Protein AF-A0A5Q3L8M2-F1 (afdb_monomer_lite)

pLDDT: mean 82.32, std 15.38, range [32.69, 97.69]

Structure (mmCIF, N/CA/C/O backbone):
data_AF-A0A5Q3L8M2-F1
#
_entry.id   AF-A0A5Q3L8M2-F1
#
loop_
_atom_site.group_PDB
_atom_site.id
_atom_site.type_symbol
_atom_site.label_atom_id
_atom_site.label_alt_id
_atom_site.label_comp_id
_atom_site.label_asym_id
_atom_site.label_entity_id
_atom_site.label_seq_id
_atom_site.pdbx_PDB_ins_code
_atom_site.Cartn_x
_atom_site.Cartn_y
_atom_site.Cartn_z
_atom_site.occupancy
_atom_site.B_iso_or_equiv
_atom_site.auth_seq_id
_atom_site.auth_comp_id
_atom_site.auth_asym_id
_atom_site.auth_atom_id
_atom_site.pdbx_PDB_model_num
ATOM 1 N N . MET A 1 1 ? -27.916 -4.507 19.855 1.00 32.69 1 MET A N 1
ATOM 2 C CA . MET A 1 1 ? -28.771 -3.545 19.121 1.00 32.69 1 MET A CA 1
ATOM 3 C C . MET A 1 1 ? -28.707 -2.196 19.824 1.00 32.69 1 MET A C 1
ATOM 5 O O . MET A 1 1 ? -29.480 -1.960 20.741 1.00 32.69 1 MET A O 1
ATOM 9 N N . CYS A 1 2 ? -27.791 -1.321 19.416 1.00 40.44 2 CYS A N 1
ATOM 10 C CA . CYS A 1 2 ? -27.902 0.112 19.699 1.00 40.44 2 CYS A CA 1
ATOM 11 C C . CYS A 1 2 ? -27.473 0.944 18.472 1.00 40.44 2 CYS A C 1
ATOM 13 O O . CYS A 1 2 ? -26.527 1.714 18.573 1.00 40.44 2 CYS A O 1
ATOM 15 N N . PRO A 1 3 ? -28.142 0.822 17.305 1.00 45.25 3 PRO A N 1
ATOM 16 C CA . PRO A 1 3 ? -27.826 1.679 16.159 1.00 45.25 3 PRO A CA 1
ATOM 17 C C . PRO A 1 3 ? -28.487 3.070 16.253 1.00 45.25 3 PRO A C 1
ATOM 19 O O . PRO A 1 3 ? -28.321 3.892 15.366 1.00 45.25 3 PRO A O 1
ATOM 22 N N . PHE A 1 4 ? -29.293 3.347 17.288 1.00 47.88 4 PHE A N 1
ATOM 23 C CA . PHE A 1 4 ? -30.391 4.315 17.151 1.00 47.88 4 PHE A CA 1
ATOM 24 C C . PHE A 1 4 ? -30.358 5.558 18.047 1.00 47.88 4 PHE A C 1
ATOM 26 O O . PHE A 1 4 ? -31.215 6.421 17.875 1.00 47.88 4 PHE A O 1
ATOM 33 N N . ILE A 1 5 ? -29.410 5.698 18.981 1.00 52.97 5 ILE A N 1
ATOM 34 C CA . ILE A 1 5 ? -29.519 6.773 19.988 1.00 52.97 5 ILE A CA 1
ATOM 35 C C . ILE A 1 5 ? -29.271 8.166 19.380 1.00 52.97 5 ILE A C 1
ATOM 37 O O . ILE A 1 5 ? -29.926 9.129 19.762 1.00 52.97 5 ILE A O 1
ATOM 41 N N . LEU A 1 6 ? -28.410 8.284 18.367 1.00 54.88 6 LEU A N 1
ATOM 42 C CA . LEU A 1 6 ? -27.990 9.596 17.860 1.00 54.88 6 LEU A CA 1
ATOM 43 C C . LEU A 1 6 ? -28.860 10.157 16.715 1.00 54.88 6 LEU A C 1
ATOM 45 O O . LEU A 1 6 ? -28.805 11.351 16.442 1.00 54.88 6 LEU A O 1
ATOM 49 N N . ASN A 1 7 ? -29.714 9.355 16.073 1.00 53.91 7 ASN A N 1
ATOM 50 C CA . ASN A 1 7 ? -30.546 9.833 14.954 1.00 53.91 7 ASN A CA 1
ATOM 51 C C . ASN A 1 7 ? -31.924 10.387 15.374 1.00 53.91 7 ASN A C 1
ATOM 53 O O . ASN A 1 7 ? -32.666 10.862 14.516 1.00 53.91 7 ASN A O 1
ATOM 57 N N . HIS A 1 8 ? -32.282 10.340 16.663 1.00 56.78 8 HIS A N 1
ATOM 58 C CA . HIS A 1 8 ? -33.627 10.691 17.152 1.00 56.78 8 HIS A CA 1
ATOM 59 C C . HIS A 1 8 ? -33.709 11.927 18.057 1.00 56.78 8 HIS A C 1
ATOM 61 O O . HIS A 1 8 ? -34.791 12.240 18.548 1.00 56.78 8 HIS A O 1
ATOM 67 N N . LEU A 1 9 ? -32.612 12.653 18.275 1.00 58.94 9 LEU A N 1
ATOM 68 C CA . LEU A 1 9 ? -32.650 13.876 19.078 1.00 58.94 9 LEU A CA 1
ATOM 69 C C . LEU A 1 9 ? -33.027 15.069 18.193 1.00 58.94 9 LEU A C 1
ATOM 71 O O . LEU A 1 9 ? -32.247 15.507 17.351 1.00 58.94 9 LEU A O 1
ATOM 75 N N . GLU A 1 10 ? -34.246 15.579 18.385 1.00 65.88 10 GLU A N 1
ATOM 76 C CA . GLU A 1 10 ? -34.772 16.750 17.667 1.00 65.88 10 GLU A CA 1
ATOM 77 C C . GLU A 1 10 ? -34.096 18.066 18.107 1.00 65.88 10 GLU A C 1
ATOM 79 O O . GLU A 1 10 ? -34.094 19.035 17.346 1.00 65.88 10 GLU A O 1
ATOM 84 N N . ASP A 1 11 ? -33.488 18.102 19.303 1.00 79.88 11 ASP A N 1
ATOM 85 C CA . ASP A 1 11 ? -32.771 19.272 19.824 1.00 79.88 11 ASP A CA 1
ATOM 86 C C . ASP A 1 11 ? -31.249 19.169 19.574 1.00 79.88 11 ASP A C 1
ATOM 88 O O . ASP A 1 11 ? -30.569 18.327 20.177 1.00 79.88 11 ASP A O 1
ATOM 92 N N . PRO A 1 12 ? -30.669 20.051 18.734 1.00 77.69 12 PRO A N 1
ATOM 93 C CA . PRO A 1 12 ? -29.242 20.034 18.421 1.00 77.69 12 PRO A CA 1
ATOM 94 C C . PRO A 1 12 ? -28.339 20.307 19.637 1.00 77.69 12 PRO A C 1
ATOM 96 O O . PRO A 1 12 ? -27.168 19.924 19.615 1.00 77.69 12 PRO A O 1
ATOM 99 N N . THR A 1 13 ? -28.838 20.957 20.693 1.00 82.12 13 THR A N 1
ATOM 100 C CA . THR A 1 13 ? -28.042 21.284 21.891 1.00 82.12 13 THR A CA 1
ATOM 101 C C . THR A 1 13 ? -27.919 20.102 22.852 1.00 82.12 13 THR A C 1
ATOM 103 O O . THR A 1 13 ? -26.820 19.794 23.329 1.00 82.12 13 THR A O 1
ATOM 106 N N . GLN A 1 14 ? -29.021 19.382 23.070 1.00 81.44 14 GLN A N 1
ATOM 107 C CA . GLN A 1 14 ? -29.027 18.141 23.840 1.00 81.44 14 GLN A CA 1
ATOM 108 C C . GLN A 1 14 ? -28.179 17.080 23.135 1.00 81.44 14 GLN A C 1
ATOM 110 O O . GLN A 1 14 ? -27.316 16.463 23.759 1.00 81.44 14 GLN A O 1
ATOM 115 N N . PHE A 1 15 ? -28.333 16.970 21.812 1.00 79.31 15 PHE A N 1
ATOM 116 C CA . PHE A 1 15 ? -27.526 16.090 20.975 1.00 79.31 15 PHE A CA 1
ATOM 117 C C . PHE A 1 15 ? -26.017 16.316 21.157 1.00 79.31 15 PHE A C 1
ATOM 119 O O . PHE A 1 15 ? -25.262 15.369 21.368 1.00 79.31 15 PHE A O 1
ATOM 126 N N . GLN A 1 16 ? -25.561 17.572 21.120 1.00 80.81 16 GLN A N 1
ATOM 127 C CA . GLN A 1 16 ? -24.142 17.889 21.315 1.00 80.81 16 GLN A CA 1
ATOM 128 C C . GLN A 1 16 ? -23.641 17.508 22.709 1.00 80.81 16 GLN A C 1
ATOM 130 O O . GLN A 1 16 ? -22.507 17.052 22.843 1.00 80.81 16 GLN A O 1
ATOM 135 N N . THR A 1 17 ? -24.468 17.682 23.739 1.00 84.69 17 THR A N 1
ATOM 136 C CA . THR A 1 17 ? -24.107 17.331 25.120 1.00 84.69 17 THR A CA 1
ATOM 137 C C . THR A 1 17 ? -23.966 15.820 25.283 1.00 84.69 17 THR A C 1
ATOM 139 O O . THR A 1 17 ? -22.969 15.346 25.828 1.00 84.69 17 THR A O 1
ATOM 142 N N . GLU A 1 18 ? -24.916 15.061 24.743 1.00 85.12 18 GLU A N 1
ATOM 143 C CA . GLU A 1 18 ? -24.899 13.598 24.767 1.00 85.12 18 GLU A CA 1
ATOM 144 C C . GLU A 1 18 ? -23.732 13.022 23.957 1.00 85.12 18 GLU A C 1
ATOM 146 O O . GLU A 1 18 ? -23.017 12.148 24.446 1.00 85.12 18 GLU A O 1
ATOM 151 N N . LEU A 1 19 ? -23.459 13.572 22.769 1.00 84.81 19 LEU A N 1
ATOM 152 C CA . LEU A 1 19 ? -22.305 13.196 21.950 1.00 84.81 19 LEU A CA 1
ATOM 153 C C . LEU A 1 19 ? -20.985 13.456 22.691 1.00 84.81 19 LEU A C 1
ATOM 155 O O . LEU A 1 19 ? -20.122 12.580 22.738 1.00 84.81 19 LEU A O 1
ATOM 159 N N . LYS A 1 20 ? -20.824 14.643 23.296 1.00 86.69 20 LYS A N 1
ATOM 160 C CA . LYS A 1 20 ? -19.636 14.975 24.100 1.00 86.69 20 LYS A CA 1
ATOM 161 C C . LYS A 1 20 ? -19.481 14.010 25.275 1.00 86.69 20 LYS A C 1
ATOM 163 O O . LYS A 1 20 ? -18.371 13.528 25.501 1.00 86.69 20 LYS A O 1
ATOM 168 N N . SER A 1 21 ? -20.573 13.695 25.978 1.00 87.56 21 SER A N 1
ATOM 169 C CA . SER A 1 21 ? -20.570 12.719 27.073 1.00 87.56 21 SER A CA 1
ATOM 170 C C . SER A 1 21 ? -20.123 11.344 26.574 1.00 87.56 21 SER A C 1
ATOM 172 O O . SER A 1 21 ? -19.155 10.798 27.098 1.00 87.56 21 SER A O 1
ATOM 174 N N . PHE A 1 22 ? -20.712 10.836 25.487 1.00 88.50 22 PHE A N 1
ATOM 175 C CA . PHE A 1 22 ? -20.342 9.549 24.895 1.00 88.50 22 PHE A CA 1
ATOM 176 C C . PHE A 1 22 ? -18.854 9.473 24.522 1.00 88.50 22 PHE A C 1
ATOM 178 O O . PHE A 1 22 ? -18.168 8.511 24.872 1.00 88.50 22 PHE A O 1
ATOM 185 N N . VAL A 1 23 ? -18.337 10.503 23.846 1.00 89.31 23 VAL A N 1
ATOM 186 C CA . VAL A 1 23 ? -16.922 10.601 23.451 1.00 89.31 23 VAL A CA 1
ATOM 187 C C . VAL A 1 23 ? -16.019 10.560 24.681 1.00 89.31 23 VAL A C 1
ATOM 189 O O . VAL A 1 23 ? -15.090 9.754 24.738 1.00 89.31 23 VAL A O 1
ATOM 192 N N . CYS A 1 24 ? -16.322 11.380 25.688 1.00 88.56 24 CYS A N 1
ATOM 193 C CA . CYS A 1 24 ? -15.561 11.449 26.932 1.00 88.56 24 CYS A CA 1
ATOM 194 C C . CYS A 1 24 ? -15.595 10.120 27.704 1.00 88.56 24 CYS A C 1
ATOM 196 O O . CYS A 1 24 ? -14.549 9.664 28.169 1.00 88.56 24 CYS A O 1
ATOM 198 N N . GLN A 1 25 ? -16.761 9.463 27.801 1.00 88.69 25 GLN A N 1
ATOM 199 C CA . GLN A 1 25 ? -16.888 8.138 28.425 1.00 88.69 25 GLN A CA 1
ATOM 200 C C . GLN A 1 25 ? -16.046 7.114 27.675 1.00 88.69 25 GLN A C 1
ATOM 202 O O . GLN A 1 25 ? -15.278 6.377 28.291 1.00 88.69 25 GLN A O 1
ATOM 207 N N . SER A 1 26 ? -16.131 7.107 26.346 1.00 91.50 26 SER A N 1
ATOM 208 C CA . SER A 1 26 ? -15.394 6.160 25.521 1.00 91.50 26 SER A CA 1
ATOM 209 C C . SER A 1 26 ? -13.881 6.316 25.689 1.00 91.50 26 SER A C 1
ATOM 211 O O . SER A 1 26 ? -13.197 5.328 25.937 1.00 91.50 26 SER A O 1
ATOM 213 N N . PHE A 1 27 ? -13.353 7.543 25.658 1.00 90.50 27 PHE A N 1
ATOM 214 C CA . PHE A 1 27 ? -11.927 7.787 25.901 1.00 90.50 27 PHE A CA 1
ATOM 215 C C . PHE A 1 27 ? -11.490 7.457 27.328 1.00 90.50 27 PHE A C 1
ATOM 217 O O . PHE A 1 27 ? -10.370 6.993 27.527 1.00 90.50 27 PHE A O 1
ATOM 224 N N . SER A 1 28 ? -12.367 7.630 28.322 1.00 87.81 28 SER A N 1
ATOM 225 C CA . SER A 1 28 ? -12.059 7.264 29.710 1.00 87.81 28 SER A CA 1
ATOM 226 C C . SER A 1 28 ? -11.806 5.761 29.906 1.00 87.81 28 SER A C 1
ATOM 228 O O . SER A 1 28 ? -11.254 5.369 30.934 1.00 87.81 28 SER A O 1
ATOM 230 N N . PHE A 1 29 ? -12.189 4.930 28.926 1.00 89.88 29 PHE A N 1
ATOM 231 C CA . PHE A 1 29 ? -11.964 3.483 28.931 1.00 89.88 29 PHE A CA 1
ATOM 232 C C . PHE A 1 29 ? -10.655 3.070 28.237 1.00 89.88 29 PHE A C 1
ATOM 234 O O . PHE A 1 29 ? -10.318 1.887 28.274 1.00 89.88 29 PHE A O 1
ATOM 241 N N . SER A 1 30 ? -9.903 4.004 27.637 1.00 91.38 30 SER A N 1
ATOM 242 C CA . SER A 1 30 ? -8.544 3.736 27.145 1.00 91.38 30 SER A CA 1
ATOM 243 C C . SER A 1 30 ? -7.618 3.342 28.306 1.00 91.38 30 SER A C 1
ATOM 245 O O . SER A 1 30 ? -7.737 3.853 29.426 1.00 91.38 30 SER A O 1
ATOM 247 N N . ARG A 1 31 ? -6.726 2.381 28.058 1.00 90.00 31 ARG A N 1
ATOM 248 C CA . ARG A 1 31 ? -5.896 1.711 29.071 1.00 90.00 31 ARG A CA 1
ATOM 249 C C . ARG A 1 31 ? -4.399 1.948 28.909 1.00 90.00 31 ARG A C 1
ATOM 251 O O . ARG A 1 31 ? -3.669 1.778 29.881 1.00 90.00 31 ARG A O 1
ATOM 258 N N . ILE A 1 32 ? -3.932 2.334 27.722 1.00 86.12 32 ILE A N 1
ATOM 259 C CA . ILE A 1 32 ? -2.496 2.270 27.396 1.00 86.12 32 ILE A CA 1
ATOM 260 C C . ILE A 1 32 ? -1.740 3.547 27.732 1.00 86.12 32 ILE A C 1
ATOM 262 O O . ILE A 1 32 ? -0.671 3.491 28.340 1.00 86.12 32 ILE A O 1
ATOM 266 N N . ALA A 1 33 ? -2.276 4.695 27.335 1.00 83.31 33 ALA A N 1
ATOM 267 C CA . ALA A 1 33 ? -1.617 5.977 27.510 1.00 83.31 33 ALA A CA 1
ATOM 268 C C . ALA A 1 33 ? -2.535 6.947 28.256 1.00 83.31 33 ALA A C 1
ATOM 270 O O . ALA A 1 33 ? -3.760 6.872 28.117 1.00 83.31 33 ALA A O 1
ATOM 271 N N . PRO A 1 34 ? -1.971 7.885 29.041 1.00 83.19 34 PRO A N 1
ATOM 272 C CA . PRO A 1 34 ? -2.757 8.999 29.535 1.00 83.19 34 PRO A CA 1
ATOM 273 C C . PRO A 1 34 ? -3.344 9.752 28.344 1.00 83.19 34 PRO A C 1
ATOM 275 O O . PRO A 1 34 ? -2.697 9.930 27.311 1.00 83.19 34 PRO A O 1
ATOM 278 N N . PHE A 1 35 ? -4.581 10.201 28.503 1.00 82.62 35 PHE A N 1
ATOM 279 C CA . PHE A 1 35 ? -5.278 10.901 27.444 1.00 82.62 35 PHE A CA 1
ATOM 280 C C . PHE A 1 35 ? -4.595 12.249 27.168 1.00 82.62 35 PHE A C 1
ATOM 282 O O . PHE A 1 35 ? -4.551 13.124 28.032 1.00 82.62 35 PHE A O 1
ATOM 289 N N . GLN A 1 36 ? -4.019 12.384 25.973 1.00 90.88 36 GLN A N 1
ATOM 290 C CA . GLN A 1 36 ? -3.292 13.564 25.503 1.00 90.88 36 GLN A CA 1
ATOM 291 C C . GLN A 1 36 ? -3.968 14.142 24.258 1.00 90.88 36 GLN A C 1
ATOM 293 O O . GLN A 1 36 ? -4.611 13.415 23.498 1.00 90.88 36 GLN A O 1
ATOM 298 N N . GLU A 1 37 ? -3.763 15.436 24.009 1.00 93.81 37 GLU A N 1
ATOM 299 C CA . GLU A 1 37 ? -4.343 16.141 22.860 1.00 93.81 37 GLU A CA 1
ATOM 300 C C . GLU A 1 37 ? -3.955 15.503 21.515 1.00 93.81 37 GLU A C 1
ATOM 302 O O . GLU A 1 37 ? -4.805 15.312 20.644 1.00 93.81 37 GLU A O 1
ATOM 307 N N . SER A 1 38 ? -2.687 15.115 21.349 1.00 93.19 38 SER A N 1
ATOM 308 C CA . SER A 1 38 ? -2.193 14.472 20.124 1.00 93.19 38 SER A CA 1
ATOM 309 C C . SER A 1 38 ? -2.917 13.154 19.836 1.00 93.19 38 SER A C 1
ATOM 311 O O . SER A 1 38 ? -3.377 12.931 18.713 1.00 93.19 38 SER A O 1
ATOM 313 N N . LEU A 1 39 ? -3.071 12.313 20.863 1.00 93.06 39 LEU A N 1
ATOM 314 C CA . LEU A 1 39 ? -3.764 11.032 20.781 1.00 93.06 39 LEU A CA 1
ATOM 315 C C . LEU A 1 39 ? -5.258 11.215 20.507 1.00 93.06 39 LEU A C 1
ATOM 317 O O . LEU A 1 39 ? -5.823 10.489 19.690 1.00 93.06 39 LEU A O 1
ATOM 321 N N . TYR A 1 40 ? -5.898 12.195 21.149 1.00 94.25 40 TYR A N 1
ATOM 322 C CA . TYR A 1 40 ? -7.293 12.548 20.888 1.00 94.25 40 TYR A CA 1
ATOM 323 C C . TYR A 1 40 ? -7.512 12.908 19.420 1.00 94.25 40 TYR A C 1
ATOM 325 O O . TYR A 1 40 ? -8.366 12.319 18.753 1.00 94.25 40 TYR A O 1
ATOM 333 N N . GLN A 1 41 ? -6.689 13.817 18.895 1.00 95.25 41 GLN A N 1
ATOM 334 C CA . GLN A 1 41 ? -6.781 14.258 17.508 1.00 95.25 41 GLN A CA 1
ATOM 335 C C . GLN A 1 41 ? -6.523 13.104 16.533 1.00 95.25 41 GLN A C 1
ATOM 337 O O . GLN A 1 41 ? -7.273 12.940 15.573 1.00 95.25 41 GLN A O 1
ATOM 342 N N . GLN A 1 42 ? -5.518 12.262 16.788 1.00 95.44 42 GLN A N 1
ATOM 343 C CA . GLN A 1 42 ? -5.255 11.082 15.960 1.00 95.44 42 GLN A CA 1
ATOM 344 C C . GLN A 1 42 ? -6.420 10.086 15.992 1.00 95.44 42 GLN A C 1
ATOM 346 O O . GLN A 1 42 ? -6.883 9.649 14.942 1.00 95.44 42 GLN A O 1
ATOM 351 N N . THR A 1 43 ? -6.948 9.779 17.178 1.00 96.50 43 THR A N 1
ATOM 352 C CA . THR A 1 43 ? -8.077 8.852 17.345 1.00 96.50 43 THR A CA 1
ATOM 353 C C . THR A 1 43 ? -9.297 9.324 16.561 1.00 96.50 43 THR A C 1
ATOM 355 O O . THR A 1 43 ? -9.918 8.536 15.848 1.00 96.50 43 THR A O 1
ATOM 358 N N . LEU A 1 44 ? -9.620 10.619 16.632 1.00 96.69 44 LEU A N 1
ATOM 359 C CA . LEU A 1 44 ? -10.728 11.180 15.866 1.00 96.69 44 LEU A CA 1
ATOM 360 C C . LEU A 1 44 ? -10.470 11.194 14.358 1.00 96.69 44 LEU A C 1
ATOM 362 O O . LEU A 1 44 ? -11.429 11.071 13.598 1.00 96.69 44 LEU A O 1
ATOM 366 N N . ARG A 1 45 ? -9.223 11.365 13.899 1.00 96.81 45 ARG A N 1
ATOM 367 C CA . ARG A 1 45 ? -8.887 11.276 12.467 1.00 96.81 45 ARG A CA 1
ATOM 368 C C . ARG A 1 45 ? -9.038 9.851 11.944 1.00 96.81 45 ARG A C 1
ATOM 370 O O . ARG A 1 45 ? -9.674 9.671 10.911 1.00 96.81 45 ARG A O 1
ATOM 377 N N . VAL A 1 46 ? -8.555 8.854 12.684 1.00 97.31 46 VAL A N 1
ATOM 378 C CA . VAL A 1 46 ? -8.735 7.429 12.355 1.00 97.31 46 VAL A CA 1
ATOM 379 C C . VAL A 1 46 ? -10.219 7.064 12.319 1.00 97.31 46 VAL A C 1
ATOM 381 O O . VAL A 1 46 ? -10.695 6.524 11.322 1.00 97.31 46 VAL A O 1
ATOM 384 N N . ALA A 1 47 ? -10.974 7.425 13.362 1.00 97.31 47 ALA A N 1
ATOM 385 C CA . ALA A 1 47 ? -12.420 7.213 13.412 1.00 97.31 47 ALA A CA 1
ATOM 386 C C . ALA A 1 47 ? -13.144 7.898 12.241 1.00 97.31 47 ALA A C 1
ATOM 388 O O . ALA A 1 47 ? -14.088 7.344 11.680 1.00 97.31 47 ALA A O 1
ATOM 389 N N . TRP A 1 48 ? -12.699 9.098 11.852 1.00 96.75 48 TRP A N 1
ATOM 390 C CA . TRP A 1 48 ? -13.266 9.827 10.722 1.00 96.75 48 TRP A CA 1
ATOM 391 C C . TRP A 1 48 ? -12.981 9.140 9.387 1.00 96.75 48 TRP A C 1
ATOM 393 O O . TRP A 1 48 ? -13.904 9.024 8.585 1.00 96.75 48 TRP A O 1
ATOM 403 N N . GLU A 1 49 ? -11.760 8.649 9.152 1.00 96.00 49 GLU A N 1
ATOM 404 C CA . GLU A 1 49 ? -11.441 7.884 7.937 1.00 96.00 49 GLU A CA 1
ATOM 405 C C . GLU A 1 49 ? -12.313 6.614 7.865 1.00 96.00 49 GLU A C 1
ATOM 407 O O . GLU A 1 49 ? -12.959 6.397 6.839 1.00 96.00 49 GLU A O 1
ATOM 412 N N . MET A 1 50 ? -12.459 5.863 8.969 1.00 95.69 50 MET A N 1
ATOM 413 C CA . MET A 1 50 ? -13.362 4.697 9.042 1.00 95.69 50 MET A CA 1
ATOM 414 C C . MET A 1 50 ? -14.813 5.058 8.684 1.00 95.69 50 MET A C 1
ATOM 416 O O . MET A 1 50 ? -15.405 4.450 7.791 1.00 95.69 50 MET A O 1
ATOM 420 N N . ALA A 1 51 ? -15.373 6.078 9.342 1.00 95.69 51 ALA A N 1
ATOM 421 C CA . ALA A 1 51 ? -16.750 6.512 9.116 1.00 95.69 51 ALA A CA 1
ATOM 422 C C . ALA A 1 51 ? -16.962 7.073 7.699 1.00 95.69 51 ALA A C 1
ATOM 424 O O . ALA A 1 51 ? -18.024 6.893 7.105 1.00 95.69 51 ALA A O 1
ATOM 425 N N . SER A 1 52 ? -15.959 7.751 7.130 1.00 93.81 52 SER A N 1
ATOM 426 C CA . SER A 1 52 ? -16.033 8.329 5.782 1.00 93.81 52 SER A CA 1
ATOM 427 C C . SER A 1 52 ? -16.072 7.277 4.673 1.00 93.81 52 SER A C 1
ATOM 429 O O . SER A 1 52 ? -16.657 7.529 3.619 1.00 93.81 52 SER A O 1
ATOM 431 N N . GLU A 1 53 ? -15.510 6.093 4.922 1.00 91.12 53 GLU A N 1
ATOM 432 C CA . GLU A 1 53 ? -15.627 4.929 4.039 1.00 91.12 53 GLU A CA 1
ATOM 433 C C . GLU A 1 53 ? -16.926 4.134 4.270 1.00 91.12 53 GLU A C 1
ATOM 435 O O . GLU A 1 53 ? -17.188 3.159 3.567 1.00 91.12 53 GLU A O 1
ATOM 440 N N . GLY A 1 54 ? -17.772 4.575 5.208 1.00 92.75 54 GLY A N 1
ATOM 441 C CA . GLY A 1 54 ? -19.049 3.941 5.529 1.00 92.75 54 GLY A CA 1
ATOM 442 C C . GLY A 1 54 ? -18.926 2.736 6.459 1.00 92.75 54 GLY A C 1
ATOM 443 O O . GLY A 1 54 ? -19.850 1.926 6.509 1.00 92.75 54 GLY A O 1
ATOM 444 N N . TYR A 1 55 ? -17.808 2.592 7.176 1.00 94.00 55 TYR A N 1
ATOM 445 C CA . TYR A 1 55 ? -17.658 1.540 8.177 1.00 94.00 55 TYR A CA 1
ATOM 446 C C . TYR A 1 55 ? -18.156 1.988 9.548 1.00 94.00 55 TYR A C 1
ATOM 448 O O . TYR A 1 55 ? -18.054 3.155 9.932 1.00 94.00 55 TYR A O 1
ATOM 456 N N . GLU A 1 56 ? -18.648 1.015 10.309 1.00 95.56 56 GLU A N 1
ATOM 457 C CA . GLU A 1 56 ? -18.892 1.169 11.737 1.00 95.56 56 GLU A CA 1
ATOM 458 C C . GLU A 1 56 ? -17.564 1.402 12.478 1.00 95.56 56 GLU A C 1
ATOM 460 O O . GLU A 1 56 ? -16.515 0.877 12.100 1.00 95.56 56 GLU A O 1
ATOM 465 N N . VAL A 1 57 ? -17.603 2.190 13.549 1.00 96.12 57 VAL A N 1
ATOM 466 C CA . VAL A 1 57 ? -16.422 2.593 14.321 1.00 96.12 57 VAL A CA 1
ATOM 467 C C . VAL A 1 57 ? -16.479 1.946 15.701 1.00 96.12 57 VAL A C 1
ATOM 469 O O . VAL A 1 57 ? -17.501 2.014 16.386 1.00 96.12 57 VAL A O 1
ATOM 472 N N . LEU A 1 58 ? -15.384 1.322 16.136 1.00 96.31 58 LEU A N 1
ATOM 473 C CA . LEU A 1 58 ? -15.272 0.808 17.505 1.00 96.31 58 LEU A CA 1
ATOM 474 C C . LEU A 1 58 ? -15.341 1.949 18.538 1.00 96.31 58 LEU A C 1
ATOM 476 O O . LEU A 1 58 ? -15.111 3.112 18.197 1.00 96.31 58 LEU A O 1
ATOM 480 N N . PRO A 1 59 ? -15.616 1.647 19.820 1.00 95.81 59 PRO A N 1
ATOM 481 C CA . PRO A 1 59 ? -15.462 2.627 20.888 1.00 95.81 59 PRO A CA 1
ATOM 482 C C . PRO A 1 59 ? -14.118 3.369 20.788 1.00 95.81 59 PRO A C 1
ATOM 484 O O . PRO A 1 59 ? -13.064 2.743 20.666 1.00 95.81 59 PRO A O 1
ATOM 487 N N . LEU A 1 60 ? -14.152 4.702 20.859 1.00 96.00 60 LEU A N 1
ATOM 488 C CA . LEU A 1 60 ? -12.982 5.573 20.702 1.00 96.00 60 LEU A CA 1
ATOM 489 C C . LEU A 1 60 ? -11.857 5.244 21.691 1.00 96.00 60 LEU A C 1
ATOM 491 O O . LEU A 1 60 ? -10.695 5.403 21.338 1.00 96.00 60 LEU A O 1
ATOM 495 N N . GLY A 1 61 ? -12.170 4.728 22.885 1.00 95.06 61 GLY A N 1
ATOM 496 C CA . GLY A 1 61 ? -11.159 4.226 23.824 1.00 95.06 61 GLY A CA 1
ATOM 497 C C . GLY A 1 61 ? -10.309 3.083 23.259 1.00 95.06 61 GLY A C 1
ATOM 498 O O . GLY A 1 61 ? -9.095 3.083 23.434 1.00 95.06 61 GLY A O 1
ATOM 499 N N . ILE A 1 62 ? -10.922 2.159 22.510 1.00 96.81 62 ILE A N 1
ATOM 500 C CA . ILE A 1 62 ? -10.214 1.059 21.835 1.00 96.81 62 ILE A CA 1
ATOM 501 C C . ILE A 1 62 ? -9.358 1.605 20.692 1.00 96.81 62 ILE A C 1
ATOM 503 O O . ILE A 1 62 ? -8.216 1.185 20.509 1.00 96.81 62 ILE A O 1
ATOM 507 N N . ILE A 1 63 ? -9.885 2.580 19.944 1.00 97.38 63 ILE A N 1
ATOM 508 C CA . ILE A 1 63 ? -9.131 3.243 18.873 1.00 97.38 63 ILE A CA 1
ATOM 509 C C . ILE A 1 63 ? -7.910 3.971 19.442 1.00 97.38 63 ILE A C 1
ATOM 5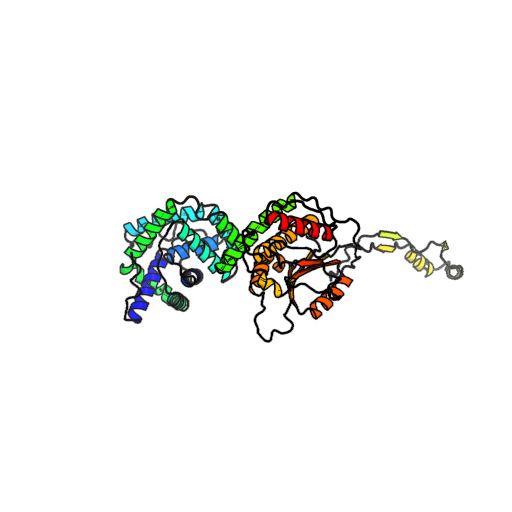11 O O . ILE A 1 63 ? -6.806 3.815 18.920 1.00 97.38 63 ILE A O 1
ATOM 515 N N . ALA A 1 64 ? -8.080 4.684 20.555 1.00 96.31 64 ALA A N 1
ATOM 516 C CA . ALA A 1 64 ? -7.002 5.367 21.259 1.00 96.31 64 ALA A CA 1
ATOM 517 C C . ALA A 1 64 ? -5.918 4.399 21.751 1.00 96.31 64 ALA A C 1
ATOM 519 O O . ALA A 1 64 ? -4.730 4.693 21.617 1.00 96.31 64 ALA A O 1
ATOM 520 N N . ASP A 1 65 ? -6.294 3.229 22.265 1.00 95.81 65 ASP A N 1
ATOM 521 C CA . ASP A 1 65 ? -5.326 2.222 22.706 1.00 95.81 65 ASP A CA 1
ATOM 522 C C . ASP A 1 65 ? -4.457 1.710 21.550 1.00 95.81 65 ASP A C 1
ATOM 524 O O . ASP A 1 65 ? -3.230 1.685 21.660 1.00 95.81 65 ASP A O 1
ATOM 528 N N . VAL A 1 66 ? -5.057 1.375 20.404 1.00 95.88 66 VAL A N 1
ATOM 529 C CA . VAL A 1 66 ? -4.301 0.923 19.222 1.00 95.88 66 VAL A CA 1
ATOM 530 C C . VAL A 1 66 ? -3.435 2.043 18.650 1.00 95.88 66 VAL A C 1
ATOM 532 O O . VAL A 1 66 ? -2.277 1.793 18.322 1.00 95.88 66 VAL A O 1
ATOM 535 N N . CYS A 1 67 ? -3.946 3.276 18.560 1.00 95.50 67 CYS A N 1
ATOM 536 C CA . CYS A 1 67 ? -3.156 4.433 18.122 1.00 95.50 67 CYS A CA 1
ATOM 537 C C . CYS A 1 67 ? -1.947 4.666 19.043 1.00 95.50 67 CYS A C 1
ATOM 539 O O . CYS A 1 67 ? -0.842 4.943 18.568 1.00 95.50 67 CYS A O 1
ATOM 541 N N . SER A 1 68 ? -2.139 4.497 20.354 1.00 93.62 68 SER A N 1
ATOM 542 C CA . SER A 1 68 ? -1.063 4.585 21.345 1.00 93.62 68 SER A CA 1
ATOM 543 C C . SER A 1 68 ? -0.025 3.483 21.140 1.00 93.62 68 SER A C 1
ATOM 545 O O . SER A 1 68 ? 1.166 3.778 21.094 1.00 93.62 68 SER A O 1
ATOM 547 N N . LEU A 1 69 ? -0.453 2.229 20.950 1.00 92.69 69 LEU A N 1
ATOM 548 C CA . LEU A 1 69 ? 0.453 1.106 20.670 1.00 92.69 69 LEU A CA 1
ATOM 549 C C . LEU A 1 69 ? 1.243 1.293 19.379 1.00 92.69 69 LEU A C 1
ATOM 551 O O . LEU A 1 69 ? 2.453 1.075 19.371 1.00 92.69 69 LEU A O 1
ATOM 555 N N . ALA A 1 70 ? 0.576 1.712 18.304 1.00 92.38 70 ALA A N 1
ATOM 556 C CA . ALA A 1 70 ? 1.223 1.968 17.025 1.00 92.38 70 ALA A CA 1
ATOM 557 C C . ALA A 1 70 ? 2.291 3.067 17.156 1.00 92.38 70 ALA A C 1
ATOM 559 O O . ALA A 1 70 ? 3.375 2.946 16.590 1.00 92.38 70 ALA A O 1
ATOM 560 N N . SER A 1 71 ? 2.014 4.101 17.957 1.00 89.56 71 SER A N 1
ATOM 561 C CA . SER A 1 71 ? 2.964 5.184 18.233 1.00 89.56 71 SER A CA 1
ATOM 562 C C . SER A 1 71 ? 4.145 4.724 19.092 1.00 89.56 71 SER A C 1
ATOM 564 O O . SER A 1 71 ? 5.282 5.077 18.795 1.00 89.56 71 SER A O 1
ATOM 566 N N . LEU A 1 72 ? 3.902 3.901 20.119 1.00 86.44 72 LEU A N 1
ATOM 567 C CA . LEU A 1 72 ? 4.940 3.352 21.006 1.00 86.44 72 LEU A CA 1
ATOM 568 C C . LEU A 1 72 ? 5.908 2.403 20.290 1.00 86.44 72 LEU A C 1
ATOM 570 O O . LEU A 1 72 ? 7.057 2.273 20.699 1.00 86.44 72 LEU A O 1
ATOM 574 N N . LEU A 1 73 ? 5.446 1.730 19.237 1.00 79.31 73 LEU A N 1
ATOM 575 C CA . LEU A 1 73 ? 6.254 0.803 18.442 1.00 79.31 73 LEU A CA 1
ATOM 576 C C . LEU A 1 73 ? 6.936 1.477 17.244 1.00 79.31 73 LEU A C 1
ATOM 578 O O . LEU A 1 73 ? 7.649 0.815 16.487 1.00 79.31 73 LEU A O 1
ATOM 582 N N . SER A 1 74 ? 6.759 2.791 17.088 1.00 76.75 74 SER A N 1
ATOM 583 C CA . SER A 1 74 ? 7.517 3.580 16.124 1.00 76.75 74 SER A CA 1
ATOM 584 C C . SER A 1 74 ? 8.985 3.699 16.573 1.00 76.75 74 SER A C 1
ATOM 586 O O . SER A 1 74 ? 9.240 3.967 17.743 1.00 76.75 74 SER A O 1
ATOM 588 N N . PRO A 1 75 ? 9.979 3.543 15.681 1.00 68.81 75 PRO A N 1
ATOM 589 C CA . PRO A 1 75 ? 11.403 3.603 16.015 1.00 68.81 75 PRO A CA 1
ATOM 590 C C . PRO A 1 75 ? 11.842 4.999 16.462 1.00 68.81 75 PRO A C 1
ATOM 592 O O . PRO A 1 75 ? 12.874 5.125 17.117 1.00 68.81 75 PRO A O 1
ATOM 595 N N . ASP A 1 76 ? 11.051 6.022 16.132 1.00 67.31 76 ASP A N 1
ATOM 596 C CA . ASP A 1 76 ? 11.254 7.400 16.578 1.00 67.31 76 ASP A CA 1
ATOM 597 C C . ASP A 1 76 ? 10.689 7.651 17.986 1.00 67.31 76 ASP A C 1
ATOM 599 O O . ASP A 1 76 ? 10.898 8.729 18.547 1.00 67.31 76 ASP A O 1
ATOM 603 N N . ALA A 1 77 ? 9.972 6.682 18.573 1.00 64.88 77 ALA A N 1
ATOM 604 C CA . ALA A 1 77 ? 9.508 6.790 19.945 1.00 64.88 77 ALA A CA 1
ATOM 605 C C . ALA A 1 77 ? 10.727 6.835 20.868 1.00 64.88 77 ALA A C 1
ATOM 607 O O . ALA A 1 77 ? 11.470 5.863 21.027 1.00 64.88 77 ALA A O 1
ATOM 608 N N . THR A 1 78 ? 10.950 7.992 21.486 1.00 60.47 78 THR A N 1
ATOM 609 C CA . THR A 1 78 ? 11.937 8.105 22.548 1.00 60.47 78 THR A CA 1
ATOM 610 C C . THR A 1 78 ? 11.488 7.192 23.688 1.00 60.47 78 THR A C 1
ATOM 612 O O . THR A 1 78 ? 10.417 7.372 24.268 1.00 60.47 78 THR A O 1
ATOM 615 N N . TYR A 1 79 ? 12.319 6.200 24.024 1.00 56.50 79 TYR A N 1
ATOM 616 C CA . TYR A 1 79 ? 12.109 5.241 25.123 1.00 56.50 79 TYR A CA 1
ATOM 617 C C . TYR A 1 79 ? 11.972 5.895 26.518 1.00 56.50 79 TYR A C 1
ATOM 619 O O . TYR A 1 79 ? 11.893 5.200 27.528 1.00 56.50 79 TYR A O 1
ATOM 627 N N . ASP A 1 80 ? 11.930 7.226 26.589 1.00 53.44 80 ASP A N 1
ATOM 628 C CA . ASP A 1 80 ? 11.793 8.016 27.810 1.00 53.44 80 ASP A CA 1
ATOM 629 C C . ASP A 1 80 ? 10.377 7.989 28.398 1.00 53.44 80 ASP A C 1
ATOM 631 O O . ASP A 1 80 ? 10.170 8.465 29.514 1.00 53.44 80 ASP A O 1
ATOM 635 N N . THR A 1 81 ? 9.394 7.418 27.693 1.00 55.22 81 THR A N 1
ATOM 636 C CA . THR A 1 81 ? 8.103 7.080 28.300 1.00 55.22 81 THR A CA 1
ATOM 637 C C . THR A 1 81 ? 8.167 5.655 28.845 1.00 55.22 81 THR A C 1
ATOM 639 O O . THR A 1 81 ? 8.012 4.699 28.083 1.00 55.22 81 THR A O 1
ATOM 642 N N . PRO A 1 82 ? 8.409 5.456 30.159 1.00 55.50 82 PRO A N 1
ATOM 643 C CA . PRO A 1 82 ? 8.268 4.134 30.741 1.00 55.50 82 PRO A CA 1
ATOM 644 C C . PRO A 1 82 ? 6.853 3.643 30.439 1.00 55.50 82 PRO A C 1
ATOM 646 O O . PRO A 1 82 ? 5.881 4.348 30.718 1.00 55.50 82 PRO A O 1
ATOM 649 N N . LEU A 1 83 ? 6.748 2.450 29.850 1.00 56.25 83 LEU A N 1
ATOM 650 C CA . LEU A 1 83 ? 5.494 1.725 29.657 1.00 56.25 83 LEU A CA 1
ATOM 651 C C . LEU A 1 83 ? 4.900 1.426 31.041 1.00 56.25 83 LEU A C 1
ATOM 653 O O . LEU A 1 83 ? 5.082 0.346 31.602 1.00 56.25 83 LEU A O 1
ATOM 657 N N . LEU A 1 84 ? 4.252 2.420 31.645 1.00 53.31 84 LEU A N 1
ATOM 658 C CA . LEU A 1 84 ? 3.633 2.343 32.962 1.00 53.31 84 LEU A CA 1
ATOM 659 C C . LEU A 1 84 ? 2.299 1.606 32.839 1.00 53.31 84 LEU A C 1
ATOM 661 O O . LEU A 1 84 ? 1.238 2.164 33.100 1.00 53.31 84 LEU A O 1
ATOM 665 N N . PHE A 1 85 ? 2.365 0.321 32.490 1.00 52.84 85 PHE A N 1
ATOM 666 C CA . PHE A 1 85 ? 1.215 -0.584 32.508 1.00 52.84 85 PHE A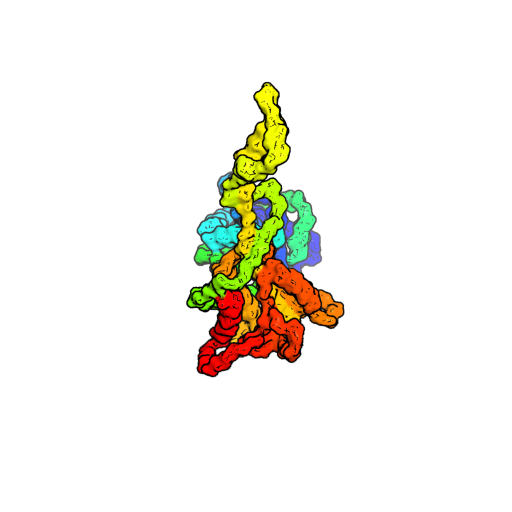 CA 1
ATOM 667 C C . PHE A 1 85 ? 0.604 -0.736 33.913 1.00 52.84 85 PHE A C 1
ATOM 669 O O . PHE A 1 85 ? -0.501 -1.247 34.045 1.00 52.84 85 PHE A O 1
ATOM 676 N N . SER A 1 86 ? 1.297 -0.317 34.981 1.00 45.34 86 SER A N 1
ATOM 677 C CA . SER A 1 86 ? 0.965 -0.759 36.339 1.00 45.34 86 SER A CA 1
ATOM 678 C C . SER A 1 86 ? 0.561 0.318 37.350 1.00 45.34 86 SER A C 1
ATOM 680 O O . SER A 1 86 ? 0.175 -0.059 38.453 1.00 45.34 86 SER A O 1
ATOM 682 N N . SER A 1 87 ? 0.637 1.624 37.064 1.00 47.38 87 SER A N 1
ATOM 683 C CA . SER A 1 87 ? 0.542 2.630 38.148 1.00 47.38 87 SER A CA 1
ATOM 684 C C . SER A 1 87 ? -0.558 3.684 38.038 1.00 47.38 87 SER A C 1
ATOM 686 O O . SER A 1 87 ? -0.915 4.258 39.064 1.00 47.38 87 SER A O 1
ATOM 688 N N . PHE A 1 88 ? -1.173 3.925 36.877 1.00 48.75 88 PHE A N 1
ATOM 689 C CA . PHE A 1 88 ? -2.163 5.013 36.783 1.00 48.75 88 PHE A CA 1
ATOM 690 C C . PHE A 1 88 ? -3.558 4.677 37.342 1.00 48.75 88 PHE A C 1
ATOM 692 O O . PHE A 1 88 ? -4.302 5.588 37.705 1.00 48.75 88 PHE A O 1
ATOM 699 N N . PHE A 1 89 ? -3.913 3.396 37.490 1.00 49.84 89 PHE A N 1
ATOM 700 C CA . PHE A 1 89 ? -5.264 2.991 37.915 1.00 49.84 89 PHE A CA 1
ATOM 701 C C . PHE A 1 89 ? -5.386 2.520 39.370 1.00 49.84 89 PHE A C 1
ATOM 703 O O . PHE A 1 89 ? -6.509 2.332 39.845 1.00 49.84 89 PHE A O 1
ATOM 710 N N . SER A 1 90 ? -4.272 2.382 40.096 1.00 46.25 90 SER A N 1
ATOM 711 C CA . SER A 1 90 ? -4.296 1.880 41.477 1.00 46.25 90 SER A CA 1
ATOM 712 C C . SER A 1 90 ? -4.883 2.873 42.491 1.00 46.25 90 SER A C 1
ATOM 714 O O . SER A 1 90 ? -5.310 2.433 43.552 1.00 46.25 90 SER A O 1
ATOM 716 N N . GLU A 1 91 ? -4.932 4.182 42.209 1.00 51.41 91 GLU A N 1
ATOM 717 C CA . GLU A 1 91 ? -5.323 5.165 43.242 1.00 51.41 91 GLU A CA 1
ATOM 718 C C . GLU A 1 91 ? -6.549 6.033 42.915 1.00 51.41 91 GLU A C 1
ATOM 720 O O . GLU A 1 91 ? -7.158 6.577 43.833 1.00 51.41 91 GLU A O 1
ATOM 725 N N . LYS A 1 92 ? -6.984 6.146 41.650 1.00 50.69 92 LYS A N 1
ATOM 726 C CA . LYS A 1 92 ? -8.109 7.035 41.266 1.00 50.69 92 LYS A CA 1
ATOM 727 C C . LYS A 1 92 ? -9.392 6.325 40.799 1.00 50.69 92 LYS A C 1
ATOM 729 O O . LYS A 1 92 ? -10.340 7.001 40.408 1.00 50.69 92 LYS A O 1
ATOM 734 N N . SER A 1 93 ? -9.456 4.991 40.836 1.00 52.38 93 SER A N 1
ATOM 735 C CA . SER A 1 93 ? -10.583 4.202 40.292 1.00 52.38 93 SER A CA 1
ATOM 736 C C . SER A 1 93 ? -11.691 3.852 41.297 1.00 52.38 93 SER A C 1
ATOM 738 O O . SER A 1 93 ? -12.631 3.145 40.938 1.00 52.38 93 SER A O 1
ATOM 740 N N . THR A 1 94 ? -11.645 4.377 42.527 1.00 53.56 94 THR A N 1
ATOM 741 C CA . THR A 1 94 ? -12.563 4.022 43.632 1.00 53.56 94 THR A CA 1
ATOM 742 C C . THR A 1 94 ? -14.052 4.314 43.383 1.00 53.56 94 THR A C 1
ATOM 744 O O . THR A 1 94 ? -14.877 3.944 44.211 1.00 53.56 94 THR A O 1
ATOM 747 N N . LYS A 1 95 ? -14.416 4.942 42.254 1.00 66.31 95 LYS A N 1
ATOM 748 C CA . LYS A 1 95 ? -15.803 5.255 41.867 1.00 66.31 95 LYS A CA 1
ATOM 749 C C . LYS A 1 95 ? -16.373 4.420 40.705 1.00 66.31 95 LYS A C 1
ATOM 751 O O . LYS A 1 95 ? -17.544 4.587 40.389 1.00 66.31 95 LYS A O 1
ATOM 756 N N . LEU A 1 96 ? -15.589 3.560 40.047 1.00 69.81 96 LEU A N 1
ATOM 757 C CA . LEU A 1 96 ? -16.095 2.741 38.931 1.00 69.81 96 LEU A CA 1
ATOM 758 C C . LEU A 1 96 ? -16.858 1.510 39.443 1.00 69.81 96 LEU A C 1
ATOM 760 O O . LEU A 1 96 ? -16.434 0.888 40.414 1.00 69.81 96 LEU A O 1
ATOM 764 N N . ASP A 1 97 ? -17.942 1.138 38.756 1.00 81.56 97 ASP A N 1
ATOM 765 C CA . ASP A 1 97 ? -18.670 -0.120 38.976 1.00 81.56 97 ASP A CA 1
ATOM 766 C C . ASP A 1 97 ? -17.706 -1.324 38.921 1.00 81.56 97 ASP A C 1
ATOM 768 O O . ASP A 1 97 ? -16.905 -1.453 37.990 1.00 81.56 97 ASP A O 1
ATOM 772 N N . ASN A 1 98 ? -17.797 -2.223 39.907 1.00 86.75 98 ASN A N 1
ATOM 773 C CA . ASN A 1 98 ? -16.980 -3.437 39.994 1.00 86.75 98 ASN A CA 1
ATOM 774 C C . ASN A 1 98 ? -17.088 -4.291 38.723 1.00 86.75 98 ASN A C 1
ATOM 776 O O . ASN A 1 98 ? -16.104 -4.897 38.294 1.00 86.75 98 ASN A O 1
ATOM 780 N N . GLU A 1 99 ? -18.270 -4.352 38.105 1.00 89.44 99 GLU A N 1
ATOM 781 C CA . GLU A 1 99 ? -18.443 -5.131 36.880 1.00 89.44 99 GLU A CA 1
ATOM 782 C C . GLU A 1 99 ? -17.742 -4.464 35.687 1.00 89.44 99 GLU A C 1
ATOM 784 O O . GLU A 1 99 ? -17.133 -5.151 34.868 1.00 89.44 99 GLU A O 1
ATOM 789 N N . LEU A 1 100 ? -17.764 -3.132 35.595 1.00 87.69 100 LEU A N 1
ATOM 790 C CA . LEU A 1 100 ? -17.018 -2.407 34.567 1.00 87.69 100 LEU A CA 1
ATOM 791 C C . LEU A 1 100 ? -15.502 -2.582 34.745 1.00 87.69 100 LEU A C 1
ATOM 793 O O . LEU A 1 100 ? -14.800 -2.836 33.767 1.00 87.69 100 LEU A O 1
ATOM 797 N N . GLN A 1 101 ? -14.999 -2.525 35.981 1.00 88.12 101 GLN A N 1
ATOM 798 C CA . GLN A 1 101 ? -13.588 -2.811 36.265 1.00 88.12 101 GLN A CA 1
ATOM 799 C C . GLN A 1 101 ? -13.187 -4.223 35.814 1.00 88.12 101 GLN A C 1
ATOM 801 O O . GLN A 1 101 ? -12.112 -4.404 35.242 1.00 88.12 101 GLN A O 1
ATOM 806 N N . LEU A 1 102 ? -14.056 -5.217 36.026 1.00 92.62 102 LEU A N 1
ATOM 807 C CA . LEU A 1 102 ? -13.824 -6.584 35.563 1.00 92.62 102 LEU A CA 1
ATOM 808 C C . LEU A 1 102 ? -13.748 -6.664 34.031 1.00 92.62 102 LEU A C 1
ATOM 810 O O . LEU A 1 102 ? -12.841 -7.310 33.509 1.00 92.62 102 LEU A O 1
ATOM 814 N N . VAL A 1 103 ? -14.657 -5.993 33.316 1.00 94.56 103 VAL A N 1
ATOM 815 C CA . VAL A 1 103 ? -14.654 -5.953 31.842 1.00 94.56 103 VAL A CA 1
ATOM 816 C C . VAL A 1 103 ? -13.389 -5.282 31.313 1.00 94.56 103 VAL A C 1
ATOM 818 O O . VAL A 1 103 ? -12.755 -5.815 30.408 1.00 94.56 103 VAL A O 1
ATOM 821 N N . LEU A 1 104 ? -12.975 -4.154 31.895 1.00 92.81 104 LEU A N 1
ATOM 822 C CA . LEU A 1 104 ? -11.753 -3.461 31.477 1.00 92.81 104 LEU A CA 1
ATOM 823 C C . LEU A 1 104 ? -10.499 -4.304 31.730 1.00 92.81 104 LEU A C 1
ATOM 825 O O . LEU A 1 104 ? -9.619 -4.351 30.877 1.00 92.81 104 LEU A O 1
ATOM 829 N N . ARG A 1 105 ? -10.442 -5.032 32.849 1.00 93.19 105 ARG A N 1
ATOM 830 C CA . ARG A 1 105 ? -9.350 -5.976 33.118 1.00 93.19 105 ARG A CA 1
ATOM 831 C C . ARG A 1 105 ? -9.320 -7.119 32.102 1.00 93.19 105 ARG A C 1
ATOM 833 O O . ARG A 1 105 ? -8.264 -7.465 31.593 1.00 93.19 105 ARG A O 1
ATOM 840 N N . GLN A 1 106 ? -10.477 -7.687 31.769 1.00 95.94 106 GLN A N 1
ATOM 841 C CA . GLN A 1 106 ? -10.567 -8.719 30.732 1.00 95.94 106 GLN A CA 1
ATOM 842 C C . GLN A 1 106 ? -10.166 -8.186 29.350 1.00 95.94 106 GLN A C 1
ATOM 844 O O . GLN A 1 106 ? -9.548 -8.907 28.571 1.00 95.94 106 GLN A O 1
ATOM 849 N N . TYR A 1 107 ? -10.491 -6.932 29.044 1.00 96.62 107 TYR A N 1
ATOM 850 C CA . TYR A 1 107 ? -10.034 -6.257 27.833 1.00 96.62 107 TYR A CA 1
ATOM 851 C C . TYR A 1 107 ? -8.508 -6.112 27.794 1.00 96.62 107 TYR A C 1
ATOM 853 O O . TYR A 1 107 ? -7.898 -6.437 26.774 1.00 96.62 107 TYR A O 1
ATOM 861 N N . GLU A 1 108 ? -7.877 -5.707 28.898 1.00 94.69 108 GLU A N 1
ATOM 862 C CA . GLU A 1 108 ? -6.413 -5.675 29.007 1.00 94.69 108 GLU A CA 1
ATOM 863 C C . GLU A 1 108 ? -5.804 -7.065 28.791 1.00 94.69 108 GLU A C 1
ATOM 865 O O . GLU A 1 108 ? -4.931 -7.234 27.938 1.00 94.69 108 GLU A O 1
ATOM 870 N N . ASP A 1 109 ? -6.308 -8.069 29.508 1.00 95.12 109 ASP A N 1
ATOM 871 C CA . ASP A 1 109 ? -5.761 -9.426 29.483 1.00 95.12 109 ASP A CA 1
ATOM 872 C C . ASP A 1 109 ? -5.910 -10.081 28.096 1.00 95.12 109 ASP A C 1
ATOM 874 O O . ASP A 1 109 ? -4.961 -10.669 27.574 1.00 95.12 109 ASP A O 1
ATOM 878 N N . TYR A 1 110 ? -7.095 -9.989 27.480 1.00 96.44 110 TYR A N 1
ATOM 879 C CA . TYR A 1 110 ? -7.413 -10.741 26.261 1.00 96.44 110 TYR A CA 1
ATOM 880 C C . TYR A 1 110 ? -7.234 -9.956 24.965 1.00 96.44 110 TYR A C 1
ATOM 882 O O . TYR A 1 110 ? -6.840 -10.548 23.961 1.00 96.44 110 TYR A O 1
ATOM 890 N N . VAL A 1 111 ? -7.534 -8.656 24.947 1.00 96.81 111 VAL A N 1
ATOM 891 C CA . VAL A 1 111 ? -7.472 -7.847 23.720 1.00 96.81 111 VAL A CA 1
ATOM 892 C C . VAL A 1 111 ? -6.119 -7.159 23.624 1.00 96.81 111 VAL A C 1
ATOM 894 O O . VAL A 1 111 ? -5.404 -7.368 22.645 1.00 96.81 111 VAL A O 1
ATOM 897 N N . MET A 1 112 ? -5.716 -6.402 24.650 1.00 95.06 112 MET A N 1
ATOM 898 C CA . MET A 1 112 ? -4.415 -5.715 24.638 1.00 95.06 112 MET A CA 1
ATOM 899 C C . MET A 1 112 ? -3.259 -6.713 24.703 1.00 95.06 112 MET A C 1
ATOM 901 O O . MET A 1 112 ? -2.305 -6.595 23.934 1.00 95.06 112 MET A O 1
ATOM 905 N N . GLY A 1 113 ? -3.383 -7.753 25.534 1.00 94.19 113 GLY A N 1
ATOM 906 C CA . GLY A 1 113 ? -2.433 -8.864 25.564 1.00 94.19 113 GLY A CA 1
ATOM 907 C C . GLY A 1 113 ? -2.247 -9.510 24.188 1.00 94.19 113 GLY A C 1
ATOM 908 O O . GLY A 1 113 ? -1.123 -9.812 23.791 1.00 94.19 113 GLY A O 1
ATOM 909 N N . LYS A 1 114 ? -3.323 -9.643 23.404 1.00 95.25 114 LYS A N 1
ATOM 910 C CA . LYS A 1 114 ? -3.244 -10.171 22.039 1.00 95.25 114 LYS A CA 1
ATOM 911 C C . LYS A 1 114 ? -2.602 -9.198 21.060 1.00 95.25 114 LYS A C 1
ATOM 913 O O . LYS A 1 114 ? -1.742 -9.624 20.300 1.00 95.25 114 LYS A O 1
ATOM 918 N N . LEU A 1 115 ? -2.963 -7.914 21.092 1.00 94.69 115 LEU A N 1
ATOM 919 C CA . LEU A 1 115 ? -2.310 -6.899 20.256 1.00 94.69 115 LEU A CA 1
ATOM 920 C C . LEU A 1 115 ? -0.794 -6.853 20.486 1.00 94.69 115 LEU A C 1
ATOM 922 O O . LEU A 1 115 ? -0.040 -6.605 19.552 1.00 94.69 115 LEU A O 1
ATOM 926 N N . TYR A 1 116 ? -0.350 -7.116 21.715 1.00 91.12 116 TYR A N 1
ATOM 927 C CA . TYR A 1 116 ? 1.067 -7.143 22.060 1.00 91.12 116 TYR A CA 1
ATOM 928 C C . TYR A 1 116 ? 1.778 -8.431 21.616 1.00 91.12 116 TYR A C 1
ATOM 930 O O . TYR A 1 116 ? 2.910 -8.381 21.142 1.00 91.12 116 TYR A O 1
ATOM 938 N N . LEU A 1 117 ? 1.136 -9.591 21.793 1.00 93.38 117 LEU A N 1
ATOM 939 C CA . LEU A 1 117 ? 1.760 -10.900 21.567 1.00 93.38 117 LEU A CA 1
ATOM 940 C C . LEU A 1 117 ? 1.619 -11.421 20.129 1.00 93.38 117 LEU A C 1
ATOM 942 O O . LEU A 1 117 ? 2.379 -12.300 19.720 1.00 93.38 117 LEU A O 1
ATOM 946 N N . ASP A 1 118 ? 0.642 -10.934 19.366 1.00 95.56 118 ASP A N 1
ATOM 947 C CA . ASP A 1 118 ? 0.385 -11.400 18.007 1.00 95.56 118 ASP A CA 1
ATOM 948 C C . ASP A 1 118 ? 1.428 -10.847 17.023 1.00 95.56 118 ASP A C 1
ATOM 950 O O . ASP A 1 118 ? 1.496 -9.648 16.746 1.00 95.56 118 ASP A O 1
ATOM 954 N N . ALA A 1 119 ? 2.214 -11.752 16.435 1.00 94.81 119 ALA A N 1
ATOM 955 C CA . ALA A 1 119 ? 3.253 -11.414 15.466 1.00 94.81 119 ALA A CA 1
ATOM 956 C C . ALA A 1 119 ? 2.713 -10.654 14.241 1.00 94.81 119 ALA A C 1
ATOM 958 O O . ALA A 1 119 ? 3.423 -9.823 13.673 1.00 94.81 119 ALA A O 1
ATOM 959 N N . SER A 1 120 ? 1.463 -10.910 13.835 1.00 96.00 120 SER A N 1
ATOM 960 C CA . SER A 1 120 ? 0.840 -10.188 12.723 1.00 96.00 120 SER A CA 1
ATOM 961 C C . SER A 1 120 ? 0.600 -8.716 13.066 1.00 96.00 120 SER A C 1
ATOM 963 O O . SER A 1 120 ? 0.760 -7.858 12.204 1.00 96.00 120 SER A O 1
ATOM 965 N N . VAL A 1 121 ? 0.295 -8.397 14.326 1.00 95.94 121 VAL A N 1
ATOM 966 C CA . VAL A 1 121 ? 0.110 -7.016 14.792 1.00 95.94 121 VAL A CA 1
ATOM 967 C C . VAL A 1 121 ? 1.446 -6.293 14.873 1.00 95.94 121 VAL A C 1
ATOM 969 O O . VAL A 1 121 ? 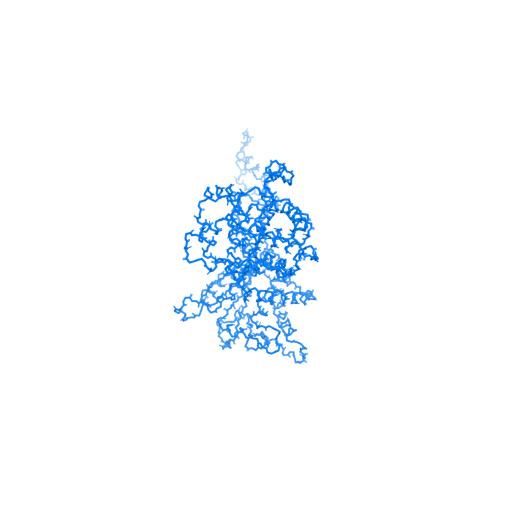1.562 -5.176 14.372 1.00 95.94 121 VAL A O 1
ATOM 972 N N . SER A 1 122 ? 2.477 -6.937 15.430 1.00 93.25 122 SER A N 1
ATOM 973 C CA . SER A 1 122 ? 3.825 -6.357 15.473 1.00 93.25 122 SER A CA 1
ATOM 974 C C . SER A 1 122 ? 4.344 -6.029 14.070 1.00 93.25 122 SER A C 1
ATOM 976 O O . SER A 1 122 ? 4.890 -4.950 13.847 1.00 93.25 122 SER A O 1
ATOM 978 N N . GLU A 1 123 ? 4.134 -6.931 13.109 1.00 93.94 123 GLU A N 1
ATOM 979 C CA . GLU A 1 123 ? 4.518 -6.705 11.716 1.00 93.94 123 GLU A CA 1
ATOM 980 C C . GLU A 1 123 ? 3.692 -5.586 11.070 1.00 93.94 123 GLU A C 1
ATOM 982 O O . GLU A 1 123 ? 4.257 -4.714 10.412 1.00 93.94 123 GLU A O 1
ATOM 987 N N . ALA A 1 124 ? 2.375 -5.548 11.297 1.00 95.94 124 ALA A N 1
ATOM 988 C CA . ALA A 1 124 ? 1.525 -4.464 10.810 1.00 95.94 124 ALA A CA 1
ATOM 989 C C . ALA A 1 124 ? 1.998 -3.097 11.325 1.00 95.94 124 ALA A C 1
ATOM 991 O O . ALA A 1 124 ? 2.167 -2.166 10.539 1.00 95.94 124 ALA A O 1
ATOM 992 N N . PHE A 1 125 ? 2.276 -2.980 12.624 1.00 94.19 125 PHE A N 1
ATOM 993 C CA . PHE A 1 125 ? 2.774 -1.743 13.225 1.00 94.19 125 PHE A CA 1
ATOM 994 C C . PHE A 1 125 ? 4.164 -1.364 12.717 1.00 94.19 125 PHE A C 1
ATOM 996 O O . PHE A 1 125 ? 4.416 -0.188 12.460 1.00 94.19 125 PHE A O 1
ATOM 1003 N N . ARG A 1 126 ? 5.038 -2.342 12.454 1.00 92.38 126 ARG A N 1
ATOM 1004 C CA . ARG A 1 126 ? 6.321 -2.091 11.786 1.00 92.38 126 ARG A CA 1
ATOM 1005 C C . ARG A 1 126 ? 6.127 -1.495 10.388 1.00 92.38 126 ARG A C 1
ATOM 1007 O O . ARG A 1 126 ? 6.880 -0.617 9.977 1.00 92.38 126 ARG A O 1
ATOM 1014 N N . LEU A 1 127 ? 5.117 -1.944 9.647 1.00 93.19 127 LEU A N 1
ATOM 1015 C CA . LEU A 1 127 ? 4.803 -1.389 8.328 1.00 93.19 127 LEU A CA 1
ATOM 1016 C C . LEU A 1 127 ? 4.211 0.026 8.420 1.00 93.19 127 LEU A C 1
ATOM 1018 O O . LEU A 1 127 ? 4.508 0.847 7.551 1.00 93.19 127 LEU A O 1
ATOM 1022 N N . LEU A 1 128 ? 3.449 0.341 9.477 1.00 93.69 128 LEU A N 1
ATOM 1023 C CA . LEU A 1 128 ? 2.876 1.678 9.705 1.00 93.69 128 LEU A CA 1
ATOM 1024 C C . LEU A 1 128 ? 3.933 2.787 9.803 1.00 93.69 128 LEU A C 1
ATOM 1026 O O . LEU A 1 128 ? 3.655 3.914 9.408 1.00 93.69 128 LEU A O 1
ATOM 1030 N N . ILE A 1 129 ? 5.158 2.473 10.237 1.00 90.56 129 ILE A N 1
ATOM 1031 C CA . ILE A 1 129 ? 6.281 3.428 10.332 1.00 90.56 129 ILE A CA 1
ATOM 1032 C C . ILE A 1 129 ? 6.552 4.122 8.989 1.00 90.56 129 ILE A C 1
ATOM 1034 O O . ILE A 1 129 ? 6.982 5.274 8.931 1.00 90.56 129 ILE A O 1
ATOM 1038 N N . HIS A 1 130 ? 6.308 3.424 7.881 1.00 88.19 130 HIS A N 1
ATOM 1039 C CA . HIS A 1 130 ? 6.552 3.957 6.546 1.00 88.19 130 HIS A CA 1
ATOM 1040 C C . HIS A 1 130 ? 5.437 4.881 6.044 1.00 88.19 130 HIS A C 1
ATOM 1042 O O . HIS A 1 130 ? 5.564 5.416 4.941 1.00 88.19 130 HIS A O 1
ATOM 1048 N N . TYR A 1 131 ? 4.365 5.071 6.807 1.00 90.25 131 TYR A N 1
ATOM 1049 C CA . TYR A 1 131 ? 3.258 5.956 6.470 1.00 90.25 131 TYR A CA 1
ATOM 1050 C C . TYR A 1 131 ? 3.394 7.286 7.204 1.00 90.25 131 TYR A C 1
ATOM 1052 O O . TYR A 1 131 ? 3.788 7.331 8.367 1.00 90.25 131 TYR A O 1
ATOM 1060 N N . ARG A 1 132 ? 3.076 8.388 6.521 1.00 88.56 132 ARG A N 1
ATOM 1061 C CA . ARG A 1 132 ? 3.215 9.742 7.072 1.00 88.56 132 ARG A CA 1
ATOM 1062 C C . ARG A 1 132 ? 1.878 10.458 7.107 1.00 88.56 132 ARG A C 1
ATOM 1064 O O . ARG A 1 132 ? 1.053 10.288 6.215 1.00 88.56 132 ARG A O 1
ATOM 1071 N N . ASP A 1 133 ? 1.697 11.284 8.130 1.00 89.38 133 ASP A N 1
ATOM 1072 C CA . ASP A 1 133 ? 0.541 12.165 8.271 1.00 89.38 133 ASP A CA 1
ATOM 1073 C C . ASP A 1 133 ? -0.788 11.398 8.118 1.00 89.38 133 ASP A C 1
ATOM 1075 O O . ASP A 1 133 ? -1.008 10.361 8.744 1.00 89.38 133 ASP A O 1
ATOM 1079 N N . ARG A 1 134 ? -1.664 11.887 7.238 1.00 91.44 134 ARG A N 1
ATOM 1080 C CA . ARG A 1 134 ? -2.986 11.324 6.956 1.00 91.44 134 ARG A CA 1
ATOM 1081 C C . ARG A 1 134 ? -2.947 9.886 6.427 1.00 91.44 134 ARG A C 1
ATOM 1083 O O . ARG A 1 134 ? -3.896 9.133 6.635 1.00 91.44 134 ARG A O 1
ATOM 1090 N N . ASP A 1 135 ? -1.871 9.493 5.752 1.00 91.62 135 ASP A N 1
ATOM 1091 C CA . ASP A 1 135 ? -1.724 8.132 5.237 1.00 91.62 135 ASP A CA 1
ATOM 1092 C C . ASP A 1 135 ? -1.569 7.118 6.381 1.00 91.62 135 ASP A C 1
ATOM 1094 O O . ASP A 1 135 ? -2.055 5.992 6.275 1.00 91.62 135 ASP A O 1
ATOM 1098 N N . SER A 1 136 ? -0.969 7.534 7.502 1.00 93.25 136 SER A N 1
ATOM 1099 C CA . SER A 1 136 ? -0.901 6.720 8.720 1.00 93.25 136 SER A CA 1
ATOM 1100 C C . SER A 1 136 ? -2.291 6.516 9.325 1.00 93.25 136 SER A C 1
ATOM 1102 O O . SER A 1 136 ? -2.682 5.384 9.605 1.00 93.25 136 SER A O 1
ATOM 1104 N N . ASP A 1 137 ? -3.090 7.586 9.419 1.00 94.88 137 ASP A N 1
ATOM 1105 C CA . ASP A 1 137 ? -4.459 7.509 9.946 1.00 94.88 137 ASP A CA 1
ATOM 1106 C C . ASP A 1 137 ? -5.330 6.546 9.112 1.00 94.88 137 ASP A C 1
ATOM 1108 O O . ASP A 1 137 ? -6.059 5.716 9.660 1.00 94.88 137 ASP A O 1
ATOM 1112 N N . ARG A 1 138 ? -5.198 6.587 7.779 1.00 94.75 138 ARG A N 1
ATOM 1113 C CA . ARG A 1 138 ? -5.877 5.659 6.856 1.00 94.75 138 ARG A CA 1
ATOM 1114 C C . ARG A 1 138 ? -5.402 4.221 6.992 1.00 94.75 138 ARG A C 1
ATOM 1116 O O . ARG A 1 138 ? -6.214 3.300 6.946 1.00 94.75 138 ARG A O 1
ATOM 1123 N N . ALA A 1 139 ? -4.100 4.012 7.158 1.00 95.38 139 ALA A N 1
ATOM 1124 C CA . ALA A 1 139 ? -3.545 2.679 7.344 1.00 95.38 139 ALA A CA 1
ATOM 1125 C C . ALA A 1 139 ? -4.003 2.053 8.678 1.00 95.38 139 ALA A C 1
ATOM 1127 O O . ALA A 1 139 ? -4.336 0.868 8.715 1.00 95.38 139 ALA A O 1
ATOM 1128 N N . ILE A 1 140 ? -4.114 2.844 9.751 1.00 96.44 140 ILE A N 1
ATOM 1129 C CA . ILE A 1 140 ? -4.687 2.394 11.030 1.00 96.44 140 ILE A CA 1
ATOM 1130 C C . ILE A 1 140 ? -6.189 2.105 10.880 1.00 96.44 140 ILE A C 1
ATOM 1132 O O . ILE A 1 140 ? -6.658 1.062 11.335 1.00 96.44 140 ILE A O 1
ATOM 1136 N N . ALA A 1 141 ? -6.942 2.974 10.200 1.00 96.69 141 ALA A N 1
ATOM 1137 C CA . ALA A 1 141 ? -8.359 2.740 9.906 1.00 96.69 141 ALA A CA 1
ATOM 1138 C C . ALA A 1 141 ? -8.573 1.431 9.121 1.00 96.69 141 ALA A C 1
ATOM 1140 O O . ALA A 1 141 ? -9.468 0.648 9.442 1.00 96.69 141 ALA A O 1
ATOM 1141 N N . PHE A 1 142 ? -7.701 1.144 8.149 1.00 95.75 142 PHE A N 1
ATOM 1142 C CA . PHE A 1 142 ? -7.689 -0.126 7.424 1.00 95.75 142 PHE A CA 1
ATOM 1143 C C . PHE A 1 142 ? -7.457 -1.326 8.353 1.00 95.75 142 PHE A C 1
ATOM 1145 O O . PHE A 1 142 ? -8.160 -2.329 8.234 1.00 95.75 142 PHE A O 1
ATOM 1152 N N . LEU A 1 143 ? -6.518 -1.240 9.302 1.00 96.75 143 LEU A N 1
ATOM 1153 C CA . LEU A 1 143 ? -6.294 -2.312 10.278 1.00 96.75 143 LEU A CA 1
ATOM 1154 C C . LEU A 1 143 ? -7.532 -2.576 11.135 1.00 96.75 143 LEU A C 1
ATOM 1156 O O . LEU A 1 143 ? -7.908 -3.733 11.323 1.00 96.75 143 LEU A O 1
ATOM 1160 N N . PHE A 1 144 ? -8.208 -1.525 11.598 1.00 97.44 144 PHE A N 1
ATOM 1161 C CA . PHE A 1 144 ? -9.473 -1.677 12.314 1.00 97.44 144 PHE A CA 1
ATOM 1162 C C . PHE A 1 144 ? -10.537 -2.361 11.470 1.00 97.44 144 PHE A C 1
ATOM 1164 O O . PHE A 1 144 ? -11.190 -3.285 11.950 1.00 97.44 144 PHE A O 1
ATOM 1171 N N . GLN A 1 145 ? -10.663 -1.972 10.204 1.00 95.69 145 GLN A N 1
ATOM 1172 C CA . GLN A 1 145 ? -11.584 -2.616 9.277 1.00 95.69 145 GLN A CA 1
ATOM 1173 C C . GLN A 1 145 ? -11.290 -4.120 9.144 1.00 95.69 145 GLN A C 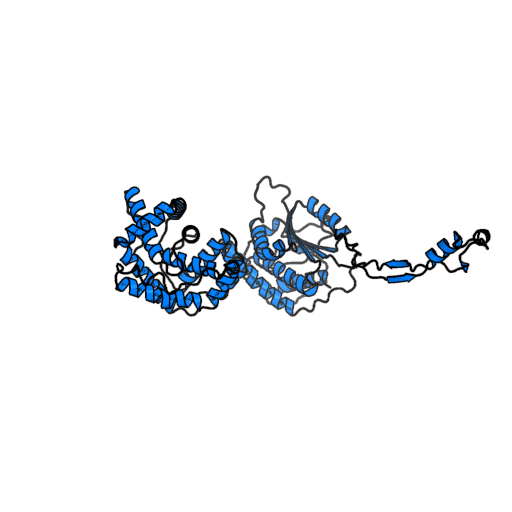1
ATOM 1175 O O . GLN A 1 145 ? -12.214 -4.932 9.223 1.00 95.69 145 GLN A O 1
ATOM 1180 N N . GLN A 1 146 ? -10.022 -4.511 8.968 1.00 96.00 146 GLN A N 1
ATOM 1181 C CA . GLN A 1 146 ? -9.655 -5.927 8.840 1.00 96.00 146 GLN A CA 1
ATOM 1182 C C . GLN A 1 146 ? -9.897 -6.702 10.136 1.00 96.00 146 GLN A C 1
ATOM 1184 O O . GLN A 1 146 ? -10.428 -7.814 10.095 1.00 96.00 146 GLN A O 1
ATOM 1189 N N . TRP A 1 147 ? -9.574 -6.106 11.287 1.00 96.88 147 TRP A N 1
ATOM 1190 C CA . TRP A 1 147 ? -9.865 -6.703 12.587 1.00 96.88 147 TRP A CA 1
ATOM 1191 C C . TRP A 1 147 ? -11.373 -6.910 12.765 1.00 96.88 147 TRP A C 1
ATOM 1193 O O . TRP A 1 147 ? -11.807 -8.037 13.019 1.00 96.88 147 TRP A O 1
ATOM 1203 N N . MET A 1 148 ? -12.181 -5.869 12.553 1.00 96.81 148 MET A N 1
ATOM 1204 C CA . MET A 1 148 ? -13.635 -5.945 12.689 1.00 96.81 148 MET A CA 1
ATOM 1205 C C . MET A 1 148 ? -14.246 -6.971 11.737 1.00 96.81 148 MET A C 1
ATOM 1207 O O . MET A 1 148 ? -15.035 -7.809 12.171 1.00 96.81 148 MET A O 1
ATOM 1211 N N . SER A 1 149 ? -13.835 -6.976 10.467 1.00 95.31 149 SER A N 1
ATOM 1212 C CA . SER A 1 149 ? -14.353 -7.916 9.469 1.00 95.31 149 SER A CA 1
ATOM 1213 C C . SER A 1 149 ? -14.052 -9.374 9.821 1.00 95.31 149 SER A C 1
ATOM 1215 O O . SER A 1 149 ? -14.892 -10.239 9.583 1.00 95.31 149 SER A O 1
ATOM 1217 N N . ARG A 1 150 ? -12.870 -9.670 10.370 1.00 95.44 150 ARG A N 1
ATOM 1218 C CA . ARG A 1 150 ? -12.456 -11.046 10.699 1.00 95.44 150 ARG A CA 1
ATOM 1219 C C . ARG A 1 150 ? -13.052 -11.552 11.994 1.00 95.44 150 ARG A C 1
ATOM 1221 O O . ARG A 1 150 ? -13.465 -12.704 12.074 1.00 95.44 150 ARG A O 1
ATOM 1228 N N . ALA A 1 151 ? -13.095 -10.683 12.995 1.00 96.00 151 ALA A N 1
ATOM 1229 C CA . ALA A 1 151 ? -13.749 -10.961 14.261 1.00 96.00 151 ALA A CA 1
ATOM 1230 C C . ALA A 1 151 ? -15.285 -10.945 14.130 1.00 96.00 151 ALA A C 1
ATOM 1232 O O . ALA A 1 151 ? -15.976 -11.353 15.060 1.00 96.00 151 ALA A O 1
ATOM 1233 N N . ASN A 1 152 ? -15.819 -10.475 12.992 1.00 95.62 152 ASN A N 1
ATOM 1234 C CA . ASN A 1 152 ? -17.238 -10.196 12.783 1.00 95.62 152 ASN A CA 1
ATOM 1235 C C . ASN A 1 152 ? -17.789 -9.265 13.879 1.00 95.62 152 ASN A C 1
ATOM 1237 O O . ASN A 1 152 ? -18.829 -9.543 14.477 1.00 95.62 152 ASN A O 1
ATOM 1241 N N . LEU A 1 153 ? -17.037 -8.214 14.218 1.00 95.50 153 LEU A N 1
ATOM 1242 C CA . LEU A 1 153 ? -17.395 -7.234 15.245 1.00 95.50 153 LEU A CA 1
ATOM 1243 C C . LEU A 1 153 ? -18.396 -6.226 14.696 1.00 95.50 153 LEU A C 1
ATOM 1245 O O . LEU A 1 153 ? -18.173 -5.675 13.620 1.00 95.50 153 LEU A O 1
ATOM 1249 N N . GLY A 1 154 ? -19.445 -5.953 15.473 1.00 93.25 154 GLY A N 1
ATOM 1250 C CA . GLY A 1 154 ? -20.225 -4.737 15.286 1.00 93.25 154 GLY A CA 1
ATOM 1251 C C . GLY A 1 154 ? -19.482 -3.519 15.836 1.00 93.25 154 GLY A C 1
ATOM 1252 O O . GLY A 1 154 ? -18.622 -3.626 16.716 1.00 93.25 154 GLY A O 1
ATOM 1253 N N . GLY A 1 155 ? -19.826 -2.349 15.326 1.00 92.31 155 GLY A N 1
ATOM 1254 C CA . GLY A 1 155 ? -19.387 -1.059 15.825 1.00 92.31 155 GLY A CA 1
ATOM 1255 C C . GLY A 1 155 ? -20.540 -0.066 15.911 1.00 92.31 155 GLY A C 1
ATOM 1256 O O . GLY A 1 155 ? -21.719 -0.413 15.919 1.00 92.31 155 GLY A O 1
ATOM 1257 N N . ILE A 1 156 ? -20.168 1.201 16.015 1.00 92.25 156 ILE A N 1
ATOM 1258 C CA . ILE A 1 156 ? -21.080 2.328 16.156 1.00 92.25 156 ILE A CA 1
ATOM 1259 C C . ILE A 1 156 ? -21.091 3.081 14.832 1.00 92.25 156 ILE A C 1
ATOM 1261 O O . ILE A 1 156 ? -20.036 3.432 14.303 1.00 92.25 156 ILE A O 1
ATOM 1265 N N . GLU A 1 157 ? -22.273 3.354 14.291 1.00 91.81 157 GLU A N 1
ATOM 1266 C CA . GLU A 1 157 ? -22.408 4.218 13.122 1.00 91.81 157 GLU A CA 1
ATOM 1267 C C . GLU A 1 157 ? -22.171 5.674 13.535 1.00 91.81 157 GLU A C 1
ATOM 1269 O O . GLU A 1 157 ? -22.933 6.259 14.307 1.00 91.81 157 GLU A O 1
ATOM 1274 N N . TRP A 1 158 ? -21.097 6.271 13.022 1.00 90.50 158 TRP A N 1
ATOM 1275 C CA . TRP A 1 158 ? -20.790 7.679 13.250 1.00 90.50 158 TRP A CA 1
ATOM 1276 C C . TRP A 1 158 ? -21.095 8.506 12.016 1.00 90.50 158 TRP A C 1
ATOM 1278 O O . TRP A 1 158 ? -20.670 8.174 10.912 1.00 90.50 158 TRP A O 1
ATOM 1288 N N . ASN A 1 159 ? -21.738 9.657 12.212 1.00 90.12 159 ASN A N 1
ATOM 1289 C CA . ASN A 1 159 ? -21.778 10.679 11.176 1.00 90.12 159 ASN A CA 1
ATOM 1290 C C . ASN A 1 159 ? -20.386 11.339 11.061 1.00 90.12 159 ASN A C 1
ATOM 1292 O O . ASN A 1 159 ? -19.931 11.962 12.031 1.00 90.12 159 ASN A O 1
ATOM 1296 N N . PRO A 1 160 ? -19.717 11.291 9.891 1.00 93.56 160 PRO A N 1
ATOM 1297 C CA . PRO A 1 160 ? -18.400 11.903 9.708 1.00 93.56 160 PRO A CA 1
ATOM 1298 C C . PRO A 1 160 ? -18.375 13.409 10.014 1.00 93.56 160 PRO A C 1
ATOM 1300 O O . PRO A 1 160 ? -17.342 13.942 10.424 1.00 93.56 160 PRO A O 1
ATOM 1303 N N . ALA A 1 161 ? -19.502 14.111 9.846 1.00 92.00 161 ALA A N 1
ATOM 1304 C CA . ALA A 1 161 ? -19.607 15.533 10.165 1.00 92.00 161 ALA A CA 1
ATOM 1305 C C . ALA A 1 161 ? -19.424 15.806 11.666 1.00 92.00 161 ALA A C 1
ATOM 1307 O O . ALA A 1 161 ? -18.789 16.795 12.032 1.00 92.00 161 ALA A O 1
ATOM 1308 N N . TRP A 1 162 ? -19.916 14.916 12.533 1.00 91.38 162 TRP A N 1
ATOM 1309 C CA . TRP A 1 162 ? -19.770 15.061 13.983 1.00 91.38 162 TRP A CA 1
ATOM 1310 C C . TRP A 1 162 ? -18.339 14.810 14.436 1.00 91.38 162 TRP A C 1
ATOM 1312 O O . TRP A 1 162 ? -17.820 15.580 15.235 1.00 91.38 162 TRP A O 1
ATOM 1322 N N . LEU A 1 163 ? -17.662 13.803 13.878 1.00 92.94 163 LEU A N 1
ATOM 1323 C CA . LEU A 1 163 ? -16.241 13.570 14.159 1.00 92.94 163 LEU A CA 1
ATOM 1324 C C . LEU A 1 163 ? -15.390 14.781 13.756 1.00 92.94 163 LEU A C 1
ATOM 1326 O O . LEU A 1 163 ? -14.516 15.201 14.510 1.00 92.94 163 LEU A O 1
ATOM 1330 N N . LYS A 1 164 ? -15.706 15.417 12.621 1.00 93.25 164 LYS A N 1
ATOM 1331 C CA . LYS A 1 164 ? -15.049 16.660 12.195 1.00 93.25 164 LYS A CA 1
ATOM 1332 C C . LYS A 1 164 ? -15.348 17.838 13.131 1.00 93.25 164 LYS A C 1
ATOM 1334 O O . LYS A 1 164 ? -14.461 18.642 13.402 1.00 93.25 164 LYS A O 1
ATOM 1339 N N . GLN A 1 165 ? -16.574 17.938 13.645 1.00 92.50 165 GLN A N 1
ATOM 1340 C CA . GLN A 1 165 ? -16.929 18.946 14.646 1.00 92.50 165 GLN A CA 1
ATOM 1341 C C . GLN A 1 165 ? -16.166 18.716 15.961 1.00 92.50 165 GLN A C 1
ATOM 1343 O O . GLN A 1 165 ? -15.628 19.667 16.521 1.00 92.50 165 GLN A O 1
ATOM 1348 N N . LEU A 1 166 ? -16.048 17.469 16.420 1.00 91.19 166 LEU A N 1
ATOM 1349 C CA . LEU A 1 166 ? -15.287 17.108 17.620 1.00 91.19 166 LEU A CA 1
ATOM 1350 C C . LEU A 1 166 ? -13.792 17.425 17.483 1.00 91.19 166 LEU A C 1
ATOM 1352 O O . LEU A 1 166 ? -13.192 17.918 18.435 1.00 91.19 166 LEU A O 1
ATOM 1356 N N . GLN A 1 167 ? -13.205 17.216 16.300 1.00 93.00 167 GLN A N 1
ATOM 1357 C CA . GLN A 1 167 ? -11.814 17.601 16.017 1.00 93.00 167 GLN A CA 1
ATOM 1358 C C . GLN A 1 167 ? -11.587 19.113 16.161 1.00 93.00 167 GLN A C 1
ATOM 1360 O O . GLN A 1 167 ? -10.493 19.532 16.531 1.00 93.00 167 GLN A O 1
ATOM 1365 N N . SER A 1 168 ? -12.612 19.928 15.880 1.00 92.38 168 SER A N 1
ATOM 1366 C CA . SER A 1 168 ? -12.538 21.391 15.994 1.00 92.38 168 SER A CA 1
ATOM 1367 C C . SER A 1 168 ? -12.736 21.928 17.415 1.00 92.38 168 SER A C 1
ATOM 1369 O O . SER A 1 168 ? -12.536 23.122 17.634 1.00 92.38 168 SER A O 1
ATOM 1371 N N . LEU A 1 169 ? -13.133 21.081 18.372 1.00 91.00 169 LEU A N 1
ATOM 1372 C CA . LEU A 1 169 ? -13.290 21.501 19.762 1.00 91.00 169 LEU A CA 1
ATOM 1373 C C . LEU A 1 169 ? -11.918 21.707 20.424 1.00 91.00 169 LEU A C 1
ATOM 1375 O O . LEU A 1 169 ? -11.031 20.869 20.239 1.00 91.00 169 LEU A O 1
ATOM 1379 N N . PRO A 1 170 ? -11.745 22.771 21.230 1.00 90.94 170 PRO A N 1
ATOM 1380 C CA . PRO A 1 170 ? -10.542 22.955 22.030 1.00 90.94 170 PRO A CA 1
ATOM 1381 C C . PRO A 1 170 ? -10.329 21.778 22.981 1.00 90.94 170 PRO A C 1
ATOM 1383 O O . PRO A 1 170 ? -11.270 21.319 23.635 1.00 90.94 170 PRO A O 1
ATOM 1386 N N . TRP A 1 171 ? -9.081 21.324 23.095 1.00 89.25 171 TRP A N 1
ATOM 1387 C CA . TRP A 1 171 ? -8.705 20.231 23.989 1.00 89.25 171 TRP A CA 1
ATOM 1388 C C . TRP A 1 171 ? -9.158 20.460 25.435 1.00 89.25 171 TRP A C 1
ATOM 1390 O O . TRP A 1 171 ? -9.710 19.549 26.050 1.00 89.25 171 TRP A O 1
ATOM 1400 N N . ASP A 1 172 ? -8.997 21.680 25.951 1.00 90.31 172 ASP A N 1
ATOM 1401 C CA . ASP A 1 172 ? -9.337 22.024 27.334 1.00 90.31 172 ASP A CA 1
ATOM 1402 C C . ASP A 1 172 ? -10.818 21.767 27.653 1.00 90.31 172 ASP A C 1
ATOM 1404 O O . ASP A 1 172 ? -11.147 21.269 28.730 1.00 90.31 172 ASP A O 1
ATOM 1408 N N . GLU A 1 173 ? -11.724 22.031 26.703 1.00 87.81 173 GLU A N 1
ATOM 1409 C CA . GLU A 1 173 ? -13.156 21.761 26.880 1.00 87.81 173 GLU A CA 1
ATOM 1410 C C . GLU A 1 173 ? -13.440 20.260 26.993 1.00 87.81 173 GLU A C 1
ATOM 1412 O O . GLU A 1 173 ? -14.248 19.831 27.823 1.00 87.81 173 GLU A O 1
ATOM 1417 N N . VAL A 1 174 ? -12.777 19.455 26.161 1.00 86.62 174 VAL A N 1
ATOM 1418 C CA . VAL A 1 174 ? -12.932 17.996 26.146 1.00 86.62 174 VAL A CA 1
ATOM 1419 C C . VAL A 1 174 ? -12.342 17.400 27.419 1.00 86.62 174 VAL A C 1
ATOM 1421 O O . VAL A 1 174 ? -13.003 16.615 28.097 1.00 86.62 174 VAL A O 1
ATOM 1424 N N . HIS A 1 175 ? -11.134 17.826 27.789 1.00 85.94 175 HIS A N 1
ATOM 1425 C CA . HIS A 1 175 ? -10.448 17.372 28.991 1.00 85.94 175 HIS A CA 1
ATOM 1426 C C . HIS A 1 175 ? -11.256 17.690 30.255 1.00 85.94 175 HIS A C 1
ATOM 1428 O O . HIS A 1 175 ? -11.471 16.802 31.081 1.00 85.94 175 HIS A O 1
ATOM 1434 N N . HIS A 1 176 ? -11.777 18.916 30.388 1.00 85.38 176 HIS A N 1
ATOM 1435 C CA . HIS A 1 176 ? -12.665 19.260 31.498 1.00 85.38 176 HIS A CA 1
ATOM 1436 C C . HIS A 1 176 ? -13.928 18.399 31.500 1.00 85.38 176 HIS A C 1
ATOM 1438 O O . HIS A 1 176 ? -14.304 17.887 32.550 1.00 85.38 176 HIS A O 1
ATOM 1444 N N . SER A 1 177 ? -14.552 18.165 30.343 1.00 81.38 177 SER A N 1
ATOM 1445 C CA . SER A 1 177 ? -15.770 17.348 30.250 1.00 81.38 177 SER A CA 1
ATOM 1446 C C . SER A 1 177 ? -15.559 15.906 30.737 1.00 81.38 177 SER A C 1
ATOM 1448 O O . SER A 1 177 ? -16.450 15.329 31.360 1.00 81.38 177 SER A O 1
ATOM 1450 N N . MET A 1 178 ? -14.371 15.326 30.545 1.00 77.56 178 MET A N 1
ATOM 1451 C CA . MET A 1 178 ? -14.061 13.969 31.017 1.00 77.56 178 MET A CA 1
ATOM 1452 C C . MET A 1 178 ? -14.051 13.812 32.538 1.00 77.56 178 MET A C 1
ATOM 1454 O O . MET A 1 178 ? -14.272 12.705 33.033 1.00 77.56 178 MET A O 1
ATOM 1458 N N . GLU A 1 179 ? -13.790 14.880 33.292 1.00 76.25 179 GLU A N 1
ATOM 1459 C CA . GLU A 1 179 ? -13.816 14.824 34.758 1.00 76.25 179 GLU A CA 1
ATOM 1460 C C . GLU A 1 179 ? -15.244 14.653 35.286 1.00 76.25 179 GLU A C 1
ATOM 1462 O O . GLU A 1 179 ? -15.465 13.872 36.211 1.00 76.25 179 GLU A O 1
ATOM 1467 N N . TRP A 1 180 ? -16.210 15.316 34.647 1.00 68.19 180 TRP A N 1
ATOM 1468 C CA . TRP A 1 180 ? -17.633 15.283 35.005 1.00 68.19 180 TRP A CA 1
ATOM 1469 C C . TRP A 1 180 ? -18.304 13.979 34.588 1.00 68.19 180 TRP A C 1
ATOM 1471 O O . TRP A 1 180 ? -19.112 13.400 35.308 1.00 68.19 180 TRP A O 1
ATOM 1481 N N . VAL A 1 181 ? -17.926 13.489 33.414 1.00 67.12 181 VAL A N 1
ATOM 1482 C CA . VAL A 1 181 ? -18.547 12.342 32.758 1.00 67.12 181 VAL A CA 1
ATOM 1483 C C . VAL A 1 181 ? -18.323 11.018 33.509 1.00 67.12 181 VAL A C 1
ATOM 1485 O O . VAL A 1 181 ? -19.094 10.076 33.339 1.00 67.12 181 VAL A O 1
ATOM 1488 N N . LYS A 1 182 ? -17.340 10.952 34.416 1.00 66.56 182 LYS A N 1
ATOM 1489 C CA . LYS A 1 182 ? -17.136 9.799 35.314 1.00 66.56 182 LYS A CA 1
ATOM 1490 C C . LYS A 1 182 ? -18.303 9.549 36.273 1.00 66.56 182 LYS A C 1
ATOM 1492 O O . LYS A 1 182 ? -18.368 8.469 36.856 1.00 66.56 182 LYS A O 1
ATOM 1497 N N . GLU A 1 183 ? -19.188 10.525 36.460 1.00 68.19 183 GLU A N 1
ATOM 1498 C CA . GLU A 1 183 ? -20.316 10.433 37.392 1.00 68.19 183 GLU A CA 1
ATOM 1499 C C . GLU A 1 183 ? -21.646 10.081 36.700 1.00 68.19 183 GLU A C 1
ATOM 1501 O O . GLU A 1 183 ? -22.587 9.679 37.380 1.00 68.19 183 GLU A O 1
ATOM 1506 N N . ASP A 1 184 ? -21.713 10.156 35.365 1.00 69.00 184 ASP A N 1
ATOM 1507 C CA . ASP A 1 184 ? -22.911 9.848 34.577 1.00 69.00 184 ASP A CA 1
ATOM 1508 C C . ASP A 1 184 ? -22.851 8.418 33.998 1.00 69.00 184 ASP A C 1
ATOM 1510 O O . ASP A 1 184 ? -21.856 8.009 33.391 1.00 69.00 184 ASP A O 1
ATOM 1514 N N . SER A 1 185 ? -23.914 7.633 34.191 1.00 68.69 185 SER A N 1
ATOM 1515 C CA . SER A 1 185 ? -23.998 6.220 33.795 1.00 68.69 185 SER A CA 1
ATOM 1516 C C . SER A 1 185 ? -24.700 5.976 32.457 1.00 68.69 185 SER A C 1
ATOM 1518 O O . SER A 1 185 ? -24.729 4.834 31.996 1.00 68.69 185 SER A O 1
ATOM 1520 N N . THR A 1 186 ? -25.232 7.016 31.808 1.00 78.38 186 THR A N 1
ATOM 1521 C CA . THR A 1 186 ? -26.132 6.896 30.642 1.00 78.38 186 THR A CA 1
ATOM 1522 C C . THR A 1 186 ? -25.621 5.992 29.513 1.00 78.38 186 THR A C 1
ATOM 1524 O O . THR A 1 186 ? -26.371 5.138 29.042 1.00 78.38 186 THR A O 1
ATOM 1527 N N . PHE A 1 187 ? -24.353 6.106 29.100 1.00 84.38 187 PHE A N 1
ATOM 1528 C CA . PHE A 1 187 ? -23.793 5.288 28.009 1.00 84.38 187 PHE A CA 1
ATOM 1529 C C . PHE A 1 187 ? -22.893 4.136 28.473 1.00 84.38 187 PHE A C 1
ATOM 1531 O O . PHE A 1 187 ? -22.429 3.343 27.643 1.00 84.38 187 PHE A O 1
ATOM 1538 N N . GLN A 1 188 ? -22.675 3.992 29.783 1.00 86.75 188 GLN A N 1
ATOM 1539 C CA . GLN A 1 188 ? -21.750 3.001 30.333 1.00 86.75 188 GLN A CA 1
ATOM 1540 C C . GLN A 1 188 ? -22.184 1.569 30.013 1.00 86.75 188 GLN A C 1
ATOM 1542 O O . GLN A 1 188 ? -21.342 0.746 29.661 1.00 86.75 188 GLN A O 1
ATOM 1547 N N . GLU A 1 189 ? -23.484 1.263 30.074 1.00 89.19 189 GLU A N 1
ATOM 1548 C CA . GLU A 1 189 ? -24.002 -0.075 29.752 1.00 89.19 189 GLU A CA 1
ATOM 1549 C C . GLU A 1 189 ? -23.778 -0.445 28.280 1.00 89.19 189 GLU A C 1
ATOM 1551 O O . GLU A 1 189 ? -23.350 -1.561 27.976 1.00 89.19 189 GLU A O 1
ATOM 1556 N N . SER A 1 190 ? -23.996 0.509 27.368 1.00 89.38 190 SER A N 1
ATOM 1557 C CA . SER A 1 190 ? -23.747 0.314 25.938 1.00 89.38 190 SER A CA 1
ATOM 1558 C C . SER A 1 190 ? -22.259 0.084 25.675 1.00 89.38 190 SER A C 1
ATOM 1560 O O . SER A 1 190 ? -21.893 -0.910 25.047 1.00 89.38 190 SER A O 1
ATOM 1562 N N . LEU A 1 191 ? -21.377 0.934 26.212 1.00 90.56 191 LEU A N 1
ATOM 1563 C CA . LEU A 1 191 ? -19.925 0.766 26.073 1.00 90.56 191 LEU A CA 1
ATOM 1564 C C . LEU A 1 191 ? -19.455 -0.572 26.654 1.00 90.56 191 LEU A C 1
ATOM 1566 O O . LEU A 1 191 ? -18.724 -1.307 25.996 1.00 90.56 191 LEU A O 1
ATOM 1570 N N . LYS A 1 192 ? -19.934 -0.939 27.843 1.00 92.69 192 LYS A N 1
ATOM 1571 C CA . LYS A 1 192 ? -19.643 -2.224 28.492 1.00 92.69 192 LYS A CA 1
ATOM 1572 C C . LYS A 1 192 ? -20.056 -3.409 27.620 1.00 92.69 192 LYS A C 1
ATOM 1574 O O . LYS A 1 192 ? -19.293 -4.366 27.514 1.00 92.69 192 LYS A O 1
ATOM 1579 N N . SER A 1 193 ? -21.217 -3.339 26.965 1.00 93.88 193 SER A N 1
ATOM 1580 C CA . SER A 1 193 ? -21.652 -4.361 26.007 1.00 93.88 193 SER A CA 1
ATOM 1581 C C . SER A 1 193 ? -20.703 -4.469 24.809 1.00 93.88 193 SER A C 1
ATOM 1583 O O . SER A 1 193 ? -20.331 -5.582 24.447 1.00 93.88 193 SER A O 1
ATOM 1585 N N . HIS A 1 194 ? -20.273 -3.346 24.224 1.00 94.25 194 HIS A N 1
ATOM 1586 C CA . HIS A 1 194 ? -19.336 -3.357 23.092 1.00 94.25 194 HIS A CA 1
ATOM 1587 C C . HIS A 1 194 ? -17.962 -3.908 23.496 1.00 94.25 194 HIS A C 1
ATOM 1589 O O . HIS A 1 194 ? -17.390 -4.718 22.774 1.00 94.25 194 HIS A O 1
ATOM 1595 N N . TYR A 1 195 ? -17.439 -3.537 24.669 1.00 96.12 195 TYR A N 1
ATOM 1596 C CA . TYR A 1 195 ? -16.174 -4.087 25.166 1.00 96.12 195 TYR A CA 1
ATOM 1597 C C . TYR A 1 195 ? -16.266 -5.598 25.410 1.00 96.12 195 TYR A C 1
ATOM 1599 O O . TYR A 1 195 ? -15.357 -6.321 25.012 1.00 96.12 195 TYR A O 1
ATOM 1607 N N . LYS A 1 196 ? -17.365 -6.095 26.001 1.00 96.94 196 LYS A N 1
ATOM 1608 C CA . LYS A 1 196 ? -17.600 -7.544 26.156 1.00 96.94 196 LYS A CA 1
ATOM 1609 C C . LYS A 1 196 ? -17.603 -8.264 24.806 1.00 96.94 196 LYS A C 1
ATOM 1611 O O . LYS A 1 196 ? -16.920 -9.273 24.664 1.00 96.94 196 LYS A O 1
ATOM 1616 N N . GLU A 1 197 ? -18.287 -7.710 23.807 1.00 96.44 197 GLU A N 1
ATOM 1617 C CA . GLU A 1 197 ? -18.303 -8.262 22.449 1.00 96.44 197 GLU A CA 1
ATOM 1618 C C . GLU A 1 197 ? -16.897 -8.307 21.825 1.00 96.44 197 GLU A C 1
ATOM 1620 O O . GLU A 1 197 ? -16.500 -9.334 21.267 1.00 96.44 197 GLU A O 1
ATOM 1625 N N . VAL A 1 198 ? -16.119 -7.225 21.957 1.00 97.00 198 VAL A N 1
ATOM 1626 C CA . VAL A 1 198 ? -14.731 -7.168 21.470 1.00 97.00 198 VAL A CA 1
ATOM 1627 C C . VAL A 1 198 ? -13.862 -8.213 22.162 1.00 97.00 198 VAL A C 1
ATOM 1629 O O . VAL A 1 198 ? -13.101 -8.899 21.480 1.00 97.00 198 VAL A O 1
ATOM 1632 N N . ILE A 1 199 ? -13.988 -8.373 23.482 1.00 97.44 199 ILE A N 1
ATOM 1633 C CA . ILE A 1 199 ? -13.249 -9.378 24.259 1.00 97.44 199 ILE A CA 1
ATOM 1634 C C . ILE A 1 199 ? -13.562 -10.786 23.755 1.00 97.44 199 ILE A C 1
ATOM 1636 O O . ILE A 1 199 ? -12.638 -11.531 23.428 1.00 97.44 199 ILE A O 1
ATOM 1640 N N . GLU A 1 200 ? -14.845 -11.144 23.678 1.00 97.06 200 GLU A N 1
ATOM 1641 C CA . GLU A 1 200 ? -15.293 -12.484 23.287 1.00 97.06 200 GLU A CA 1
ATOM 1642 C C . GLU A 1 200 ? -14.809 -12.841 21.879 1.00 97.06 200 GLU A C 1
ATOM 1644 O O . GLU A 1 200 ? -14.112 -13.838 21.691 1.00 97.06 200 GLU A O 1
ATOM 1649 N N . LYS A 1 201 ? -15.087 -11.982 20.894 1.00 97.06 201 LYS A N 1
ATOM 1650 C CA . LYS A 1 201 ? -14.753 -12.256 19.489 1.00 97.06 201 LYS A CA 1
ATOM 1651 C C . LYS A 1 201 ? -13.257 -12.167 19.199 1.00 97.06 201 LYS A C 1
ATOM 1653 O O . LYS A 1 201 ? -12.749 -12.904 18.358 1.00 97.06 201 LYS A O 1
ATOM 1658 N N . THR A 1 202 ? -12.524 -11.294 19.891 1.00 96.62 202 THR A N 1
ATOM 1659 C CA . THR A 1 202 ? -11.075 -11.161 19.675 1.00 96.62 202 THR A CA 1
ATOM 1660 C C . THR A 1 202 ? -10.299 -12.304 20.308 1.00 96.62 202 THR A C 1
ATOM 1662 O O . THR A 1 202 ? -9.317 -12.768 19.721 1.00 96.62 202 THR A O 1
ATOM 1665 N N . ARG A 1 203 ? -10.737 -12.796 21.471 1.00 94.94 203 ARG A N 1
ATOM 1666 C CA . ARG A 1 203 ? -10.098 -13.918 22.168 1.00 94.94 203 ARG A CA 1
ATOM 1667 C C . ARG A 1 203 ? -10.013 -15.163 21.285 1.00 94.94 203 ARG A C 1
ATOM 1669 O O . ARG A 1 203 ? -8.949 -15.777 21.233 1.00 94.94 203 ARG A O 1
ATOM 1676 N N . ASP A 1 204 ? -11.082 -15.471 20.560 1.00 92.31 204 ASP A N 1
ATOM 1677 C CA . ASP A 1 204 ? -11.208 -16.707 19.777 1.00 92.31 204 ASP A CA 1
ATOM 1678 C C . ASP A 1 204 ? -10.486 -16.673 18.419 1.00 92.31 204 ASP A C 1
ATOM 1680 O O . ASP A 1 204 ? -10.341 -17.704 17.760 1.00 92.31 204 ASP A O 1
ATOM 1684 N N . LEU A 1 205 ? -9.991 -15.509 17.989 1.00 94.44 205 LEU A N 1
ATOM 1685 C CA . LEU A 1 205 ? -9.223 -15.409 16.748 1.00 94.44 205 LEU A CA 1
ATOM 1686 C C . LEU A 1 205 ? -7.873 -16.147 16.847 1.00 94.44 205 LEU A C 1
ATOM 1688 O O . LEU A 1 205 ? -7.264 -16.221 17.909 1.00 94.44 205 LEU A O 1
ATOM 1692 N N . GLY A 1 206 ? -7.353 -16.660 15.734 1.00 94.44 206 GLY A N 1
ATOM 1693 C CA . GLY A 1 206 ? -5.973 -17.157 15.674 1.00 94.44 206 GLY A CA 1
ATOM 1694 C C . GLY A 1 206 ? -4.991 -15.988 15.617 1.00 94.44 206 GLY A C 1
ATOM 1695 O O . GLY A 1 206 ? -4.415 -15.598 16.629 1.00 94.44 206 GLY A O 1
ATOM 1696 N N . SER A 1 207 ? -4.868 -15.400 14.426 1.00 95.19 207 SER A N 1
ATOM 1697 C CA . SER A 1 207 ? -4.177 -14.132 14.199 1.00 95.19 207 SER A CA 1
ATOM 1698 C C . SER A 1 207 ? -5.177 -13.020 13.892 1.00 95.19 207 SER A C 1
ATOM 1700 O O . SER A 1 207 ? -6.205 -13.254 13.246 1.00 95.19 207 SER A O 1
ATOM 1702 N N . LEU A 1 208 ? -4.876 -11.807 14.344 1.00 95.62 208 LEU A N 1
ATOM 1703 C CA . LEU A 1 208 ? -5.672 -10.616 14.058 1.00 95.62 208 LEU A CA 1
ATOM 1704 C C . LEU A 1 208 ? -5.595 -10.244 12.579 1.00 95.62 208 LEU A C 1
ATOM 1706 O O . LEU A 1 208 ? -6.628 -10.066 11.930 1.00 95.62 208 LEU A O 1
ATOM 1710 N N . PHE A 1 209 ? -4.383 -10.224 12.025 1.00 96.62 209 PHE A N 1
ATOM 1711 C CA . PHE A 1 209 ? -4.146 -9.919 10.618 1.00 96.62 209 PHE A CA 1
ATOM 1712 C C . PHE A 1 209 ? -3.623 -11.138 9.869 1.00 96.62 209 PHE A C 1
ATOM 1714 O O . PHE A 1 209 ? -3.072 -12.090 10.429 1.00 96.62 209 PHE A O 1
ATOM 1721 N N . GLY A 1 210 ? -3.881 -11.156 8.573 1.00 92.56 210 GLY A N 1
ATOM 1722 C CA . GLY A 1 210 ? -3.484 -12.222 7.670 1.00 92.56 210 GLY A CA 1
ATOM 1723 C C . GLY A 1 210 ? -2.420 -11.713 6.730 1.00 92.56 210 GLY A C 1
ATOM 1724 O O . GLY A 1 210 ? -2.142 -10.519 6.648 1.00 92.56 210 GLY A O 1
ATOM 1725 N N . LYS A 1 211 ? -1.830 -12.644 5.986 1.00 89.25 211 LYS A N 1
ATOM 1726 C CA . LYS A 1 211 ? -0.750 -12.318 5.054 1.00 89.25 211 LYS A CA 1
ATOM 1727 C C . LYS A 1 211 ? -1.192 -11.310 3.992 1.00 89.25 211 LYS A C 1
ATOM 1729 O O . LYS A 1 211 ? -0.384 -10.487 3.595 1.00 89.25 211 LYS A O 1
ATOM 1734 N N . GLU A 1 212 ? -2.458 -11.355 3.579 1.00 85.44 212 GLU A N 1
ATOM 1735 C CA . GLU A 1 212 ? -3.033 -10.414 2.611 1.00 85.44 212 GLU A CA 1
ATOM 1736 C C . GLU A 1 212 ? -3.077 -8.980 3.158 1.00 85.44 212 GLU A C 1
ATOM 1738 O O . GLU A 1 212 ? -2.610 -8.064 2.490 1.00 85.44 212 GLU A O 1
ATOM 1743 N N . ASP A 1 213 ? -3.520 -8.784 4.403 1.00 92.38 213 ASP A N 1
ATOM 1744 C CA . ASP A 1 213 ? -3.600 -7.443 5.004 1.00 92.38 213 ASP A CA 1
ATOM 1745 C C . ASP A 1 213 ? -2.203 -6.835 5.187 1.00 92.38 213 ASP A C 1
ATOM 1747 O O . ASP A 1 213 ? -1.971 -5.664 4.885 1.00 92.38 213 ASP A O 1
ATOM 1751 N N . LEU A 1 214 ? -1.250 -7.655 5.644 1.00 93.25 214 LEU A N 1
ATOM 1752 C CA . LEU A 1 214 ? 0.149 -7.253 5.795 1.00 93.25 214 LEU A CA 1
ATOM 1753 C C . LEU A 1 214 ? 0.781 -6.926 4.447 1.00 93.25 214 LEU A C 1
ATOM 1755 O O . LEU A 1 214 ? 1.514 -5.950 4.321 1.00 93.25 214 LEU A O 1
ATOM 1759 N N . PHE A 1 215 ? 0.464 -7.712 3.424 1.00 86.62 215 PHE A N 1
ATOM 1760 C CA . PHE A 1 215 ? 0.913 -7.457 2.068 1.00 86.62 215 PHE A CA 1
ATOM 1761 C C . PHE A 1 215 ? 0.381 -6.123 1.537 1.00 86.62 215 PHE A C 1
ATOM 1763 O O . PHE A 1 215 ? 1.127 -5.371 0.910 1.00 86.62 215 PHE A O 1
ATOM 1770 N N . GLU A 1 216 ? -0.874 -5.784 1.822 1.00 89.12 216 GLU A N 1
ATOM 1771 C CA . GLU A 1 216 ? -1.456 -4.503 1.418 1.00 89.12 216 GLU A CA 1
ATOM 1772 C C . GLU A 1 216 ? -0.848 -3.314 2.146 1.00 89.12 216 GLU A C 1
ATOM 1774 O O . GLU A 1 216 ? -0.602 -2.272 1.529 1.00 89.12 216 GLU A O 1
ATOM 1779 N N . LEU A 1 217 ? -0.563 -3.475 3.439 1.00 92.44 217 LEU A N 1
ATOM 1780 C CA . LEU A 1 217 ? 0.170 -2.475 4.202 1.00 92.44 217 LEU A CA 1
ATOM 1781 C C . LEU A 1 217 ? 1.610 -2.328 3.712 1.00 92.44 217 LEU A C 1
ATOM 1783 O O . LEU A 1 217 ? 2.125 -1.216 3.640 1.00 92.44 217 LEU A O 1
ATOM 1787 N N . GLN A 1 218 ? 2.267 -3.414 3.329 1.00 89.50 218 GLN A N 1
ATOM 1788 C CA . GLN A 1 218 ? 3.633 -3.358 2.821 1.00 89.50 218 GLN A CA 1
ATOM 1789 C C . GLN A 1 218 ? 3.716 -2.587 1.499 1.00 89.50 218 GLN A C 1
ATOM 1791 O O . GLN A 1 218 ? 4.684 -1.869 1.259 1.00 89.50 218 GLN A O 1
ATOM 1796 N N . HIS A 1 219 ? 2.692 -2.711 0.654 1.00 83.94 219 HIS A N 1
ATOM 1797 C CA . HIS A 1 219 ? 2.652 -2.100 -0.676 1.00 83.94 219 HIS A CA 1
ATOM 1798 C C . HIS A 1 219 ? 1.827 -0.805 -0.737 1.00 83.94 219 HIS A C 1
ATOM 1800 O O . HIS A 1 219 ? 1.559 -0.313 -1.833 1.00 83.94 219 HIS A O 1
ATOM 1806 N N . ARG A 1 220 ? 1.397 -0.253 0.409 1.00 88.12 220 ARG A N 1
ATOM 1807 C CA . ARG A 1 220 ? 0.582 0.978 0.499 1.00 88.12 220 ARG A CA 1
ATOM 1808 C C . ARG A 1 220 ? -0.746 0.931 -0.263 1.00 88.12 220 ARG A C 1
ATOM 1810 O O . ARG A 1 220 ? -1.395 1.955 -0.467 1.00 88.12 220 ARG A O 1
ATOM 1817 N N . THR A 1 221 ? -1.217 -0.264 -0.617 1.00 85.31 221 THR A N 1
ATOM 1818 C CA . THR A 1 221 ? -2.489 -0.454 -1.327 1.00 85.31 221 THR A CA 1
ATOM 1819 C C . THR A 1 221 ? -3.687 -0.294 -0.394 1.00 85.31 221 THR A C 1
ATOM 1821 O O . THR A 1 221 ? -4.791 -0.028 -0.862 1.00 85.31 221 THR A O 1
ATOM 1824 N N . ALA A 1 222 ? -3.470 -0.426 0.919 1.00 84.62 222 ALA A N 1
ATOM 1825 C CA . ALA A 1 222 ? -4.481 -0.223 1.953 1.00 84.62 222 ALA A CA 1
ATOM 1826 C C . ALA A 1 222 ? -5.133 1.174 1.887 1.00 84.62 222 ALA A C 1
ATOM 1828 O O . ALA A 1 222 ? -6.320 1.311 2.152 1.00 84.62 222 ALA A O 1
ATOM 1829 N N . ILE A 1 223 ? -4.390 2.199 1.461 1.00 85.75 223 ILE A N 1
ATOM 1830 C CA . ILE A 1 223 ? -4.862 3.597 1.386 1.00 85.75 223 ILE A CA 1
ATOM 1831 C C . ILE A 1 223 ? -5.692 3.861 0.130 1.00 85.75 223 ILE A C 1
ATOM 1833 O O . ILE A 1 223 ? -6.483 4.802 0.067 1.00 85.75 223 ILE A O 1
ATOM 1837 N N . ALA A 1 224 ? -5.489 3.054 -0.906 1.00 85.25 224 ALA A N 1
ATOM 1838 C CA . ALA A 1 224 ? -6.174 3.239 -2.166 1.00 85.25 224 ALA A CA 1
ATOM 1839 C C . ALA A 1 224 ? -7.670 2.922 -2.020 1.00 85.25 224 ALA A C 1
ATOM 1841 O O . ALA A 1 224 ? -8.061 2.010 -1.284 1.00 85.25 224 ALA A O 1
ATOM 1842 N N . GLY A 1 225 ? -8.504 3.643 -2.776 1.00 83.62 225 GLY A N 1
ATOM 1843 C CA . GLY A 1 225 ? -9.936 3.354 -2.841 1.00 83.62 225 GLY A CA 1
ATOM 1844 C C . GLY A 1 225 ? -10.193 1.919 -3.313 1.00 83.62 225 GLY A C 1
ATOM 1845 O O . GLY A 1 225 ? -9.366 1.331 -4.009 1.00 83.62 225 GLY A O 1
ATOM 1846 N N . PHE A 1 226 ? -11.350 1.351 -2.965 1.00 81.69 226 PHE A N 1
ATOM 1847 C CA . PHE A 1 226 ? -11.647 -0.078 -3.153 1.00 81.69 226 PHE A CA 1
ATOM 1848 C C . PHE A 1 226 ? -11.316 -0.634 -4.553 1.00 81.69 226 PHE A C 1
ATOM 1850 O O . PHE A 1 226 ? -10.685 -1.685 -4.674 1.00 81.69 226 PHE A O 1
ATOM 1857 N N . SER A 1 227 ? -11.693 0.077 -5.622 1.00 85.12 227 SER A N 1
ATOM 1858 C CA . SER A 1 227 ? -11.415 -0.346 -7.004 1.00 85.12 227 SER A CA 1
ATOM 1859 C C . SER A 1 227 ? -9.918 -0.373 -7.322 1.00 85.12 227 SER A C 1
ATOM 1861 O O . SER A 1 227 ? -9.428 -1.321 -7.937 1.00 85.12 227 SER A O 1
ATOM 1863 N N . GLN A 1 228 ? -9.182 0.640 -6.867 1.00 88.50 228 GLN A N 1
ATOM 1864 C CA . GLN A 1 228 ? -7.738 0.750 -7.036 1.00 88.50 228 GLN A CA 1
ATOM 1865 C C . GLN A 1 228 ? -7.008 -0.299 -6.190 1.00 88.50 228 GLN A C 1
ATOM 1867 O O . GLN A 1 228 ? -6.095 -0.950 -6.690 1.00 88.50 228 GLN A O 1
ATOM 1872 N N . ARG A 1 229 ? -7.462 -0.547 -4.956 1.00 87.31 229 ARG A N 1
ATOM 1873 C CA . ARG A 1 229 ? -6.962 -1.616 -4.081 1.00 87.31 229 ARG A CA 1
ATOM 1874 C C . ARG A 1 229 ? -7.106 -2.987 -4.744 1.00 87.31 229 ARG A C 1
ATOM 1876 O O . ARG A 1 229 ? -6.133 -3.734 -4.810 1.00 87.31 229 ARG A O 1
ATOM 1883 N N . LEU A 1 230 ? -8.281 -3.298 -5.300 1.00 89.31 230 LEU A N 1
ATOM 1884 C CA . LEU A 1 230 ? -8.508 -4.548 -6.031 1.00 89.31 230 LEU A CA 1
ATOM 1885 C C . LEU A 1 230 ? -7.580 -4.670 -7.249 1.00 89.31 230 LEU A C 1
ATOM 1887 O O . LEU A 1 230 ? -6.982 -5.727 -7.455 1.00 89.31 230 LEU A O 1
ATOM 1891 N N . ALA A 1 231 ? -7.433 -3.594 -8.027 1.00 91.69 231 ALA A N 1
ATOM 1892 C CA . ALA A 1 231 ? -6.532 -3.572 -9.175 1.00 91.69 231 ALA A CA 1
ATOM 1893 C C . ALA A 1 231 ? -5.078 -3.823 -8.750 1.00 91.69 231 ALA A C 1
ATOM 1895 O O . ALA A 1 231 ? -4.426 -4.689 -9.324 1.00 91.69 231 ALA A O 1
ATOM 1896 N N . LEU A 1 232 ? -4.587 -3.149 -7.706 1.00 90.88 232 LEU A N 1
ATOM 1897 C CA . LEU A 1 232 ? -3.232 -3.351 -7.186 1.00 90.88 232 LEU A CA 1
ATOM 1898 C C . LEU A 1 232 ? -3.019 -4.781 -6.694 1.00 90.88 232 LEU A C 1
ATOM 1900 O O . LEU A 1 232 ? -2.023 -5.389 -7.071 1.00 90.88 232 LEU A O 1
ATOM 1904 N N . ARG A 1 233 ? -3.956 -5.362 -5.931 1.00 88.56 233 ARG A N 1
ATOM 1905 C CA . ARG A 1 233 ? -3.859 -6.771 -5.500 1.00 88.56 233 ARG A CA 1
ATOM 1906 C C . ARG A 1 233 ? -3.694 -7.706 -6.696 1.00 88.56 233 ARG A C 1
ATOM 1908 O O . ARG A 1 233 ? -2.815 -8.564 -6.688 1.00 88.56 233 ARG A O 1
ATOM 1915 N N . GLN A 1 234 ? -4.498 -7.510 -7.741 1.00 93.00 234 GLN A N 1
ATOM 1916 C CA . GLN A 1 234 ? -4.384 -8.296 -8.968 1.00 93.00 234 GLN A CA 1
ATOM 1917 C C . GLN A 1 234 ? -3.032 -8.067 -9.655 1.00 93.00 234 GLN A C 1
ATOM 1919 O O . GLN A 1 234 ? -2.374 -9.038 -10.018 1.00 93.00 234 GLN A O 1
ATOM 1924 N N . ILE A 1 235 ? -2.579 -6.814 -9.782 1.00 94.69 235 ILE A N 1
ATOM 1925 C CA . ILE A 1 235 ? -1.280 -6.483 -10.386 1.00 94.69 235 ILE A CA 1
ATOM 1926 C C . ILE A 1 235 ? -0.139 -7.173 -9.636 1.00 94.69 235 ILE A C 1
ATOM 1928 O O . ILE A 1 235 ? 0.721 -7.791 -10.260 1.00 94.69 235 ILE A O 1
ATOM 1932 N N . LEU A 1 236 ? -0.126 -7.089 -8.307 1.00 91.25 236 LEU A N 1
ATOM 1933 C CA . LEU A 1 236 ? 0.931 -7.667 -7.489 1.00 91.25 236 LEU A CA 1
ATOM 1934 C C . LEU A 1 236 ? 0.916 -9.205 -7.551 1.00 91.25 236 LEU A C 1
ATOM 1936 O O . LEU A 1 236 ? 1.979 -9.809 -7.684 1.00 91.25 236 LEU A O 1
ATOM 1940 N N . HIS A 1 237 ? -0.269 -9.825 -7.531 1.00 91.50 237 HIS A N 1
ATOM 1941 C CA . HIS A 1 237 ? -0.432 -11.273 -7.680 1.00 91.50 237 HIS A CA 1
ATOM 1942 C C . HIS A 1 237 ? 0.098 -11.780 -9.030 1.00 91.50 237 HIS A C 1
ATOM 1944 O O . HIS A 1 237 ? 0.941 -12.675 -9.064 1.00 91.50 237 HIS A O 1
ATOM 1950 N N . TYR A 1 238 ? -0.333 -11.183 -10.149 1.00 94.81 238 TYR A N 1
ATOM 1951 C CA . TYR A 1 238 ? 0.154 -11.592 -11.473 1.00 94.81 238 TYR A CA 1
ATOM 1952 C C . TYR A 1 238 ? 1.618 -11.223 -11.696 1.00 94.81 238 TYR A C 1
ATOM 1954 O O . TYR A 1 238 ? 2.332 -11.964 -12.360 1.00 94.81 238 TYR A O 1
ATOM 1962 N N . SER A 1 239 ? 2.095 -10.125 -11.105 1.00 94.38 239 SER A N 1
ATOM 1963 C CA . SER A 1 239 ? 3.512 -9.761 -11.137 1.00 94.38 239 SER A CA 1
ATOM 1964 C C . SER A 1 239 ? 4.364 -10.847 -10.489 1.00 94.38 239 SER A C 1
ATOM 1966 O O . SER A 1 239 ? 5.415 -11.161 -11.033 1.00 94.38 239 SER A O 1
ATOM 1968 N N . GLN A 1 240 ? 3.916 -11.443 -9.380 1.00 91.25 240 GLN A N 1
ATOM 1969 C CA . GLN A 1 240 ? 4.623 -12.557 -8.755 1.00 91.25 240 GLN A CA 1
ATOM 1970 C C . GLN A 1 240 ? 4.637 -13.797 -9.656 1.00 91.25 240 GLN A C 1
ATOM 1972 O O . GLN A 1 240 ? 5.705 -14.363 -9.862 1.00 91.25 240 GLN A O 1
ATOM 1977 N N . ILE A 1 241 ? 3.493 -14.166 -10.247 1.00 92.44 241 ILE A N 1
ATOM 1978 C CA . ILE A 1 241 ? 3.410 -15.294 -11.193 1.00 92.44 241 ILE A CA 1
ATOM 1979 C C . ILE A 1 241 ? 4.378 -15.090 -12.370 1.00 92.44 241 ILE A C 1
ATOM 1981 O O . ILE A 1 241 ? 5.120 -16.001 -12.732 1.00 92.44 241 ILE A O 1
ATOM 1985 N N . PHE A 1 242 ? 4.417 -13.885 -12.948 1.00 93.31 242 PHE A N 1
ATOM 1986 C CA . PHE A 1 242 ? 5.348 -13.563 -14.030 1.00 93.31 242 PHE A CA 1
ATOM 1987 C C . PHE A 1 242 ? 6.807 -13.612 -13.572 1.00 93.31 242 PHE A C 1
ATOM 1989 O O . PHE A 1 242 ? 7.646 -14.165 -14.275 1.00 93.31 242 PHE A O 1
ATOM 1996 N N . THR A 1 243 ? 7.128 -13.075 -12.393 1.00 90.81 243 THR A N 1
ATOM 1997 C CA . THR A 1 243 ? 8.490 -13.146 -11.849 1.00 90.81 243 THR A CA 1
ATOM 1998 C C . THR A 1 243 ? 8.924 -14.590 -11.605 1.00 90.81 243 THR A C 1
ATOM 2000 O O . THR A 1 243 ? 10.046 -14.933 -11.953 1.00 90.81 243 THR A O 1
ATOM 2003 N N . GLU A 1 244 ? 8.059 -15.446 -11.060 1.00 90.62 244 GLU A N 1
ATOM 2004 C CA . GLU A 1 244 ? 8.348 -16.872 -10.866 1.00 90.62 244 GLU A CA 1
ATOM 2005 C C . GLU A 1 244 ? 8.647 -17.566 -12.198 1.00 90.62 244 GLU A C 1
ATOM 2007 O O . GLU A 1 244 ? 9.665 -18.244 -12.305 1.00 90.62 244 GLU A O 1
ATOM 2012 N N . HIS A 1 245 ? 7.844 -17.303 -13.231 1.00 89.31 245 HIS A N 1
ATOM 2013 C CA . HIS A 1 245 ? 8.099 -17.805 -14.580 1.00 89.31 245 HIS A CA 1
ATOM 2014 C C . HIS A 1 245 ? 9.445 -17.310 -15.145 1.00 89.31 245 HIS A C 1
ATOM 2016 O O . HIS A 1 245 ? 10.227 -18.090 -15.680 1.00 89.31 245 HIS A O 1
ATOM 2022 N N . PHE A 1 246 ? 9.773 -16.027 -14.971 1.00 85.25 246 PHE A N 1
ATOM 2023 C CA . PHE A 1 246 ? 11.041 -15.465 -15.445 1.00 85.25 246 PHE A CA 1
ATOM 2024 C C . PHE A 1 246 ? 12.263 -15.870 -14.606 1.00 85.25 246 PHE A C 1
ATOM 2026 O O . PHE A 1 246 ? 13.392 -15.741 -15.074 1.00 85.25 246 PHE A O 1
ATOM 2033 N N . ASN A 1 247 ? 12.090 -16.364 -13.378 1.00 82.44 247 ASN A N 1
ATOM 2034 C CA . ASN A 1 247 ? 13.204 -16.872 -12.569 1.00 82.44 247 ASN A CA 1
ATOM 2035 C C . ASN A 1 247 ? 13.844 -18.119 -13.187 1.00 82.44 247 ASN A C 1
ATOM 2037 O O . ASN A 1 247 ? 15.026 -18.368 -12.960 1.00 82.44 247 ASN A O 1
ATOM 2041 N N . GLU A 1 248 ? 13.078 -18.880 -13.965 1.00 81.56 248 GLU A N 1
ATOM 2042 C CA . GLU A 1 248 ? 13.569 -20.057 -14.682 1.00 81.56 248 GLU A CA 1
ATOM 2043 C C . GLU A 1 248 ? 14.397 -19.677 -15.921 1.00 81.56 248 GLU A C 1
ATOM 2045 O O . GLU A 1 248 ? 15.163 -20.492 -16.439 1.00 81.56 248 GLU A O 1
ATOM 2050 N N . LEU A 1 249 ? 14.305 -18.421 -16.372 1.00 73.94 249 LEU A N 1
ATOM 2051 C CA . LEU A 1 249 ? 15.047 -17.919 -17.519 1.00 73.94 249 LEU A CA 1
ATOM 2052 C C . LEU A 1 249 ? 16.459 -17.486 -17.118 1.00 73.94 249 LEU A C 1
ATOM 2054 O O . LEU A 1 249 ? 16.658 -16.593 -16.296 1.00 73.94 249 LEU A O 1
ATOM 2058 N N . SER A 1 250 ? 17.462 -18.074 -17.770 1.00 71.12 250 SER A N 1
ATOM 2059 C CA . SER A 1 250 ? 18.838 -17.579 -17.713 1.00 71.12 250 SER A CA 1
ATOM 2060 C C . SER A 1 250 ? 19.043 -16.541 -18.813 1.00 71.12 250 SER A C 1
ATOM 2062 O O . SER A 1 250 ? 19.405 -16.890 -19.935 1.00 71.12 250 SER A O 1
ATOM 2064 N N . LEU A 1 251 ? 18.807 -15.268 -18.494 1.00 75.19 251 LEU A N 1
ATOM 2065 C CA . LEU A 1 251 ? 19.143 -14.156 -19.383 1.00 75.19 251 LEU A CA 1
ATOM 2066 C C . LEU A 1 251 ? 20.605 -13.776 -19.153 1.00 75.19 251 LEU A C 1
ATOM 2068 O O . LEU A 1 251 ? 20.994 -13.426 -18.041 1.00 75.19 251 LEU A O 1
ATOM 2072 N N . LYS A 1 252 ? 21.447 -13.873 -20.184 1.00 71.75 252 LYS A N 1
ATOM 2073 C CA . LYS A 1 252 ? 22.862 -13.492 -20.064 1.00 71.75 252 LYS A CA 1
ATOM 2074 C C . LYS A 1 252 ? 23.060 -12.081 -20.606 1.00 71.75 252 LYS A C 1
ATOM 2076 O O . LYS A 1 252 ? 22.877 -11.883 -21.806 1.00 71.75 252 LYS A O 1
ATOM 2081 N N . PRO A 1 253 ? 23.494 -11.110 -19.783 1.00 68.19 253 PRO A N 1
ATOM 2082 C CA . PRO A 1 253 ? 23.712 -9.757 -20.270 1.00 68.19 253 PRO A CA 1
ATOM 2083 C C . PRO A 1 253 ? 24.771 -9.751 -21.378 1.00 68.19 253 PRO A C 1
ATOM 2085 O O . PRO A 1 253 ? 25.867 -10.294 -21.206 1.00 68.19 253 PRO A O 1
ATOM 2088 N N . ARG A 1 254 ? 24.463 -9.110 -22.514 1.00 65.50 254 ARG A N 1
ATOM 2089 C CA . ARG A 1 254 ? 25.393 -8.960 -23.649 1.00 65.50 254 ARG A CA 1
ATOM 2090 C C . ARG A 1 254 ? 26.738 -8.373 -23.188 1.00 65.50 254 ARG A C 1
ATOM 2092 O O . ARG A 1 254 ? 26.774 -7.207 -22.785 1.00 65.50 254 ARG A O 1
ATOM 2099 N N . PRO A 1 255 ? 27.877 -9.077 -23.349 1.00 53.84 255 PRO A N 1
ATOM 2100 C CA . PRO A 1 255 ? 29.183 -8.580 -22.903 1.00 53.84 255 PRO A CA 1
ATOM 2101 C C . PRO A 1 255 ? 29.784 -7.461 -23.786 1.00 53.84 255 PRO A C 1
ATOM 2103 O O . PRO A 1 255 ? 30.972 -7.170 -23.666 1.00 53.84 255 PRO A O 1
ATOM 2106 N N . ARG A 1 256 ? 29.028 -6.842 -24.714 1.00 50.47 256 ARG A N 1
ATOM 2107 C CA . ARG A 1 256 ? 29.598 -5.971 -25.772 1.00 50.47 256 ARG A CA 1
ATOM 2108 C C . ARG A 1 256 ? 28.840 -4.685 -26.137 1.00 50.47 256 ARG A C 1
ATOM 2110 O O . ARG A 1 256 ? 29.277 -3.988 -27.050 1.00 50.47 256 ARG A O 1
ATOM 2117 N N . ALA A 1 257 ? 27.760 -4.310 -25.454 1.00 48.59 257 ALA A N 1
ATOM 2118 C CA . ALA A 1 257 ? 27.069 -3.055 -25.769 1.00 48.59 257 ALA A CA 1
ATOM 2119 C C . ALA A 1 257 ? 27.787 -1.850 -25.126 1.00 48.59 257 ALA A C 1
ATOM 2121 O O . ALA A 1 257 ? 27.607 -1.583 -23.944 1.00 48.59 257 ALA A O 1
ATOM 2122 N N . ALA A 1 258 ? 28.634 -1.186 -25.922 1.00 47.09 258 ALA A N 1
ATOM 2123 C CA . ALA A 1 258 ? 29.216 0.149 -25.737 1.00 47.09 258 ALA A CA 1
ATOM 2124 C C . ALA A 1 258 ? 29.402 0.614 -24.277 1.00 47.09 258 ALA A C 1
ATOM 2126 O O . ALA A 1 258 ? 28.532 1.242 -23.676 1.00 47.09 258 ALA A O 1
ATOM 2127 N N . PHE A 1 259 ? 30.593 0.381 -23.729 1.00 50.09 259 PHE A N 1
ATOM 2128 C CA . PHE A 1 259 ? 31.050 1.092 -22.543 1.00 50.09 259 PHE A CA 1
ATOM 2129 C C . PHE A 1 259 ? 31.159 2.590 -22.865 1.00 50.09 259 PHE A C 1
ATOM 2131 O O . PHE A 1 259 ? 32.104 3.028 -23.520 1.00 50.09 259 PHE A O 1
ATOM 2138 N N . ILE A 1 260 ? 30.177 3.384 -22.438 1.00 51.66 260 ILE A N 1
ATOM 2139 C CA . ILE A 1 260 ? 30.250 4.841 -22.554 1.00 51.66 260 ILE A CA 1
ATOM 2140 C C . ILE A 1 260 ? 31.205 5.327 -21.463 1.00 51.66 260 ILE A C 1
ATOM 2142 O O . ILE A 1 260 ? 30.952 5.164 -20.270 1.00 51.66 260 ILE A O 1
ATOM 2146 N N . SER A 1 261 ? 32.340 5.886 -21.879 1.00 47.81 261 SER A N 1
ATOM 2147 C CA . SER A 1 261 ? 33.293 6.515 -20.967 1.00 47.81 261 SER A CA 1
ATOM 2148 C C . SER A 1 261 ? 32.656 7.767 -20.367 1.00 47.81 261 SER A C 1
ATOM 2150 O O . SER A 1 261 ? 32.446 8.761 -21.064 1.00 47.81 261 SER A O 1
ATOM 2152 N N . THR A 1 262 ? 32.308 7.724 -19.081 1.00 49.62 262 THR A N 1
ATOM 2153 C CA . THR A 1 262 ? 31.811 8.901 -18.361 1.00 49.62 262 THR A CA 1
ATOM 2154 C C . THR A 1 262 ? 32.935 9.513 -17.540 1.00 49.62 262 THR A C 1
ATOM 2156 O O . THR A 1 262 ? 33.450 8.877 -16.622 1.00 49.62 262 THR A O 1
ATOM 2159 N N . LYS A 1 263 ? 33.283 10.775 -17.816 1.00 47.66 263 LYS A N 1
ATOM 2160 C CA . LYS A 1 263 ? 34.060 11.587 -16.872 1.00 47.66 263 LYS A CA 1
ATOM 2161 C C . LYS A 1 263 ? 33.158 11.919 -15.680 1.00 47.66 263 LYS A C 1
ATOM 2163 O O . LYS A 1 263 ? 32.025 12.357 -15.872 1.00 47.66 263 LYS A O 1
ATOM 2168 N N . PHE A 1 264 ? 33.631 11.680 -14.459 1.00 46.59 264 PHE A N 1
ATOM 2169 C CA . PHE A 1 264 ? 32.895 12.006 -13.237 1.00 46.59 264 PHE A CA 1
ATOM 2170 C C . PHE A 1 264 ? 32.546 13.506 -13.213 1.00 46.59 264 PHE A C 1
ATOM 2172 O O . PHE A 1 264 ? 33.427 14.357 -13.135 1.00 46.59 264 PHE A O 1
ATOM 2179 N N . HIS A 1 265 ? 31.255 13.835 -13.247 1.00 46.22 265 HIS A N 1
ATOM 2180 C CA . HIS A 1 265 ? 30.736 15.110 -12.752 1.00 46.22 265 HIS A CA 1
ATOM 2181 C C . HIS A 1 265 ? 30.227 14.885 -11.324 1.00 46.22 265 HIS A C 1
ATOM 2183 O O . HIS A 1 265 ? 29.028 14.931 -11.074 1.00 46.22 265 HIS A O 1
ATOM 2189 N N . GLN A 1 266 ? 31.123 14.577 -10.385 1.00 43.97 266 GLN A N 1
ATOM 2190 C CA . GLN A 1 266 ? 30.835 14.874 -8.984 1.00 43.97 266 GLN A CA 1
ATOM 2191 C C . GLN A 1 266 ? 31.670 16.075 -8.578 1.00 43.97 266 GLN A C 1
ATOM 2193 O O . GLN A 1 266 ? 32.888 16.098 -8.741 1.00 43.97 266 GLN A O 1
ATOM 2198 N N . SER A 1 267 ? 30.974 17.077 -8.060 1.00 42.16 267 SER A N 1
ATOM 2199 C CA . SER A 1 267 ? 31.505 18.224 -7.340 1.00 42.16 267 SER A CA 1
ATOM 2200 C C . SER A 1 267 ? 32.003 17.798 -5.954 1.00 42.16 267 SER A C 1
ATOM 2202 O O . SER A 1 267 ? 31.556 18.333 -4.946 1.00 42.16 267 SER A O 1
ATOM 2204 N N . GLU A 1 268 ? 32.886 16.804 -5.889 1.00 41.03 268 GLU A N 1
ATOM 2205 C CA . GLU A 1 268 ? 33.647 16.520 -4.679 1.00 41.03 268 GLU A CA 1
ATOM 2206 C C . GLU A 1 268 ? 35.091 16.937 -4.928 1.00 41.03 268 GLU A C 1
ATOM 2208 O O . GLU A 1 268 ? 35.772 16.439 -5.822 1.00 41.03 268 GLU A O 1
ATOM 2213 N N . SER A 1 269 ? 35.543 17.904 -4.136 1.00 47.12 269 SER A N 1
ATOM 2214 C CA . SER A 1 269 ? 36.847 18.565 -4.215 1.00 47.12 269 SER A CA 1
ATOM 2215 C C . SER A 1 269 ? 38.048 17.651 -3.919 1.00 47.12 269 SER A C 1
ATOM 2217 O O . SER A 1 269 ? 39.143 18.157 -3.673 1.00 47.12 269 SER A O 1
ATOM 2219 N N . TYR A 1 270 ? 37.876 16.323 -3.942 1.00 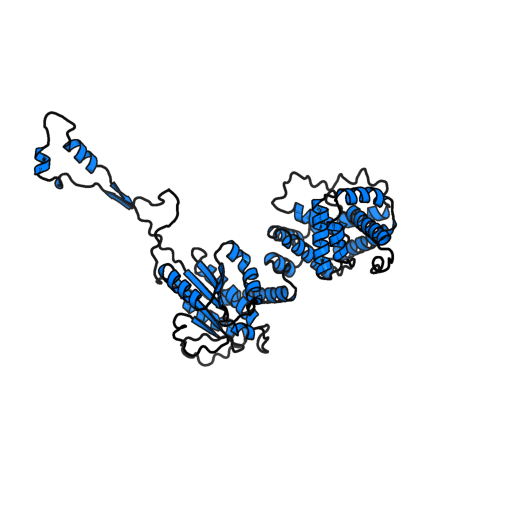48.47 270 TYR A N 1
ATOM 2220 C CA . TYR A 1 270 ? 38.932 15.350 -3.684 1.00 48.47 270 TYR A CA 1
ATOM 2221 C C . TYR A 1 270 ? 39.121 14.371 -4.850 1.00 48.47 270 TYR A C 1
ATOM 2223 O O . TYR A 1 270 ? 38.221 13.604 -5.188 1.00 48.47 270 TYR A O 1
ATOM 2231 N N . PRO A 1 271 ? 40.309 14.354 -5.474 1.00 51.00 271 PRO A N 1
ATOM 2232 C CA . PRO A 1 271 ? 40.556 13.493 -6.621 1.00 51.00 271 PRO A CA 1
ATOM 2233 C C . PRO A 1 271 ? 40.756 12.009 -6.216 1.00 51.00 271 PRO A C 1
ATOM 2235 O O . PRO A 1 271 ? 41.834 11.644 -5.750 1.00 51.00 271 PRO A O 1
ATOM 2238 N N . THR A 1 272 ? 39.781 11.124 -6.455 1.00 53.56 272 THR A N 1
ATOM 2239 C CA . THR A 1 272 ? 39.764 9.690 -6.041 1.00 53.56 272 THR A CA 1
ATOM 2240 C C . THR A 1 272 ? 40.558 8.705 -6.931 1.00 53.56 272 THR A C 1
ATOM 2242 O O . THR A 1 272 ? 40.274 7.511 -6.967 1.00 53.56 272 THR A O 1
ATOM 2245 N N . GLY A 1 273 ? 41.575 9.178 -7.656 1.00 58.41 273 GLY A N 1
ATOM 2246 C CA . GLY A 1 273 ? 42.398 8.354 -8.565 1.00 58.41 273 GLY A CA 1
ATOM 2247 C C . GLY A 1 273 ? 43.787 8.047 -8.008 1.00 58.41 273 GLY A C 1
ATOM 2248 O O . GLY A 1 273 ? 44.386 8.921 -7.383 1.00 58.41 273 GLY A O 1
ATOM 2249 N N . GLY A 1 274 ? 44.286 6.831 -8.252 1.00 64.19 274 GLY A N 1
ATOM 2250 C CA . GLY A 1 274 ? 45.650 6.417 -7.913 1.00 64.19 274 GLY A CA 1
ATOM 2251 C C . GLY A 1 274 ? 46.711 6.970 -8.875 1.00 64.19 274 GLY A C 1
ATOM 2252 O O . GLY A 1 274 ? 46.414 7.671 -9.847 1.00 64.19 274 GLY A O 1
ATOM 2253 N N . TYR A 1 275 ? 47.974 6.650 -8.597 1.00 62.88 275 TYR A N 1
ATOM 2254 C CA . TYR A 1 275 ? 49.097 6.956 -9.484 1.00 62.88 275 TYR A CA 1
ATOM 2255 C C . TYR A 1 275 ? 49.236 5.838 -10.528 1.00 62.88 275 TYR A C 1
ATOM 2257 O O . TYR A 1 275 ? 49.460 4.691 -10.150 1.00 62.88 275 TYR A O 1
ATOM 2265 N N . ALA A 1 276 ? 49.106 6.160 -11.820 1.00 67.00 276 ALA A N 1
ATOM 2266 C CA . ALA A 1 276 ? 49.256 5.186 -12.908 1.00 67.00 276 ALA A CA 1
ATOM 2267 C C . ALA A 1 276 ? 50.733 4.875 -13.186 1.00 67.00 276 ALA A C 1
ATOM 2269 O O . ALA A 1 276 ? 51.103 3.732 -13.446 1.00 67.00 276 ALA A O 1
ATOM 2270 N N . SER A 1 277 ? 51.601 5.886 -13.106 1.00 70.69 277 SER A N 1
ATOM 2271 C CA . SER A 1 277 ? 53.051 5.699 -13.169 1.00 70.69 277 SER A CA 1
ATOM 2272 C C . SER A 1 277 ? 53.801 6.865 -12.531 1.00 70.69 277 SER A C 1
ATOM 2274 O O . SER A 1 277 ? 53.292 7.983 -12.463 1.00 70.69 277 SER A O 1
ATOM 2276 N N . LEU A 1 278 ? 55.028 6.610 -12.076 1.00 75.06 278 LEU A N 1
ATOM 2277 C CA . LEU A 1 278 ? 55.995 7.637 -11.687 1.00 75.06 278 LEU A CA 1
ATOM 2278 C C . LEU A 1 278 ? 57.054 7.726 -12.787 1.00 75.06 278 LEU A C 1
ATOM 2280 O O . LEU A 1 278 ? 57.612 6.709 -13.193 1.00 75.06 278 LEU A O 1
ATOM 2284 N N . SER A 1 279 ? 57.323 8.930 -13.276 1.00 75.31 279 SER A N 1
ATOM 2285 C CA . SER A 1 279 ? 58.326 9.180 -14.312 1.00 75.31 279 SER A CA 1
ATOM 2286 C C . SER A 1 279 ? 59.104 10.450 -13.999 1.00 75.31 279 SER A C 1
ATOM 2288 O O . SER A 1 279 ? 58.529 11.442 -13.553 1.00 75.31 279 SER A O 1
ATOM 2290 N N . THR A 1 280 ? 60.406 10.445 -14.250 1.00 74.19 280 THR A N 1
ATOM 2291 C CA . THR A 1 280 ? 61.204 11.672 -14.289 1.00 74.19 280 THR A CA 1
ATOM 2292 C C . THR A 1 280 ? 61.053 12.318 -15.665 1.00 74.19 280 THR A C 1
ATOM 2294 O O . THR A 1 280 ? 60.908 11.633 -16.682 1.00 74.19 280 THR A O 1
ATOM 2297 N N . ARG A 1 281 ? 61.045 13.651 -15.725 1.00 64.94 281 ARG A N 1
ATOM 2298 C CA . ARG A 1 281 ? 61.010 14.372 -17.004 1.00 64.94 281 ARG A CA 1
ATOM 2299 C C . ARG A 1 281 ? 62.435 14.752 -17.391 1.00 64.94 281 ARG A C 1
ATOM 2301 O O . ARG A 1 281 ? 62.886 15.842 -17.073 1.00 64.94 281 ARG A O 1
ATOM 2308 N N . GLY A 1 282 ? 63.095 13.853 -18.117 1.00 62.50 282 GLY A N 1
ATOM 2309 C CA . GLY A 1 282 ? 64.384 14.110 -18.762 1.00 62.50 282 GLY A CA 1
ATOM 2310 C C . GLY A 1 282 ? 65.559 13.378 -18.113 1.00 62.50 282 GLY A C 1
ATOM 2311 O O . GLY A 1 282 ? 65.756 13.426 -16.905 1.00 62.50 282 GLY A O 1
ATOM 2312 N N . SER A 1 283 ? 66.344 12.702 -18.953 1.00 61.03 283 SER A N 1
ATOM 2313 C CA . SER A 1 283 ? 67.717 12.266 -18.657 1.00 61.03 283 SER A CA 1
ATOM 2314 C C . SER A 1 283 ? 68.661 13.465 -18.860 1.00 61.03 283 SER A C 1
ATOM 2316 O O . SER A 1 283 ? 68.317 14.381 -19.613 1.00 61.03 283 SER A O 1
ATOM 2318 N N . ILE A 1 284 ? 69.852 13.479 -18.245 1.00 62.16 284 ILE A N 1
ATOM 2319 C CA . ILE A 1 284 ? 70.898 14.501 -18.494 1.00 62.16 284 ILE A CA 1
ATOM 2320 C C . ILE A 1 284 ? 71.184 14.665 -19.997 1.00 62.16 284 ILE A C 1
ATOM 2322 O O . ILE A 1 284 ? 71.525 15.747 -20.462 1.00 62.16 284 ILE A O 1
ATOM 2326 N N . GLU A 1 285 ? 70.969 13.602 -20.771 1.00 63.12 285 GLU A N 1
ATOM 2327 C CA . GLU A 1 285 ? 71.148 13.558 -22.223 1.00 63.12 285 GLU A CA 1
ATOM 2328 C C . GLU A 1 285 ? 70.113 14.396 -22.995 1.00 63.12 285 GLU A C 1
ATOM 2330 O O . GLU A 1 285 ? 70.296 14.659 -24.179 1.00 63.12 285 GLU A O 1
ATOM 2335 N N . SER A 1 286 ? 69.024 14.821 -22.343 1.00 61.19 286 SER A N 1
ATOM 2336 C CA . SER A 1 286 ? 67.987 15.680 -22.933 1.00 61.19 286 SER A CA 1
ATOM 2337 C C . SER A 1 286 ? 68.291 17.180 -22.839 1.00 61.19 286 SER A C 1
ATOM 2339 O O . SER A 1 286 ? 67.526 17.995 -23.357 1.00 61.19 286 SER A O 1
ATOM 2341 N N . LEU A 1 287 ? 69.403 17.554 -22.198 1.00 63.41 287 LEU A N 1
ATOM 2342 C CA . LEU A 1 287 ? 69.854 18.938 -22.108 1.00 63.41 287 LEU A CA 1
ATOM 2343 C C . LEU A 1 287 ? 70.463 19.397 -23.437 1.00 63.41 287 LEU A C 1
ATOM 2345 O O . LEU A 1 287 ? 71.283 18.712 -24.049 1.00 63.41 287 LEU A O 1
ATOM 2349 N N . LEU A 1 288 ? 70.087 20.596 -23.879 1.00 65.69 288 LEU A N 1
ATOM 2350 C CA . LEU A 1 288 ? 70.672 21.204 -25.073 1.00 65.69 288 LEU A CA 1
ATOM 2351 C C . LEU A 1 288 ? 72.122 21.622 -24.788 1.00 65.69 288 LEU A C 1
ATOM 2353 O O . LEU A 1 288 ? 72.427 22.162 -23.727 1.00 65.69 288 LEU A O 1
ATOM 2357 N N . TYR A 1 289 ? 73.015 21.462 -25.768 1.00 64.69 289 TYR A N 1
ATOM 2358 C CA . TYR A 1 289 ? 74.441 21.803 -25.625 1.00 64.69 289 TYR A CA 1
ATOM 2359 C C . TYR A 1 289 ? 74.675 23.280 -25.247 1.00 64.69 289 TYR A C 1
ATOM 2361 O O . TYR A 1 289 ? 75.638 23.618 -24.565 1.00 64.69 289 TYR A O 1
ATOM 2369 N N . SER A 1 290 ? 73.758 24.167 -25.645 1.00 67.31 290 SER A N 1
ATOM 2370 C CA . SER A 1 290 ? 73.769 25.586 -25.282 1.00 67.31 290 SER A CA 1
ATOM 2371 C C . SER A 1 290 ? 73.433 25.854 -23.812 1.00 67.31 290 SER A C 1
ATOM 2373 O O . SER A 1 290 ? 73.779 26.914 -23.307 1.00 67.31 290 SER A O 1
ATOM 2375 N N . GLN A 1 291 ? 72.771 24.926 -23.118 1.00 64.56 291 GLN A N 1
ATOM 2376 C CA . GLN A 1 291 ? 72.417 25.059 -21.700 1.00 64.56 291 GLN A CA 1
ATOM 2377 C C . GLN A 1 291 ? 73.581 24.660 -20.785 1.00 64.56 291 GLN A C 1
ATOM 2379 O O . GLN A 1 291 ? 73.767 25.275 -19.742 1.00 64.56 291 GLN A O 1
ATOM 2384 N N . LEU A 1 292 ? 74.418 23.708 -21.216 1.00 67.81 292 LEU A N 1
ATOM 2385 C CA . LEU A 1 292 ? 75.651 23.326 -20.511 1.00 67.81 292 LEU A CA 1
ATOM 2386 C C . LEU A 1 292 ? 76.680 24.466 -20.451 1.00 67.81 292 LEU A C 1
ATOM 2388 O O . LEU A 1 292 ? 77.533 24.486 -19.569 1.00 67.81 292 LEU A O 1
ATOM 2392 N N . ALA A 1 293 ? 76.595 25.428 -21.373 1.00 68.50 293 ALA A N 1
ATOM 2393 C CA . ALA A 1 293 ? 77.484 26.587 -21.407 1.00 68.50 293 ALA A CA 1
ATOM 2394 C C . ALA A 1 293 ? 77.274 27.558 -20.229 1.00 68.50 293 ALA A C 1
ATOM 2396 O O . ALA A 1 293 ? 78.158 28.365 -19.960 1.00 68.50 293 ALA A O 1
ATOM 2397 N N . TYR A 1 294 ? 76.134 27.473 -19.534 1.00 65.00 294 TYR A N 1
ATOM 2398 C CA . TYR A 1 294 ? 75.792 28.319 -18.386 1.00 65.00 294 TYR A CA 1
ATOM 2399 C C . TYR A 1 294 ? 76.092 27.660 -17.030 1.00 65.00 294 TYR A C 1
ATOM 2401 O O . TYR A 1 294 ? 75.669 28.184 -16.007 1.00 65.00 294 TYR A O 1
ATOM 2409 N N . MET A 1 295 ? 76.794 26.520 -17.008 1.00 71.75 295 MET A N 1
ATOM 2410 C CA . MET A 1 295 ? 77.243 25.901 -15.758 1.00 71.75 295 MET A CA 1
ATOM 2411 C C . MET A 1 295 ? 78.405 26.702 -15.167 1.00 71.75 295 MET A C 1
ATOM 2413 O O . MET A 1 295 ? 79.505 26.733 -15.735 1.00 71.75 295 MET A O 1
ATOM 2417 N N . GLU A 1 296 ? 78.183 27.331 -14.019 1.00 73.56 296 GLU A N 1
ATOM 2418 C CA . GLU A 1 296 ? 79.203 28.130 -13.343 1.00 73.56 296 GLU A CA 1
ATOM 2419 C C . GLU A 1 296 ? 80.021 27.241 -12.391 1.00 73.56 296 GLU A C 1
ATOM 2421 O O . GLU A 1 296 ? 79.500 26.389 -11.672 1.00 73.56 296 GLU A O 1
ATOM 2426 N N . LYS A 1 297 ? 81.355 27.364 -12.426 1.00 68.12 297 LYS A N 1
ATOM 2427 C CA . LYS A 1 297 ? 82.247 26.444 -11.691 1.00 68.12 297 LYS A CA 1
ATOM 2428 C C . LYS A 1 297 ? 82.407 26.781 -10.209 1.00 68.12 297 LYS A C 1
ATOM 2430 O O . LYS A 1 297 ? 82.787 25.895 -9.448 1.00 68.12 297 LYS A O 1
ATOM 2435 N N . GLU A 1 298 ? 82.174 28.032 -9.820 1.00 72.06 298 GLU A N 1
ATOM 2436 C CA . GLU A 1 298 ? 82.612 28.555 -8.518 1.00 72.06 298 GLU A CA 1
ATOM 2437 C C . GLU A 1 298 ? 81.456 28.957 -7.585 1.00 72.06 298 GLU A C 1
ATOM 2439 O O . GLU A 1 298 ? 81.623 28.860 -6.371 1.00 72.06 298 GLU A O 1
ATOM 2444 N N . GLU A 1 299 ? 80.268 29.296 -8.103 1.00 70.31 299 GLU A N 1
ATOM 2445 C CA . GLU A 1 299 ? 79.076 29.601 -7.295 1.00 70.31 299 GLU A CA 1
ATOM 2446 C C . GLU A 1 299 ? 78.002 28.520 -7.474 1.00 70.31 299 GLU A C 1
ATOM 2448 O O . GLU A 1 299 ? 77.420 28.367 -8.543 1.00 70.31 299 GLU A O 1
ATOM 2453 N N . ARG A 1 300 ? 77.743 27.751 -6.407 1.00 72.75 300 ARG A N 1
ATOM 2454 C CA . ARG A 1 300 ? 76.651 26.767 -6.341 1.00 72.75 300 ARG A CA 1
ATOM 2455 C C . ARG A 1 300 ? 75.708 27.072 -5.173 1.00 72.75 300 ARG A C 1
ATOM 2457 O O . ARG A 1 300 ? 76.195 27.454 -4.106 1.00 72.75 300 ARG A O 1
ATOM 2464 N N . PRO A 1 301 ? 74.391 26.826 -5.309 1.00 69.81 301 PRO A N 1
ATOM 2465 C CA . PRO A 1 301 ? 73.728 26.223 -6.470 1.00 69.81 301 PRO A CA 1
ATOM 2466 C C . PRO A 1 301 ? 73.512 27.228 -7.607 1.00 69.81 301 PRO A C 1
ATOM 2468 O O . PRO A 1 301 ? 73.060 28.347 -7.362 1.00 69.81 301 PRO A O 1
ATOM 2471 N N . ASP A 1 302 ? 73.792 26.815 -8.841 1.00 74.69 302 ASP A N 1
ATOM 2472 C CA . ASP A 1 302 ? 73.505 27.623 -10.028 1.00 74.69 302 ASP A CA 1
ATOM 2473 C C . ASP A 1 302 ? 72.094 27.329 -10.588 1.00 74.69 302 ASP A C 1
ATOM 2475 O O . ASP A 1 302 ? 71.354 26.446 -10.135 1.00 74.69 302 ASP A O 1
ATOM 2479 N N . LEU A 1 303 ? 71.672 28.111 -11.586 1.00 69.12 303 LEU A N 1
ATOM 2480 C CA . LEU A 1 303 ? 70.384 27.911 -12.267 1.00 69.12 303 LEU A CA 1
ATOM 2481 C C . LEU A 1 303 ? 70.277 26.521 -12.913 1.00 69.12 303 LEU A C 1
ATOM 2483 O O . LEU A 1 303 ? 69.165 26.008 -13.083 1.00 69.12 303 LEU A O 1
ATOM 2487 N N . PHE A 1 304 ? 71.413 25.913 -13.257 1.00 73.12 304 PHE A N 1
ATOM 2488 C CA . PHE A 1 304 ? 71.480 24.575 -13.817 1.00 73.12 304 PHE A CA 1
ATOM 2489 C C . PHE A 1 304 ? 71.205 23.511 -12.749 1.00 73.12 304 PHE A C 1
ATOM 2491 O O . PHE A 1 304 ? 70.354 22.653 -12.976 1.00 73.12 304 PHE A O 1
ATOM 2498 N N . ASP A 1 305 ? 71.821 23.611 -11.571 1.00 73.56 305 ASP A N 1
ATOM 2499 C CA . ASP A 1 305 ? 71.597 22.737 -10.419 1.00 73.56 305 ASP A CA 1
ATOM 2500 C C . ASP A 1 305 ? 70.110 22.741 -10.026 1.00 73.56 305 ASP A C 1
ATOM 2502 O O . ASP A 1 305 ? 69.508 21.687 -9.815 1.00 73.56 305 ASP A O 1
ATOM 2506 N N . VAL A 1 306 ? 69.469 23.917 -10.015 1.00 73.44 306 VAL A N 1
ATOM 2507 C CA . VAL A 1 306 ? 68.031 24.052 -9.717 1.00 73.44 306 VAL A CA 1
ATOM 2508 C C . VAL A 1 306 ? 67.154 23.428 -10.810 1.00 73.44 306 VAL A C 1
ATOM 2510 O O . VAL A 1 306 ? 66.158 22.767 -10.502 1.00 73.44 306 VAL A O 1
ATOM 2513 N N . TYR A 1 307 ? 67.495 23.614 -12.089 1.00 71.19 307 TYR A N 1
ATOM 2514 C CA . TYR A 1 307 ? 66.737 23.041 -13.207 1.00 71.19 307 TYR A CA 1
ATOM 2515 C C . TYR A 1 307 ? 66.890 21.516 -13.292 1.00 71.19 307 TYR A C 1
ATOM 2517 O O . TYR A 1 307 ? 65.911 20.807 -13.530 1.00 71.19 307 TYR A O 1
ATOM 2525 N N . TYR A 1 308 ? 68.097 21.010 -13.046 1.00 72.56 308 TYR A N 1
ATOM 2526 C CA . TYR A 1 308 ? 68.403 19.587 -13.010 1.00 72.56 308 TYR A CA 1
ATOM 2527 C C . TYR A 1 308 ? 67.679 18.894 -11.851 1.00 72.56 308 TYR A C 1
ATOM 2529 O O . TYR A 1 308 ? 66.916 17.956 -12.085 1.00 72.56 308 TYR A O 1
ATOM 2537 N N . LEU A 1 309 ? 67.795 19.427 -10.627 1.00 72.75 309 LEU A N 1
ATOM 2538 C CA . LEU A 1 309 ? 67.081 18.902 -9.457 1.00 72.75 309 LEU A CA 1
ATOM 2539 C C . LEU A 1 309 ? 65.560 18.920 -9.655 1.00 72.75 309 LEU A C 1
ATOM 2541 O O . LEU A 1 309 ? 64.875 17.981 -9.258 1.00 72.75 309 LEU A O 1
ATOM 2545 N N . ARG A 1 310 ? 65.015 19.948 -10.320 1.00 70.56 310 ARG A N 1
ATOM 2546 C CA . ARG A 1 310 ? 63.586 20.021 -10.671 1.00 70.56 310 ARG A CA 1
ATOM 2547 C C . ARG A 1 310 ? 63.146 18.920 -11.646 1.00 70.56 310 ARG A C 1
ATOM 2549 O O . ARG A 1 310 ? 61.982 18.515 -11.614 1.00 70.56 310 ARG A O 1
ATOM 2556 N N . ASN A 1 311 ? 64.028 18.468 -12.528 1.00 67.38 311 ASN A N 1
ATOM 2557 C CA . ASN A 1 311 ? 63.722 17.448 -13.534 1.00 67.38 311 ASN A CA 1
ATOM 2558 C C . ASN A 1 311 ? 63.971 16.015 -13.030 1.00 67.38 311 ASN A C 1
ATOM 2560 O O . ASN A 1 311 ? 63.323 15.086 -13.517 1.00 67.38 311 ASN A O 1
ATOM 2564 N N . GLU A 1 312 ? 64.808 15.849 -11.999 1.00 67.88 312 GLU A N 1
ATOM 2565 C CA . GLU A 1 312 ? 64.899 14.619 -11.196 1.00 67.88 312 GLU A CA 1
ATOM 2566 C C . GLU A 1 312 ? 63.687 14.406 -10.271 1.00 67.88 312 GLU A C 1
ATOM 2568 O O . GLU A 1 312 ? 63.470 13.289 -9.794 1.00 67.88 312 GLU A O 1
ATOM 2573 N N . LEU A 1 313 ? 62.861 15.437 -10.033 1.00 67.75 313 LEU A N 1
ATOM 2574 C CA . LEU A 1 313 ? 61.605 15.263 -9.301 1.00 67.75 313 LEU A CA 1
ATOM 2575 C C . LEU A 1 313 ? 60.711 14.245 -10.021 1.00 67.75 313 LEU A C 1
ATOM 2577 O O . LEU A 1 313 ? 60.485 14.314 -11.231 1.00 67.75 313 LEU A O 1
ATOM 2581 N N . LEU A 1 314 ? 60.169 13.302 -9.250 1.00 66.25 314 LEU A N 1
ATOM 2582 C CA . LEU A 1 314 ? 59.227 12.314 -9.757 1.00 66.25 314 LEU A CA 1
ATOM 2583 C C . LEU A 1 314 ? 57.900 12.997 -10.099 1.00 66.25 314 LEU A C 1
ATOM 2585 O O . LEU A 1 314 ? 57.193 13.498 -9.224 1.00 66.25 314 LEU A O 1
ATOM 2589 N N . TYR A 1 315 ? 57.541 12.979 -11.379 1.00 71.44 315 TYR A N 1
ATOM 2590 C CA . TYR A 1 315 ? 56.220 13.367 -11.850 1.00 71.44 315 TYR A CA 1
ATOM 2591 C C . TYR A 1 315 ? 55.343 12.121 -11.888 1.00 71.44 315 TYR A C 1
ATOM 2593 O O . TYR A 1 315 ? 55.699 11.121 -12.515 1.00 71.44 315 TYR A O 1
ATOM 2601 N N . TYR A 1 316 ? 54.181 12.172 -11.247 1.00 70.56 316 TYR A N 1
ATOM 2602 C CA . TYR A 1 316 ? 53.200 11.108 -11.395 1.00 70.56 316 TYR A CA 1
ATOM 2603 C C . TYR A 1 316 ? 52.311 11.374 -12.612 1.00 70.56 316 TYR A C 1
ATOM 2605 O O . TYR A 1 316 ? 51.822 12.489 -12.811 1.00 70.56 316 TYR A O 1
ATOM 2613 N N . SER A 1 317 ? 52.087 10.345 -13.425 1.00 64.81 317 SER A N 1
ATOM 2614 C CA . SER A 1 317 ? 50.929 10.300 -14.306 1.00 64.81 317 SER A CA 1
ATOM 2615 C C . SER A 1 317 ? 49.756 9.761 -13.494 1.00 64.81 317 SER A C 1
ATOM 2617 O O . SER A 1 317 ? 49.881 8.831 -12.689 1.00 64.81 317 SER A O 1
ATOM 2619 N N . ARG A 1 318 ? 48.620 10.431 -13.620 1.00 63.72 318 ARG A N 1
ATOM 2620 C CA . ARG A 1 318 ? 47.423 10.092 -12.870 1.00 63.72 318 ARG A CA 1
ATOM 2621 C C . ARG A 1 318 ? 46.643 9.059 -13.662 1.00 63.72 318 ARG A C 1
ATOM 2623 O O . ARG A 1 318 ? 46.480 9.240 -14.866 1.00 63.72 318 ARG A O 1
ATOM 2630 N N . ASP A 1 319 ? 46.148 8.028 -12.988 1.00 59.75 319 ASP A N 1
ATOM 2631 C CA . ASP A 1 319 ? 45.156 7.166 -13.613 1.00 59.75 319 ASP A CA 1
ATOM 2632 C C . ASP A 1 319 ? 43.888 8.010 -13.778 1.00 59.75 319 ASP A C 1
ATOM 2634 O O . ASP A 1 319 ? 43.268 8.440 -12.794 1.00 59.75 319 ASP A O 1
ATOM 2638 N N . GLU A 1 320 ? 43.555 8.375 -15.017 1.00 57.41 320 GLU A N 1
ATOM 2639 C CA . GLU A 1 320 ? 42.214 8.866 -15.291 1.00 57.41 320 GLU A CA 1
ATOM 2640 C C . GLU A 1 320 ? 41.314 7.663 -15.049 1.00 57.41 320 GLU A C 1
ATOM 2642 O O . GLU A 1 320 ? 41.220 6.790 -15.904 1.00 57.41 320 GLU A O 1
ATOM 2647 N N . ASN A 1 321 ? 40.699 7.591 -13.865 1.00 48.50 321 ASN A N 1
ATOM 2648 C CA . ASN A 1 321 ? 39.673 6.605 -13.559 1.00 48.50 321 ASN A CA 1
ATOM 2649 C C . ASN A 1 321 ? 38.509 6.799 -14.548 1.00 48.50 321 ASN A C 1
ATOM 2651 O O . ASN A 1 321 ? 37.502 7.445 -14.239 1.00 48.50 321 ASN A O 1
ATOM 2655 N N . LEU A 1 322 ? 38.648 6.271 -15.761 1.00 51.31 322 LEU A N 1
ATOM 2656 C CA . LEU A 1 322 ? 37.581 6.140 -16.730 1.00 51.31 322 LEU A CA 1
ATOM 2657 C C . LEU A 1 322 ? 36.724 4.989 -16.225 1.00 51.31 322 LEU A C 1
ATOM 2659 O O . LEU A 1 322 ? 36.854 3.839 -16.637 1.00 51.31 322 LEU A O 1
ATOM 2663 N N . PHE A 1 323 ? 35.867 5.300 -15.257 1.00 52.44 323 PHE A N 1
ATOM 2664 C CA . PHE A 1 323 ? 34.813 4.390 -14.864 1.00 52.44 323 PHE A CA 1
ATOM 2665 C C . PHE A 1 323 ? 33.870 4.258 -16.052 1.00 52.44 323 PHE A C 1
ATOM 2667 O O . PHE A 1 323 ? 33.091 5.159 -16.371 1.00 52.44 323 PHE A O 1
ATOM 2674 N N . PHE A 1 324 ? 33.948 3.115 -16.716 1.00 51.59 324 PHE A N 1
ATOM 2675 C CA . PHE A 1 324 ? 32.971 2.720 -17.707 1.00 51.59 324 PHE A CA 1
ATOM 2676 C C . PHE A 1 324 ? 31.696 2.279 -16.981 1.00 51.59 324 PHE A C 1
ATOM 2678 O O . PHE A 1 324 ? 31.493 1.095 -16.719 1.00 51.59 324 PHE A O 1
ATOM 2685 N N . ARG A 1 325 ? 30.844 3.237 -16.602 1.00 59.81 325 ARG A N 1
ATOM 2686 C CA . ARG A 1 325 ? 29.508 2.929 -16.079 1.00 59.81 325 ARG A CA 1
ATOM 2687 C C . ARG A 1 325 ? 28.518 2.885 -17.235 1.00 59.81 325 ARG A C 1
ATOM 2689 O O . ARG A 1 325 ? 28.289 3.886 -17.909 1.00 59.81 325 ARG A O 1
ATOM 2696 N N . ARG A 1 326 ? 27.910 1.719 -17.448 1.00 67.06 326 ARG A N 1
ATOM 2697 C CA . ARG A 1 326 ? 26.825 1.538 -18.413 1.00 67.06 326 ARG A CA 1
ATOM 2698 C C . ARG A 1 326 ? 25.559 2.177 -17.834 1.00 67.06 326 ARG A C 1
ATOM 2700 O O . ARG A 1 326 ? 24.895 1.567 -17.009 1.00 67.06 326 ARG A O 1
ATOM 2707 N N . ARG A 1 327 ? 25.248 3.414 -18.233 1.00 81.06 327 ARG A N 1
ATOM 2708 C CA . ARG A 1 327 ? 23.950 4.036 -17.929 1.00 81.06 327 ARG A CA 1
ATOM 2709 C C . ARG A 1 327 ? 22.924 3.527 -18.922 1.00 81.06 327 ARG A C 1
ATOM 2711 O O . ARG A 1 327 ? 23.034 3.817 -20.116 1.00 81.06 327 ARG A O 1
ATOM 2718 N N . ILE A 1 328 ? 21.980 2.741 -18.428 1.00 87.81 328 ILE A N 1
ATOM 2719 C CA . ILE A 1 328 ? 20.901 2.178 -19.231 1.00 87.81 328 ILE A CA 1
ATOM 2720 C C . ILE A 1 328 ? 19.618 2.852 -18.790 1.00 87.81 328 ILE A C 1
ATOM 2722 O O . ILE A 1 328 ? 19.278 2.836 -17.606 1.00 87.81 328 ILE A O 1
ATOM 2726 N N . ARG A 1 329 ? 18.905 3.429 -19.750 1.00 92.38 329 ARG A N 1
ATOM 2727 C CA . ARG A 1 329 ? 17.600 4.019 -19.510 1.00 92.38 329 ARG A CA 1
ATOM 2728 C C . ARG A 1 329 ? 16.534 3.310 -20.321 1.00 92.38 329 ARG A C 1
ATOM 2730 O O . ARG A 1 329 ? 16.610 3.236 -21.548 1.00 92.38 329 ARG A O 1
ATOM 2737 N N . PHE A 1 330 ? 15.524 2.823 -19.626 1.00 94.44 330 PHE A N 1
ATOM 2738 C CA . PHE A 1 330 ? 14.338 2.230 -20.215 1.00 94.44 330 PHE A CA 1
ATOM 2739 C C . PHE A 1 330 ? 13.246 3.286 -20.316 1.00 94.44 330 PHE A C 1
ATOM 2741 O O . PHE A 1 330 ? 13.041 4.058 -19.383 1.00 94.44 330 PHE A O 1
ATOM 2748 N N . TYR A 1 331 ? 12.549 3.327 -21.445 1.00 96.06 331 TYR A N 1
ATOM 2749 C CA . TYR A 1 331 ? 11.416 4.225 -21.647 1.00 96.06 331 TYR A CA 1
ATOM 2750 C C . TYR A 1 331 ? 10.175 3.394 -21.925 1.00 96.06 331 TYR A C 1
ATOM 2752 O O . TYR A 1 331 ? 10.134 2.702 -22.935 1.00 96.06 331 TYR A O 1
ATOM 2760 N N . TRP A 1 332 ? 9.166 3.453 -21.062 1.00 96.75 332 TRP A N 1
ATOM 2761 C CA . TRP A 1 332 ? 7.889 2.768 -21.273 1.00 96.75 332 TRP A CA 1
ATOM 2762 C C . TRP A 1 332 ? 6.815 3.792 -21.594 1.00 96.75 332 TRP A C 1
ATOM 2764 O O . TRP A 1 332 ? 6.370 4.545 -20.728 1.00 96.75 332 TRP A O 1
ATOM 2774 N N . VAL A 1 333 ? 6.435 3.837 -22.866 1.00 96.50 333 VAL A N 1
ATOM 2775 C CA . VAL A 1 333 ? 5.562 4.861 -23.429 1.00 96.50 333 VAL A CA 1
ATOM 2776 C C . VAL A 1 333 ? 4.139 4.325 -23.550 1.00 96.50 333 VAL A C 1
ATOM 2778 O O . VAL A 1 333 ? 3.884 3.368 -24.277 1.00 96.50 333 VAL A O 1
ATOM 2781 N N . PHE A 1 334 ? 3.207 4.954 -22.842 1.00 96.75 334 PHE A N 1
ATOM 2782 C CA . PHE A 1 334 ? 1.794 4.600 -22.781 1.00 96.75 334 PHE A CA 1
ATOM 2783 C C . PHE A 1 334 ? 0.991 5.475 -23.741 1.00 96.75 334 PHE A C 1
ATOM 2785 O O . PHE A 1 334 ? 0.805 6.672 -23.500 1.00 96.75 334 PHE A O 1
ATOM 2792 N N . HIS A 1 335 ? 0.477 4.871 -24.813 1.00 95.06 335 HIS A N 1
ATOM 2793 C CA . HIS A 1 335 ? -0.396 5.557 -25.762 1.00 95.06 335 HIS A CA 1
ATOM 2794 C C . HIS A 1 335 ? -1.843 5.662 -25.230 1.00 95.06 335 HIS A C 1
ATOM 2796 O O . HIS A 1 335 ? -2.352 4.676 -24.687 1.00 95.06 335 HIS A O 1
ATOM 2802 N N . PRO A 1 336 ? -2.570 6.784 -25.432 1.00 94.06 336 PRO A N 1
ATOM 2803 C CA . PRO A 1 336 ? -3.956 6.968 -24.973 1.00 94.06 336 PRO A CA 1
ATOM 2804 C C . PRO A 1 336 ? -4.939 5.860 -25.372 1.00 94.06 336 PRO A C 1
ATOM 2806 O O . PRO A 1 336 ? -5.884 5.567 -24.634 1.00 94.06 336 PRO A O 1
ATOM 2809 N N . SER A 1 337 ? -4.692 5.192 -26.503 1.00 94.31 337 SER A N 1
ATOM 2810 C CA . SER A 1 337 ? -5.487 4.045 -26.972 1.00 94.31 337 SER A CA 1
ATOM 2811 C C . SER A 1 337 ? -5.534 2.872 -25.984 1.00 94.31 337 SER A C 1
ATOM 2813 O O . SER A 1 337 ? -6.420 2.026 -26.062 1.00 94.31 337 SER A O 1
ATOM 2815 N N . LEU A 1 338 ? -4.604 2.808 -25.021 1.00 95.62 338 LEU A N 1
ATOM 2816 C CA . LEU A 1 338 ? -4.598 1.770 -23.989 1.00 95.62 338 LEU A CA 1
ATOM 2817 C C . LEU A 1 338 ? -5.837 1.813 -23.091 1.00 95.62 338 LEU A C 1
ATOM 2819 O O . LEU A 1 338 ? -6.110 0.838 -22.398 1.00 95.62 338 LEU A O 1
ATOM 2823 N N . THR A 1 339 ? -6.640 2.875 -23.134 1.00 94.81 339 THR A N 1
ATOM 2824 C CA . THR A 1 339 ? -7.965 2.890 -22.496 1.00 94.81 339 THR A CA 1
ATOM 2825 C C . THR A 1 339 ? -8.848 1.712 -22.934 1.00 94.81 339 THR A C 1
ATOM 2827 O O . THR A 1 339 ? -9.608 1.187 -22.120 1.00 94.81 339 THR A O 1
ATOM 2830 N N . GLU A 1 340 ? -8.682 1.202 -24.159 1.00 94.62 340 GLU A N 1
ATOM 2831 C CA . GLU A 1 340 ? -9.377 0.008 -24.672 1.00 94.62 340 GLU A CA 1
ATOM 2832 C C . GLU A 1 340 ? -8.972 -1.302 -23.962 1.00 94.62 340 GLU A C 1
ATOM 2834 O O . GLU A 1 340 ? -9.663 -2.325 -24.054 1.00 94.62 340 GLU A O 1
ATOM 2839 N N . THR A 1 341 ? -7.856 -1.298 -23.227 1.00 94.62 341 THR A N 1
ATOM 2840 C CA . THR A 1 341 ? -7.382 -2.453 -22.446 1.00 94.62 341 THR A CA 1
ATOM 2841 C C . THR A 1 341 ? -8.049 -2.565 -21.071 1.00 94.62 341 THR A C 1
ATOM 2843 O O . THR A 1 341 ? -7.889 -3.586 -20.397 1.00 94.62 341 THR A O 1
ATOM 2846 N N . ARG A 1 342 ? -8.898 -1.601 -20.679 1.00 94.94 342 ARG A N 1
ATOM 2847 C CA . ARG A 1 342 ? -9.768 -1.658 -19.480 1.00 94.94 342 ARG A CA 1
ATOM 2848 C C . ARG A 1 342 ? -10.951 -2.623 -19.638 1.00 94.94 342 ARG A C 1
ATOM 2850 O O . ARG A 1 342 ? -12.032 -2.423 -19.087 1.00 94.94 342 ARG A O 1
ATOM 2857 N N . ARG A 1 343 ? -10.773 -3.676 -20.431 1.00 92.75 343 ARG A N 1
ATOM 2858 C CA . ARG A 1 343 ? -11.767 -4.710 -20.698 1.00 92.75 343 ARG A CA 1
ATOM 2859 C C . ARG A 1 343 ? -11.252 -6.039 -20.166 1.00 92.75 343 ARG A C 1
ATOM 2861 O O . ARG A 1 343 ? -10.073 -6.358 -20.311 1.00 92.75 343 ARG A O 1
ATOM 2868 N N . LYS A 1 344 ? -12.151 -6.808 -19.551 1.00 94.06 344 LYS A N 1
ATOM 2869 C CA . LYS A 1 344 ? -11.909 -8.213 -19.221 1.00 94.06 344 LYS A CA 1
ATOM 2870 C C . LYS A 1 344 ? -12.284 -9.068 -20.428 1.00 94.06 344 LYS A C 1
ATOM 2872 O O . LYS A 1 344 ? -13.461 -9.138 -20.787 1.00 94.06 344 LYS A O 1
ATOM 2877 N N . ASP A 1 345 ? -11.289 -9.692 -21.044 1.00 94.06 345 ASP A N 1
ATOM 2878 C CA . ASP A 1 345 ? -11.503 -10.683 -22.096 1.00 94.06 345 ASP A CA 1
ATOM 2879 C C . ASP A 1 345 ? -11.857 -12.039 -21.483 1.00 94.06 345 ASP A C 1
ATOM 2881 O O . ASP A 1 345 ? -11.455 -12.352 -20.365 1.00 94.06 345 ASP A O 1
ATOM 2885 N N . ARG A 1 346 ? -12.629 -12.858 -22.206 1.00 92.31 346 ARG A N 1
ATOM 2886 C CA . ARG A 1 346 ? -13.094 -14.165 -21.704 1.00 92.31 346 ARG A CA 1
ATOM 2887 C C . ARG A 1 346 ? -11.940 -15.135 -21.426 1.00 92.31 346 ARG A C 1
ATOM 2889 O O . ARG A 1 346 ? -12.059 -15.982 -20.549 1.00 92.31 346 ARG A O 1
ATOM 2896 N N . GLU A 1 347 ? -10.865 -15.012 -22.194 1.00 89.50 347 GLU A N 1
ATOM 2897 C CA . GLU A 1 347 ? -9.687 -15.885 -22.158 1.00 89.50 347 GLU A CA 1
ATOM 2898 C C . GLU A 1 347 ? -8.695 -15.502 -21.053 1.00 89.50 347 GLU A C 1
ATOM 2900 O O . GLU A 1 347 ? -7.815 -16.291 -20.715 1.00 89.50 347 GLU A O 1
ATOM 2905 N N . LEU A 1 348 ? -8.834 -14.301 -20.481 1.00 93.19 348 LEU A N 1
ATOM 2906 C CA . LEU A 1 348 ? -7.922 -13.769 -19.477 1.00 93.19 348 LEU A CA 1
ATOM 2907 C C . LEU A 1 348 ? -8.586 -13.763 -18.097 1.00 93.19 348 LEU A C 1
ATOM 2909 O O . LEU A 1 348 ? -9.789 -13.509 -17.967 1.00 93.19 348 LEU A O 1
ATOM 2913 N N . PRO A 1 349 ? -7.816 -14.001 -17.026 1.00 93.44 349 PRO A N 1
ATOM 2914 C CA . PRO A 1 349 ? -8.386 -14.031 -15.687 1.00 93.44 349 PRO A CA 1
ATOM 2915 C C . PRO A 1 349 ? -8.795 -12.628 -15.198 1.00 93.44 349 PRO A C 1
ATOM 2917 O O . PRO A 1 349 ? -9.767 -12.488 -14.446 1.00 93.44 349 PRO A O 1
ATOM 2920 N N . THR A 1 350 ? -8.111 -11.582 -15.672 1.00 95.12 350 THR A N 1
ATOM 2921 C CA . THR A 1 350 ? -8.312 -10.171 -15.305 1.00 95.12 350 THR A CA 1
ATOM 2922 C C . THR A 1 350 ? -8.296 -9.251 -16.529 1.00 95.12 350 THR A C 1
ATOM 2924 O O . THR A 1 350 ? -8.225 -9.705 -17.670 1.00 95.12 350 THR A O 1
ATOM 2927 N N . GLN A 1 351 ? -8.465 -7.942 -16.308 1.00 95.94 351 GLN A N 1
ATOM 2928 C CA . GLN A 1 351 ? -8.422 -6.946 -17.381 1.00 95.94 351 GLN A CA 1
ATOM 2929 C C . GLN A 1 351 ? -7.022 -6.872 -18.008 1.00 95.94 351 GLN A C 1
ATOM 2931 O O . GLN A 1 351 ? -6.021 -6.975 -17.298 1.00 95.94 351 GLN A O 1
ATOM 2936 N N . ARG A 1 352 ? -6.940 -6.618 -19.320 1.00 95.38 352 ARG A N 1
ATOM 2937 C CA . ARG A 1 352 ? -5.650 -6.531 -20.034 1.00 95.38 352 ARG A CA 1
ATOM 2938 C C . ARG A 1 352 ? -4.711 -5.483 -19.442 1.00 95.38 352 ARG A C 1
ATOM 2940 O O . ARG A 1 352 ? -3.522 -5.748 -19.316 1.00 95.38 352 ARG A O 1
ATOM 2947 N N . ILE A 1 353 ? -5.237 -4.328 -19.027 1.00 96.12 353 ILE A N 1
ATOM 2948 C CA . ILE A 1 353 ? -4.410 -3.271 -18.426 1.00 96.12 353 ILE A CA 1
ATOM 2949 C C . ILE A 1 353 ? -3.733 -3.719 -17.121 1.00 96.12 353 ILE A C 1
ATOM 2951 O O . ILE A 1 353 ? -2.594 -3.353 -16.847 1.00 96.12 353 ILE A O 1
ATOM 2955 N N . ILE A 1 354 ? -4.409 -4.564 -16.340 1.00 96.31 354 ILE A N 1
ATOM 2956 C CA . ILE A 1 354 ? -3.899 -5.106 -15.076 1.00 96.31 354 ILE A CA 1
ATOM 2957 C C . ILE A 1 354 ? -2.757 -6.083 -15.354 1.00 96.31 354 ILE A C 1
ATOM 2959 O O . ILE A 1 354 ? -1.711 -5.999 -14.712 1.00 96.31 354 ILE A O 1
ATOM 2963 N N . LEU A 1 355 ? -2.928 -6.963 -16.345 1.00 96.06 355 LEU A N 1
ATOM 2964 C CA . LEU A 1 355 ? -1.866 -7.866 -16.791 1.00 96.06 355 LEU A CA 1
ATOM 2965 C C . LEU A 1 355 ? -0.669 -7.096 -17.356 1.00 96.06 355 LEU A C 1
ATOM 2967 O O . LEU A 1 355 ? 0.465 -7.448 -17.052 1.00 96.06 355 LEU A O 1
ATOM 2971 N N . LEU A 1 356 ? -0.903 -6.005 -18.091 1.00 95.69 356 LEU A N 1
ATOM 2972 C CA . LEU A 1 356 ? 0.155 -5.119 -18.577 1.00 95.69 356 LEU A CA 1
ATOM 2973 C C . LEU A 1 356 ? 0.961 -4.504 -17.432 1.00 95.69 356 LEU A C 1
ATOM 2975 O O . LEU A 1 356 ? 2.181 -4.641 -17.405 1.00 95.69 356 LEU A O 1
ATOM 2979 N N . CYS A 1 357 ? 0.308 -3.878 -16.454 1.00 96.12 357 CYS A N 1
ATOM 2980 C CA . CYS A 1 357 ? 1.011 -3.317 -15.301 1.00 96.12 357 CYS A CA 1
ATOM 2981 C C . CYS A 1 357 ? 1.764 -4.394 -14.498 1.00 96.12 357 CYS A C 1
ATOM 2983 O O . CYS A 1 357 ? 2.882 -4.146 -14.045 1.00 96.12 357 CYS A O 1
ATOM 2985 N N . ALA A 1 358 ? 1.185 -5.590 -14.349 1.00 96.06 358 ALA A N 1
ATOM 2986 C CA . ALA A 1 358 ? 1.827 -6.725 -13.683 1.00 96.06 358 ALA A CA 1
ATOM 2987 C C . ALA A 1 358 ? 3.090 -7.190 -14.412 1.00 96.06 358 ALA A C 1
ATOM 2989 O O . ALA A 1 358 ? 4.129 -7.396 -13.783 1.00 96.06 358 ALA A O 1
ATOM 2990 N N . LEU A 1 359 ? 3.004 -7.309 -15.735 1.00 94.44 359 LEU A N 1
ATOM 2991 C CA . LEU A 1 359 ? 4.100 -7.713 -16.602 1.00 94.44 359 LEU A CA 1
ATOM 2992 C C . LEU A 1 359 ? 5.244 -6.702 -16.557 1.00 94.44 359 LEU A C 1
ATOM 2994 O O . LEU A 1 359 ? 6.386 -7.085 -16.339 1.00 94.44 359 LEU A O 1
ATOM 2998 N N . LEU A 1 360 ? 4.935 -5.409 -16.679 1.00 94.69 360 LEU A N 1
ATOM 2999 C CA . LEU A 1 360 ? 5.919 -4.329 -16.580 1.00 94.69 360 LEU A CA 1
ATOM 3000 C C . LEU A 1 360 ? 6.592 -4.300 -15.203 1.00 94.69 360 LEU A C 1
ATOM 3002 O O . LEU A 1 360 ? 7.804 -4.144 -15.102 1.00 94.69 360 LEU A O 1
ATOM 3006 N N . ARG A 1 361 ? 5.849 -4.519 -14.117 1.00 94.88 361 ARG A N 1
ATOM 3007 C CA . ARG A 1 361 ? 6.463 -4.645 -12.789 1.00 94.88 361 ARG A CA 1
ATOM 3008 C C . ARG A 1 361 ? 7.410 -5.840 -12.705 1.00 94.88 361 ARG A C 1
ATOM 3010 O O . ARG A 1 361 ? 8.536 -5.680 -12.239 1.00 94.88 361 ARG A O 1
ATOM 3017 N N . ALA A 1 362 ? 6.987 -7.011 -13.179 1.00 94.12 362 ALA A N 1
ATOM 3018 C CA . ALA A 1 362 ? 7.836 -8.200 -13.210 1.00 94.12 362 ALA A CA 1
ATOM 3019 C C . ALA A 1 362 ? 9.094 -7.985 -14.070 1.00 94.12 362 ALA A C 1
ATOM 3021 O O . ALA A 1 362 ? 10.189 -8.365 -13.660 1.00 94.12 362 ALA A O 1
ATOM 3022 N N . ALA A 1 363 ? 8.946 -7.301 -15.208 1.00 92.69 363 ALA A N 1
ATOM 3023 C CA . ALA A 1 363 ? 10.031 -6.887 -16.090 1.00 92.69 363 ALA A CA 1
ATOM 3024 C C . ALA A 1 363 ? 11.082 -6.063 -15.362 1.00 92.69 363 ALA A C 1
ATOM 3026 O O . ALA A 1 363 ? 12.268 -6.364 -15.434 1.00 92.69 363 ALA A O 1
ATOM 3027 N N . TRP A 1 364 ? 10.641 -5.020 -14.656 1.00 93.81 364 TRP A N 1
ATOM 3028 C CA . TRP A 1 364 ? 11.538 -4.117 -13.950 1.00 93.81 364 TRP A CA 1
ATOM 3029 C C . TRP A 1 364 ? 12.336 -4.857 -12.883 1.00 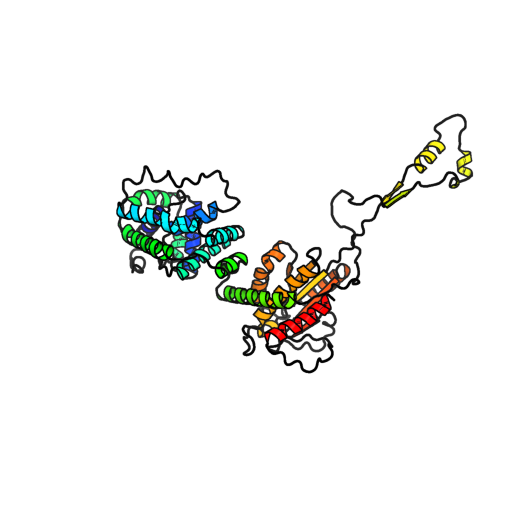93.81 364 TRP A C 1
ATOM 3031 O O . TRP A 1 364 ? 13.552 -4.701 -12.811 1.00 93.81 364 TRP A O 1
ATOM 3041 N N . LEU A 1 365 ? 11.671 -5.717 -12.107 1.00 91.75 365 LEU A N 1
ATOM 3042 C CA . LEU A 1 365 ? 12.331 -6.541 -11.095 1.00 91.75 365 LEU A CA 1
ATOM 3043 C C . LEU A 1 365 ? 13.367 -7.484 -11.720 1.00 91.75 365 LEU A C 1
ATOM 3045 O O . LEU A 1 365 ? 14.462 -7.630 -11.175 1.00 91.75 365 LEU A O 1
ATOM 3049 N N . LEU A 1 366 ? 13.052 -8.086 -12.872 1.00 90.56 366 LEU A N 1
ATOM 3050 C CA . LEU A 1 366 ? 13.988 -8.943 -13.597 1.00 90.56 366 LEU A CA 1
ATOM 3051 C C . LEU A 1 366 ? 15.193 -8.148 -14.113 1.00 90.56 366 LEU A C 1
ATOM 3053 O O . LEU A 1 366 ? 16.333 -8.542 -13.889 1.00 90.56 366 LEU A O 1
ATOM 3057 N N . ILE A 1 367 ? 14.954 -6.997 -14.741 1.00 90.06 367 ILE A N 1
ATOM 3058 C CA . ILE A 1 367 ? 15.997 -6.101 -15.254 1.00 90.06 367 ILE A CA 1
ATOM 3059 C C . ILE A 1 367 ? 16.923 -5.647 -14.115 1.00 90.06 367 ILE A C 1
ATOM 3061 O O . ILE A 1 367 ? 18.143 -5.728 -14.252 1.00 90.06 367 ILE A O 1
ATOM 3065 N N . GLN A 1 368 ? 16.365 -5.223 -12.975 1.00 89.75 368 GLN A N 1
ATOM 3066 C CA . GLN A 1 368 ? 17.140 -4.834 -11.791 1.00 89.75 368 GLN A CA 1
ATOM 3067 C C . GLN A 1 368 ? 17.988 -5.986 -11.241 1.00 89.75 368 GLN A C 1
ATOM 3069 O O . GLN A 1 368 ? 19.087 -5.751 -10.732 1.00 89.75 368 GLN A O 1
ATOM 3074 N N . ARG A 1 369 ? 17.481 -7.221 -11.317 1.00 88.38 369 ARG A N 1
ATOM 3075 C CA . ARG A 1 369 ? 18.207 -8.414 -10.880 1.00 88.38 369 ARG A CA 1
ATOM 3076 C C . ARG A 1 369 ? 19.373 -8.739 -11.811 1.00 88.38 369 ARG A C 1
ATOM 3078 O O . ARG A 1 369 ? 20.478 -8.941 -11.321 1.00 88.38 369 ARG A O 1
ATOM 3085 N N . GLU A 1 370 ? 19.130 -8.788 -13.120 1.00 86.00 370 GLU A N 1
ATOM 3086 C CA . GLU A 1 370 ? 20.117 -9.251 -14.106 1.00 86.00 370 GLU A CA 1
ATOM 3087 C C . GLU A 1 370 ? 21.187 -8.201 -14.433 1.00 86.00 370 GLU A C 1
ATOM 3089 O O . GLU A 1 370 ? 22.355 -8.539 -14.622 1.00 86.00 370 GLU A O 1
ATOM 3094 N N . LEU A 1 371 ? 20.816 -6.919 -14.499 1.00 82.75 371 LEU A N 1
ATOM 3095 C CA . LEU A 1 371 ? 21.744 -5.833 -14.847 1.00 82.75 371 LEU A CA 1
ATOM 3096 C C . LEU A 1 371 ? 22.355 -5.144 -13.616 1.00 82.75 371 LEU A C 1
ATOM 3098 O O . LEU A 1 371 ? 23.289 -4.355 -13.760 1.00 82.75 371 LEU A O 1
ATOM 3102 N N . GLY A 1 372 ? 21.864 -5.461 -12.415 1.00 80.50 372 GLY A N 1
ATOM 3103 C CA . GLY A 1 372 ? 22.226 -4.781 -11.174 1.00 80.50 372 GLY A CA 1
ATOM 3104 C C . GLY A 1 372 ? 21.531 -3.424 -11.023 1.00 80.50 372 GLY A C 1
ATOM 3105 O O . GLY A 1 372 ? 20.989 -2.867 -11.969 1.00 80.50 372 GLY A O 1
ATOM 3106 N N . LYS A 1 373 ? 21.531 -2.868 -9.806 1.00 73.00 373 LYS A N 1
ATOM 3107 C CA . LYS A 1 373 ? 20.835 -1.599 -9.501 1.00 73.00 373 LYS A CA 1
ATOM 3108 C C . LYS A 1 373 ? 21.630 -0.351 -9.885 1.00 73.00 373 LYS A C 1
ATOM 3110 O O . LYS A 1 373 ? 21.074 0.738 -9.974 1.00 73.00 373 LYS A O 1
ATOM 3115 N N . GLU A 1 374 ? 22.939 -0.482 -10.076 1.00 67.56 374 GLU A N 1
ATOM 3116 C CA . GLU A 1 374 ? 23.800 0.664 -10.337 1.00 67.56 374 GLU A CA 1
ATOM 3117 C C . GLU A 1 374 ? 23.633 1.134 -11.789 1.00 67.56 374 GLU A C 1
ATOM 3119 O O . GLU A 1 374 ? 23.967 0.412 -12.722 1.00 67.56 374 GLU A O 1
ATOM 3124 N N . ALA A 1 375 ? 23.159 2.372 -11.967 1.00 77.69 375 ALA A N 1
ATOM 3125 C CA . ALA A 1 375 ? 23.021 3.059 -13.259 1.00 77.69 375 ALA A CA 1
ATOM 3126 C C . ALA A 1 375 ? 21.865 2.606 -14.177 1.00 77.69 375 ALA A C 1
ATOM 3128 O O . ALA A 1 375 ? 21.895 2.893 -15.379 1.00 77.69 375 ALA A O 1
ATOM 3129 N N . LEU A 1 376 ? 20.826 1.982 -13.614 1.00 89.88 376 LEU A N 1
ATOM 3130 C CA . LEU A 1 376 ? 19.545 1.800 -14.296 1.00 89.88 376 LEU A CA 1
ATOM 3131 C C . LEU A 1 376 ? 18.605 2.974 -14.018 1.00 89.88 376 LEU A C 1
ATOM 3133 O O . LEU A 1 376 ? 18.473 3.409 -12.878 1.00 89.88 376 LEU A O 1
ATOM 3137 N N . ALA A 1 377 ? 17.920 3.445 -15.054 1.00 93.38 377 ALA A N 1
ATOM 3138 C CA . ALA A 1 377 ? 16.813 4.384 -14.930 1.00 93.38 377 ALA A CA 1
ATOM 3139 C C . ALA A 1 377 ? 15.614 3.899 -15.752 1.00 93.38 377 ALA A C 1
ATOM 3141 O O . ALA A 1 377 ? 15.789 3.342 -16.838 1.00 93.38 377 ALA A O 1
ATOM 3142 N N . LEU A 1 378 ? 14.401 4.126 -15.259 1.00 96.25 378 LEU A N 1
ATOM 3143 C CA . LEU A 1 378 ? 13.163 3.780 -15.952 1.00 96.25 378 LEU A CA 1
ATOM 3144 C C . LEU A 1 378 ? 12.222 4.985 -15.998 1.00 96.25 378 LEU A C 1
ATOM 3146 O O . LEU A 1 378 ? 11.767 5.476 -14.970 1.00 96.25 378 LEU A O 1
ATOM 3150 N N . ASP A 1 379 ? 11.885 5.429 -17.201 1.00 97.25 379 ASP A N 1
ATOM 3151 C CA . ASP A 1 379 ? 10.968 6.539 -17.427 1.00 97.25 379 ASP A CA 1
ATOM 3152 C C . ASP A 1 379 ? 9.628 5.998 -17.965 1.00 97.25 379 ASP A C 1
ATOM 3154 O O . ASP A 1 379 ? 9.537 5.500 -19.090 1.00 97.25 379 ASP A O 1
ATOM 3158 N N . PHE A 1 380 ? 8.569 6.117 -17.164 1.00 97.69 380 PHE A N 1
ATOM 3159 C CA . PHE A 1 380 ? 7.182 5.918 -17.580 1.00 97.69 380 PHE A CA 1
ATOM 3160 C C . PHE A 1 380 ? 6.656 7.200 -18.216 1.00 97.69 380 PHE A C 1
ATOM 3162 O O . PHE A 1 380 ? 6.559 8.236 -17.551 1.00 97.69 380 PHE A O 1
ATOM 3169 N N . ILE A 1 381 ? 6.291 7.134 -19.493 1.00 97.19 381 ILE A N 1
ATOM 3170 C CA . ILE A 1 381 ? 5.851 8.300 -20.257 1.00 97.19 381 ILE A CA 1
ATOM 3171 C C . ILE A 1 381 ? 4.422 8.087 -20.727 1.00 97.19 381 ILE A C 1
ATOM 3173 O O . ILE A 1 381 ? 4.149 7.207 -21.536 1.00 97.19 381 ILE A O 1
ATOM 3177 N N . PHE A 1 382 ? 3.510 8.918 -20.242 1.00 96.75 382 PHE A N 1
ATOM 3178 C CA . PHE A 1 382 ? 2.119 8.940 -20.674 1.00 96.75 382 PHE A CA 1
ATOM 3179 C C . PHE A 1 382 ? 1.957 10.009 -21.749 1.00 96.75 382 PHE A C 1
ATOM 3181 O O . PHE A 1 382 ? 2.243 11.184 -21.507 1.00 96.75 382 PHE A O 1
ATOM 3188 N N . LEU A 1 383 ? 1.561 9.592 -22.950 1.00 94.38 383 LEU A N 1
ATOM 3189 C CA . LEU A 1 383 ? 1.468 10.502 -24.084 1.00 94.38 383 LEU A CA 1
ATOM 3190 C C . LEU A 1 383 ? 0.216 11.363 -24.004 1.00 94.38 383 LEU A C 1
ATOM 3192 O O . LEU A 1 383 ? -0.900 10.847 -23.948 1.00 94.38 383 LEU A O 1
ATOM 3196 N N . GLU A 1 384 ? 0.411 12.675 -24.080 1.00 92.00 384 GLU A N 1
ATOM 3197 C CA . GLU A 1 384 ? -0.698 13.615 -24.166 1.00 92.00 384 GLU A CA 1
ATOM 3198 C C . GLU A 1 384 ? -1.395 13.481 -25.529 1.00 92.00 384 GLU A C 1
ATOM 3200 O O . GLU A 1 384 ? -0.733 13.533 -26.571 1.00 92.00 384 GLU A O 1
ATOM 3205 N N . PRO A 1 385 ? -2.726 13.310 -25.568 1.00 85.31 385 PRO A N 1
ATOM 3206 C CA . PRO A 1 385 ? -3.443 13.282 -26.832 1.00 85.31 385 PRO A CA 1
ATOM 3207 C C . PRO A 1 385 ? -3.375 14.666 -27.493 1.00 85.31 385 PRO A C 1
ATOM 3209 O O . PRO A 1 385 ? -3.697 15.674 -26.868 1.00 85.31 385 PRO A O 1
ATOM 3212 N N . ASN A 1 386 ? -3.036 14.704 -28.787 1.00 72.62 386 ASN A N 1
ATOM 3213 C CA . ASN A 1 386 ? -2.788 15.930 -29.567 1.00 72.62 386 ASN A CA 1
ATOM 3214 C C . ASN A 1 386 ? -3.945 16.964 -29.579 1.00 72.62 386 ASN A C 1
ATOM 3216 O O . ASN A 1 386 ? -3.757 18.068 -30.077 1.00 72.62 386 ASN A O 1
ATOM 3220 N N . ASN A 1 387 ? -5.124 16.631 -29.031 1.00 64.56 387 ASN A N 1
ATOM 3221 C CA . ASN A 1 387 ? -6.348 17.440 -29.069 1.00 64.56 387 ASN A CA 1
ATOM 3222 C C . ASN A 1 387 ? -7.067 17.605 -27.709 1.00 64.56 387 ASN A C 1
ATOM 3224 O O . ASN A 1 387 ? -8.228 18.024 -27.690 1.00 64.56 387 ASN A O 1
ATOM 3228 N N . SER A 1 388 ? -6.464 17.276 -26.558 1.00 57.94 388 SER A N 1
ATOM 3229 C CA . SER A 1 388 ? -7.180 17.431 -25.278 1.00 57.94 388 SER A CA 1
ATOM 3230 C C . SER A 1 388 ? -7.240 18.887 -24.812 1.00 57.94 388 SER A C 1
ATOM 3232 O O . SER A 1 388 ? -6.351 19.378 -24.126 1.00 57.94 388 SER A O 1
ATOM 3234 N N . ILE A 1 389 ? -8.357 19.546 -25.123 1.00 58.44 389 ILE A N 1
ATOM 3235 C CA . ILE A 1 389 ? -8.810 20.795 -24.481 1.00 58.44 389 ILE A CA 1
ATOM 3236 C C . ILE A 1 389 ? -9.308 20.515 -23.042 1.00 58.44 389 ILE A C 1
ATOM 3238 O O . ILE A 1 389 ? -9.425 21.421 -22.221 1.00 58.44 389 ILE A O 1
ATOM 3242 N N . HIS A 1 390 ? -9.583 19.250 -22.702 1.00 56.53 390 HIS A N 1
ATOM 3243 C CA . HIS A 1 390 ? -10.066 18.840 -21.384 1.00 56.53 390 HIS A CA 1
ATOM 3244 C C . HIS A 1 390 ? -8.929 18.472 -20.419 1.00 56.53 390 HIS A C 1
ATOM 3246 O O . HIS A 1 390 ? -8.027 17.716 -20.759 1.00 56.53 390 HIS A O 1
ATOM 3252 N N . HIS A 1 391 ? -9.039 18.947 -19.175 1.00 63.16 391 HIS A N 1
ATOM 3253 C CA . HIS A 1 391 ? -8.032 18.846 -18.108 1.00 63.16 391 HIS A CA 1
ATOM 3254 C C . HIS A 1 391 ? -7.754 17.434 -17.549 1.00 63.16 391 HIS A C 1
ATOM 3256 O O . HIS A 1 391 ? -7.037 17.316 -16.558 1.00 63.16 391 HIS A O 1
ATOM 3262 N N . THR A 1 392 ? -8.318 16.360 -18.111 1.00 81.38 392 THR A N 1
ATOM 3263 C CA . THR A 1 392 ? -8.154 15.005 -17.550 1.00 81.38 392 THR A CA 1
ATOM 3264 C C . THR A 1 392 ? -7.527 14.056 -18.561 1.00 81.38 392 THR A C 1
ATOM 3266 O O . THR A 1 392 ? -8.098 13.757 -19.606 1.00 81.38 392 THR A O 1
ATOM 3269 N N . HIS A 1 393 ? -6.321 13.586 -18.235 1.00 88.12 393 HIS A N 1
ATOM 3270 C CA . HIS A 1 393 ? -5.590 12.622 -19.046 1.00 88.12 393 HIS A CA 1
ATOM 3271 C C . HIS A 1 393 ? -6.355 11.283 -19.101 1.00 88.12 393 HIS A C 1
ATOM 3273 O O . HIS A 1 393 ? -6.778 10.791 -18.048 1.00 88.12 393 HIS A O 1
ATOM 3279 N N . PRO A 1 394 ? -6.513 10.650 -20.280 1.00 91.19 394 PRO A N 1
ATOM 3280 C CA . PRO A 1 394 ? -7.311 9.430 -20.428 1.00 91.19 394 PRO A CA 1
ATOM 3281 C C . PRO A 1 394 ? -6.802 8.264 -19.571 1.00 91.19 394 PRO A C 1
ATOM 3283 O O . PRO A 1 394 ? -7.604 7.465 -19.091 1.00 91.19 394 PRO A O 1
ATOM 3286 N N . LEU A 1 395 ? -5.488 8.197 -19.334 1.00 93.94 395 LEU A N 1
ATOM 3287 C CA . LEU A 1 395 ? -4.815 7.173 -18.523 1.00 93.94 395 LEU A CA 1
ATOM 3288 C C . LEU A 1 395 ? -4.464 7.639 -17.095 1.00 93.94 395 LEU A C 1
ATOM 3290 O O . LEU A 1 395 ? -3.444 7.244 -16.536 1.00 93.94 395 LEU A O 1
ATOM 3294 N N . SER A 1 396 ? -5.254 8.545 -16.513 1.00 93.12 396 SER A N 1
ATOM 3295 C CA . SER A 1 396 ? -5.000 9.069 -15.161 1.00 93.12 396 SER A CA 1
ATOM 3296 C C . SER A 1 396 ? -5.020 7.984 -14.075 1.00 93.12 396 SER A C 1
ATOM 3298 O O . SER A 1 396 ? -4.232 8.048 -13.134 1.00 93.12 396 SER A O 1
ATOM 3300 N N . LEU A 1 397 ? -5.871 6.966 -14.222 1.00 92.06 397 LEU A N 1
ATOM 3301 C CA . LEU A 1 397 ? -5.955 5.843 -13.284 1.00 92.06 397 LEU A CA 1
ATOM 3302 C C . LEU A 1 397 ? -4.702 4.962 -13.347 1.00 92.06 397 LEU A C 1
ATOM 3304 O O . LEU A 1 397 ? -4.148 4.599 -12.315 1.00 92.06 397 LEU A O 1
ATOM 3308 N N . GLU A 1 398 ? -4.217 4.651 -14.547 1.00 94.69 398 GLU A N 1
ATOM 3309 C CA . GLU A 1 398 ? -2.999 3.867 -14.757 1.00 94.69 398 GLU A CA 1
ATOM 3310 C C . GLU A 1 398 ? -1.763 4.622 -14.269 1.00 94.69 398 GLU A C 1
ATOM 3312 O O . GLU A 1 398 ? -0.876 4.017 -13.669 1.00 94.69 398 GLU A O 1
ATOM 3317 N N . TYR A 1 399 ? -1.735 5.945 -14.458 1.00 94.81 399 TYR A N 1
ATOM 3318 C CA . TYR A 1 399 ? -0.712 6.808 -13.875 1.00 94.81 399 TYR A CA 1
ATOM 3319 C C . TYR A 1 399 ? -0.676 6.668 -12.349 1.00 94.81 399 TYR A C 1
ATOM 3321 O O . TYR A 1 399 ? 0.385 6.413 -11.786 1.00 94.81 399 TYR A O 1
ATOM 3329 N N . GLN A 1 400 ? -1.830 6.762 -11.679 1.00 92.00 400 GLN A N 1
ATOM 3330 C CA . GLN A 1 400 ? -1.924 6.604 -10.223 1.00 92.00 400 GLN A CA 1
ATOM 3331 C C . GLN A 1 400 ? -1.536 5.193 -9.758 1.00 92.00 400 GLN A C 1
ATOM 3333 O O . GLN A 1 400 ? -0.860 5.049 -8.740 1.00 92.00 400 GLN A O 1
ATOM 3338 N N . LEU A 1 401 ? -1.926 4.154 -10.504 1.00 92.19 401 LEU A N 1
ATOM 3339 C CA . LEU A 1 401 ? -1.544 2.770 -10.214 1.00 92.19 401 LEU A CA 1
ATOM 3340 C C . LEU A 1 401 ? -0.028 2.582 -10.297 1.00 92.19 401 LEU A C 1
ATOM 3342 O O . LEU A 1 401 ? 0.574 2.065 -9.361 1.00 92.19 401 LEU A O 1
ATOM 3346 N N . ILE A 1 402 ? 0.603 3.030 -11.384 1.00 94.00 402 ILE A N 1
ATOM 3347 C CA . ILE A 1 402 ? 2.058 2.932 -11.563 1.00 94.00 402 ILE A CA 1
ATOM 3348 C C . ILE A 1 402 ? 2.785 3.779 -10.516 1.00 94.00 402 ILE A C 1
ATOM 3350 O O . ILE A 1 402 ? 3.765 3.319 -9.935 1.00 94.00 402 ILE A O 1
ATOM 3354 N N . GLN A 1 403 ? 2.276 4.970 -10.201 1.00 92.56 403 GLN A N 1
ATOM 3355 C CA . GLN A 1 403 ? 2.844 5.816 -9.155 1.00 92.56 403 GLN A CA 1
ATOM 3356 C C . GLN A 1 403 ? 2.885 5.097 -7.799 1.00 92.56 403 GLN A C 1
ATOM 3358 O O . GLN A 1 403 ? 3.894 5.169 -7.103 1.00 92.56 403 GLN A O 1
ATOM 3363 N N . GLN A 1 404 ? 1.815 4.387 -7.434 1.00 89.25 404 GLN A N 1
ATOM 3364 C CA . GLN A 1 404 ? 1.770 3.612 -6.192 1.00 89.25 404 GLN A CA 1
ATOM 3365 C C . GLN A 1 404 ? 2.656 2.362 -6.254 1.00 89.25 404 GLN A C 1
ATOM 3367 O O . GLN A 1 404 ? 3.389 2.087 -5.308 1.00 89.25 404 GLN A O 1
ATOM 3372 N N . LEU A 1 405 ? 2.644 1.629 -7.371 1.00 90.31 405 LEU A N 1
ATOM 3373 C CA . LEU A 1 405 ? 3.430 0.399 -7.537 1.00 90.31 405 LEU A CA 1
ATOM 3374 C C . LEU A 1 405 ? 4.942 0.630 -7.466 1.00 90.31 405 LEU A C 1
ATOM 3376 O O . LEU A 1 405 ? 5.657 -0.225 -6.948 1.00 90.31 405 LEU A O 1
ATOM 3380 N N . PHE A 1 406 ? 5.413 1.760 -7.995 1.00 91.38 406 PHE A N 1
ATOM 3381 C CA . PHE A 1 406 ? 6.832 2.113 -8.076 1.00 91.38 406 PHE A CA 1
ATOM 3382 C C . PHE A 1 406 ? 7.210 3.228 -7.097 1.00 91.38 406 PHE A C 1
ATOM 3384 O O . PHE A 1 406 ? 8.225 3.893 -7.289 1.00 91.38 406 PHE A O 1
ATOM 3391 N N . GLN A 1 407 ? 6.423 3.455 -6.039 1.00 88.06 407 GLN A N 1
ATOM 3392 C CA . GLN A 1 407 ? 6.662 4.565 -5.114 1.00 88.06 407 GLN A CA 1
ATOM 3393 C C . GLN A 1 407 ? 8.061 4.517 -4.486 1.00 88.06 407 GLN A C 1
ATOM 3395 O O . GLN A 1 407 ? 8.740 5.537 -4.433 1.00 88.06 407 GLN A O 1
ATOM 3400 N N . SER A 1 408 ? 8.534 3.333 -4.086 1.00 86.31 408 SER A N 1
ATOM 3401 C CA . SER A 1 408 ? 9.892 3.170 -3.555 1.00 86.31 408 SER A CA 1
ATOM 3402 C C . SER A 1 408 ? 10.975 3.514 -4.577 1.00 86.31 408 SER A C 1
ATOM 3404 O O . SER A 1 408 ? 11.988 4.113 -4.230 1.00 86.31 408 SER A O 1
ATOM 3406 N N . ASP A 1 409 ? 10.782 3.137 -5.842 1.00 90.88 409 ASP A N 1
ATOM 3407 C CA . ASP A 1 409 ? 11.738 3.424 -6.912 1.00 90.88 409 ASP A CA 1
ATOM 3408 C C . ASP A 1 409 ? 11.690 4.902 -7.335 1.00 90.88 409 ASP A C 1
ATOM 3410 O O . ASP A 1 409 ? 12.717 5.472 -7.702 1.00 90.88 409 ASP A O 1
ATOM 3414 N N . LEU A 1 410 ? 10.523 5.543 -7.222 1.00 92.06 410 LEU A N 1
ATOM 3415 C CA . LEU A 1 410 ? 10.339 6.983 -7.409 1.00 92.06 410 LEU A CA 1
ATOM 3416 C C . LEU A 1 410 ? 11.035 7.792 -6.314 1.00 92.06 410 LEU A C 1
ATOM 3418 O O . LEU A 1 410 ? 11.718 8.765 -6.622 1.00 92.06 410 LEU A O 1
ATOM 3422 N N . GLU A 1 411 ? 10.897 7.378 -5.051 1.00 88.25 411 GLU A N 1
ATOM 3423 C CA . GLU A 1 411 ? 11.578 8.001 -3.908 1.00 88.25 411 GLU A CA 1
ATOM 3424 C C . GLU A 1 411 ? 13.109 7.883 -4.032 1.00 88.25 411 GLU A C 1
ATOM 3426 O O . GLU A 1 411 ? 13.825 8.824 -3.691 1.00 88.25 411 GLU A O 1
ATOM 3431 N N . ARG A 1 412 ? 13.619 6.767 -4.582 1.00 88.38 412 ARG A N 1
ATOM 3432 C CA . ARG A 1 412 ? 15.049 6.599 -4.911 1.00 88.38 412 ARG A CA 1
ATOM 3433 C C . ARG A 1 412 ? 15.501 7.393 -6.142 1.00 88.38 412 ARG A C 1
ATOM 3435 O O . ARG A 1 412 ? 16.687 7.683 -6.269 1.00 88.38 412 ARG A O 1
ATOM 3442 N N . GLY A 1 413 ? 14.576 7.749 -7.033 1.00 91.38 413 GLY A N 1
ATOM 3443 C CA . GLY A 1 413 ? 14.867 8.402 -8.311 1.00 91.38 413 GLY A CA 1
ATOM 3444 C C . GLY A 1 413 ? 15.306 7.449 -9.431 1.00 91.38 413 GLY A C 1
ATOM 3445 O O . GLY A 1 413 ? 15.730 7.926 -10.486 1.00 91.38 413 GLY A O 1
ATOM 3446 N N . ASP A 1 414 ? 15.183 6.134 -9.220 1.00 92.06 414 ASP A N 1
ATOM 3447 C CA . ASP A 1 414 ? 15.448 5.098 -10.231 1.00 92.06 414 ASP A CA 1
ATOM 3448 C C . ASP A 1 414 ? 14.352 5.098 -11.307 1.00 92.06 414 ASP A C 1
ATOM 3450 O O . ASP A 1 414 ? 14.601 4.802 -12.476 1.00 92.06 414 ASP A O 1
ATOM 3454 N N . VAL A 1 415 ? 13.127 5.446 -10.906 1.00 96.25 415 VAL A N 1
ATOM 3455 C CA . VAL A 1 415 ? 11.951 5.526 -11.773 1.00 96.25 415 VAL A CA 1
ATOM 3456 C C . VAL A 1 415 ? 11.468 6.972 -11.867 1.00 96.25 415 VAL A C 1
ATOM 3458 O O . VAL A 1 415 ? 11.472 7.699 -10.874 1.00 96.25 415 VAL A O 1
ATOM 3461 N N . LYS A 1 416 ? 11.009 7.401 -13.047 1.00 96.75 416 LYS A N 1
ATOM 3462 C CA . LYS A 1 416 ? 10.331 8.689 -13.254 1.00 96.75 416 LYS A CA 1
ATOM 3463 C C . LYS A 1 416 ? 9.001 8.483 -13.960 1.00 96.75 416 LYS A C 1
ATOM 3465 O O . LYS A 1 416 ? 8.911 7.696 -14.894 1.00 96.75 416 LYS A O 1
ATOM 3470 N N . LEU A 1 417 ? 7.979 9.227 -13.545 1.00 97.00 417 LEU A N 1
ATOM 3471 C CA . LEU A 1 417 ? 6.708 9.323 -14.262 1.00 97.00 417 LEU A CA 1
ATOM 3472 C C . LEU A 1 417 ? 6.603 10.706 -14.901 1.00 97.00 417 LEU A C 1
ATOM 3474 O O . LEU A 1 417 ? 6.834 11.717 -14.236 1.00 97.00 417 LEU A O 1
ATOM 3478 N N . GLN A 1 418 ? 6.269 10.753 -16.188 1.00 96.19 418 GLN A N 1
ATOM 3479 C CA . GLN A 1 418 ? 6.131 11.993 -16.948 1.00 96.19 418 GLN A CA 1
ATOM 3480 C C . GLN A 1 418 ? 4.905 11.931 -17.861 1.00 96.19 418 GLN A C 1
ATOM 3482 O O . GLN A 1 418 ? 4.579 10.882 -18.415 1.00 96.19 418 GLN A O 1
ATOM 3487 N N . MET A 1 419 ? 4.244 13.073 -18.037 1.00 94.94 419 MET A N 1
ATOM 3488 C CA . MET A 1 419 ? 3.277 13.292 -19.113 1.00 94.94 419 MET A CA 1
ATOM 3489 C C . MET A 1 419 ? 3.964 14.164 -20.158 1.00 94.94 419 MET A C 1
ATOM 3491 O O . MET A 1 419 ? 4.482 15.226 -19.813 1.00 94.94 419 MET A O 1
ATOM 3495 N N . LEU A 1 420 ? 4.064 13.686 -21.397 1.00 94.44 420 LEU A N 1
ATOM 3496 C CA . LEU A 1 420 ? 4.783 14.382 -22.464 1.00 94.44 420 LEU A CA 1
ATOM 3497 C C . LEU A 1 420 ? 4.012 14.292 -23.777 1.00 94.44 420 LEU A C 1
ATOM 3499 O O . LEU A 1 420 ? 3.417 13.264 -24.093 1.00 94.44 420 LEU A O 1
ATOM 3503 N N . SER A 1 421 ? 4.116 15.338 -24.591 1.00 92.69 421 SER A N 1
ATOM 3504 C CA . SER A 1 421 ? 3.762 15.252 -26.005 1.00 92.69 421 SER A CA 1
ATOM 3505 C C . SER A 1 421 ? 4.773 14.396 -26.776 1.00 92.69 421 SER A C 1
ATOM 3507 O O . SER A 1 421 ? 5.942 14.279 -26.389 1.00 92.69 421 SER A O 1
ATOM 3509 N N . GLU A 1 422 ? 4.351 13.832 -27.909 1.00 90.88 422 GLU A N 1
ATOM 3510 C CA . GLU A 1 422 ? 5.205 12.994 -28.766 1.00 90.88 422 GLU A CA 1
ATOM 3511 C C . GLU A 1 422 ? 6.480 13.732 -29.225 1.00 90.88 422 GLU A C 1
ATOM 3513 O O . GLU A 1 422 ? 7.581 13.175 -29.218 1.00 90.88 422 GLU A O 1
ATOM 3518 N N . GLU A 1 423 ? 6.369 15.022 -29.556 1.00 90.62 423 GLU A N 1
ATOM 3519 C CA . GLU A 1 423 ? 7.524 15.851 -29.924 1.00 90.62 423 GLU A CA 1
ATOM 3520 C C . GLU A 1 423 ? 8.521 16.012 -28.770 1.00 90.62 423 GLU A C 1
ATOM 3522 O O . GLU A 1 423 ? 9.739 15.953 -28.972 1.00 90.62 423 GLU A O 1
ATOM 3527 N N . SER A 1 424 ? 8.013 16.207 -27.551 1.00 93.00 424 SER A N 1
ATOM 3528 C CA . SER A 1 424 ? 8.840 16.382 -26.355 1.00 93.00 424 SER A CA 1
ATOM 3529 C C . SER A 1 424 ? 9.542 15.083 -25.977 1.00 93.00 424 SER A C 1
ATOM 3531 O O . SER A 1 424 ? 10.730 15.106 -25.648 1.00 93.00 424 SER A O 1
ATOM 3533 N N . LEU A 1 425 ? 8.851 13.946 -26.113 1.00 93.56 425 LEU A N 1
ATOM 3534 C CA . LEU A 1 425 ? 9.433 12.614 -25.970 1.00 93.56 425 LEU A CA 1
ATOM 3535 C C . LEU A 1 425 ? 10.622 12.424 -26.924 1.00 93.56 425 LEU A C 1
ATOM 3537 O O . LEU A 1 425 ? 11.699 12.031 -26.481 1.00 93.56 425 LEU A O 1
ATOM 3541 N N . ARG A 1 426 ? 10.480 12.763 -28.213 1.00 91.00 426 ARG A N 1
ATOM 3542 C CA . ARG A 1 426 ? 11.581 12.643 -29.191 1.00 91.00 426 ARG A CA 1
ATOM 3543 C C . ARG A 1 426 ? 12.777 13.524 -28.853 1.00 91.00 426 ARG A C 1
ATOM 3545 O O . ARG A 1 426 ? 13.925 13.084 -28.962 1.00 91.00 426 ARG A O 1
ATOM 3552 N N . ARG A 1 427 ? 12.535 14.766 -28.432 1.00 92.00 427 ARG A N 1
ATOM 3553 C CA . ARG A 1 427 ? 13.610 15.672 -27.994 1.00 92.00 427 ARG A CA 1
ATOM 3554 C C . ARG A 1 427 ? 14.327 15.118 -26.762 1.00 92.00 427 ARG A C 1
ATOM 3556 O O . ARG A 1 427 ? 15.553 15.161 -26.710 1.00 92.00 427 ARG A O 1
ATOM 3563 N N . ASN A 1 428 ? 13.585 14.546 -25.814 1.00 92.38 428 ASN A N 1
ATOM 3564 C CA . ASN A 1 428 ? 14.158 13.924 -24.622 1.00 92.38 428 ASN A CA 1
ATOM 3565 C C . ASN A 1 428 ? 14.988 12.676 -24.983 1.00 92.38 428 ASN A C 1
ATOM 3567 O O . ASN A 1 428 ? 16.153 12.579 -24.602 1.00 92.38 428 ASN A O 1
ATOM 3571 N N . LEU A 1 429 ? 14.453 11.773 -25.810 1.00 92.25 429 LEU A N 1
ATOM 3572 C CA . LEU A 1 429 ? 15.166 10.577 -26.272 1.00 92.25 429 LEU A CA 1
ATOM 3573 C C . LEU A 1 429 ? 16.453 10.916 -27.034 1.00 92.25 429 LEU A C 1
ATOM 3575 O O . LEU A 1 429 ? 17.498 10.326 -26.773 1.00 92.25 429 LEU A O 1
ATOM 3579 N N . THR A 1 430 ? 16.411 11.882 -27.954 1.00 91.50 430 THR A N 1
ATOM 3580 C CA . THR A 1 430 ? 17.599 12.297 -28.725 1.00 91.50 430 THR A CA 1
ATOM 3581 C C . THR A 1 430 ? 18.654 12.983 -27.859 1.00 91.50 430 THR A C 1
ATOM 3583 O O . THR A 1 430 ? 19.847 12.834 -28.129 1.00 91.50 430 THR A O 1
ATOM 3586 N N . ALA A 1 431 ? 18.251 13.706 -26.811 1.00 90.06 431 ALA A N 1
ATOM 3587 C CA . ALA A 1 431 ? 19.175 14.267 -25.829 1.00 90.06 431 ALA A CA 1
ATOM 3588 C C . ALA A 1 431 ? 19.827 13.165 -24.982 1.00 90.06 431 ALA A C 1
ATOM 3590 O O . ALA A 1 431 ? 21.050 13.139 -24.853 1.00 90.06 431 ALA A O 1
ATOM 3591 N N . THR A 1 432 ? 19.031 12.225 -24.473 1.00 89.81 432 THR A N 1
ATOM 3592 C CA . THR A 1 432 ? 19.494 11.169 -23.563 1.00 89.81 432 THR A CA 1
ATOM 3593 C C . THR A 1 432 ? 20.344 10.112 -24.267 1.00 89.81 432 THR A C 1
ATOM 3595 O O . THR A 1 432 ? 21.354 9.678 -23.712 1.00 89.81 432 THR A O 1
ATOM 3598 N N . ARG A 1 433 ? 20.053 9.797 -25.538 1.00 88.56 433 ARG A N 1
ATOM 3599 C CA . ARG A 1 433 ? 20.875 8.911 -26.390 1.00 88.56 433 ARG A CA 1
ATOM 3600 C C . ARG A 1 433 ? 22.325 9.383 -26.559 1.00 88.56 433 ARG A C 1
ATOM 3602 O O . ARG A 1 433 ? 23.183 8.579 -26.906 1.00 88.56 433 ARG A O 1
ATOM 3609 N N . LYS A 1 434 ? 22.623 10.669 -26.326 1.00 85.25 434 LYS A N 1
ATOM 3610 C CA . LYS A 1 434 ? 24.004 11.188 -26.373 1.00 85.25 434 LYS A CA 1
ATOM 3611 C C . LYS A 1 434 ? 24.844 10.748 -25.173 1.00 85.25 434 LYS A C 1
ATOM 3613 O O . LYS A 1 434 ? 26.066 10.746 -25.276 1.00 85.25 434 LYS A O 1
ATOM 3618 N N . SER A 1 435 ? 24.209 10.420 -24.049 1.00 81.56 435 SER A N 1
ATOM 3619 C CA . SER A 1 435 ? 24.881 10.109 -22.782 1.00 81.56 435 SER A CA 1
ATOM 3620 C C . SER A 1 435 ? 24.578 8.713 -22.235 1.00 81.56 435 SER A C 1
ATOM 3622 O O . SER A 1 435 ? 25.339 8.227 -21.402 1.00 81.56 435 SER A O 1
ATOM 3624 N N . GLU A 1 436 ? 23.481 8.080 -22.656 1.00 87.62 436 GLU A N 1
ATOM 3625 C CA . GLU A 1 436 ? 22.964 6.835 -22.074 1.00 87.62 436 GLU A CA 1
ATOM 3626 C C . GLU A 1 436 ? 22.448 5.885 -23.166 1.00 87.62 436 GLU A C 1
ATOM 3628 O O . GLU A 1 436 ? 21.956 6.315 -24.214 1.00 87.62 436 GLU A O 1
ATOM 3633 N N . VAL A 1 437 ? 22.527 4.576 -22.912 1.00 87.12 437 VAL A N 1
ATOM 3634 C CA . VAL A 1 437 ? 21.918 3.561 -23.783 1.00 87.12 437 VAL A CA 1
ATOM 3635 C C . VAL A 1 437 ? 20.419 3.543 -23.507 1.00 87.12 437 VAL A C 1
ATOM 3637 O O . VAL A 1 437 ? 20.002 3.271 -22.383 1.00 87.12 437 VAL A O 1
ATOM 3640 N N . CYS A 1 438 ? 19.614 3.856 -24.520 1.00 90.81 438 CYS A N 1
ATOM 3641 C CA . CYS A 1 438 ? 18.166 3.995 -24.383 1.00 90.81 438 CYS A CA 1
ATOM 3642 C C . CYS A 1 438 ? 17.439 2.795 -24.998 1.00 90.81 438 CYS A C 1
ATOM 3644 O O . CYS A 1 438 ? 17.663 2.493 -26.169 1.00 90.81 438 CYS A O 1
ATOM 3646 N N . HIS A 1 439 ? 16.520 2.190 -24.246 1.00 92.25 439 HIS A N 1
ATOM 3647 C CA . HIS A 1 439 ? 15.640 1.108 -24.700 1.00 92.25 439 HIS A CA 1
ATOM 3648 C C . HIS A 1 439 ? 14.176 1.562 -24.615 1.00 92.25 439 HIS A C 1
ATOM 3650 O O . HIS A 1 439 ? 13.564 1.475 -23.544 1.00 92.25 439 HIS A O 1
ATOM 3656 N N . PRO A 1 440 ? 13.619 2.139 -25.694 1.00 93.81 440 PRO A N 1
ATOM 3657 C CA . PRO A 1 440 ? 12.260 2.644 -25.674 1.00 93.81 440 PRO A CA 1
ATOM 3658 C C . PRO A 1 440 ? 11.237 1.606 -26.162 1.00 93.81 440 PRO A C 1
ATOM 3660 O O . PRO A 1 440 ? 11.360 1.035 -27.242 1.00 93.81 440 PRO A O 1
ATOM 3663 N N . LEU A 1 441 ? 10.207 1.392 -25.346 1.00 93.94 441 LEU A N 1
ATOM 3664 C CA . LEU A 1 441 ? 9.057 0.522 -25.573 1.00 93.94 441 LEU A CA 1
ATOM 3665 C C . LEU A 1 441 ? 7.804 1.367 -25.750 1.00 93.94 441 LEU A C 1
ATOM 3667 O O . LEU A 1 441 ? 7.486 2.194 -24.894 1.00 93.94 441 LEU A O 1
ATOM 3671 N N . TRP A 1 442 ? 7.057 1.112 -26.814 1.00 94.38 442 TRP A N 1
ATOM 3672 C CA . TRP A 1 442 ? 5.776 1.753 -27.066 1.00 94.38 442 TRP A CA 1
ATOM 3673 C C . TRP A 1 442 ? 4.615 0.783 -26.883 1.00 94.38 442 TRP A C 1
ATOM 3675 O O . TRP A 1 442 ? 4.544 -0.252 -27.542 1.00 94.38 442 TRP A O 1
ATOM 3685 N N . LEU A 1 443 ? 3.679 1.140 -26.009 1.00 95.31 443 LEU A N 1
ATOM 3686 C CA . LEU A 1 443 ? 2.522 0.335 -25.632 1.00 95.31 443 LEU A CA 1
ATOM 3687 C C . LEU A 1 443 ? 1.261 0.940 -26.268 1.00 95.31 443 LEU A C 1
ATOM 3689 O O . LEU A 1 443 ? 0.886 2.070 -25.944 1.00 95.31 443 LEU A O 1
ATOM 3693 N N . THR A 1 444 ? 0.595 0.213 -27.175 1.00 95.06 444 THR A N 1
ATOM 3694 C CA . THR A 1 444 ? -0.555 0.743 -27.940 1.00 95.06 444 THR A CA 1
ATOM 3695 C C . THR A 1 444 ? -1.623 -0.308 -28.272 1.00 95.06 444 THR A C 1
ATOM 3697 O O . THR A 1 444 ? -1.345 -1.504 -28.343 1.00 95.06 444 THR A O 1
ATOM 3700 N N . CYS A 1 445 ? -2.858 0.139 -28.513 1.00 93.50 445 CYS A N 1
ATOM 3701 C CA . CYS A 1 445 ? -3.927 -0.656 -29.137 1.00 93.50 445 CYS A CA 1
ATOM 3702 C C . CYS A 1 445 ? -4.126 -0.294 -30.614 1.00 93.50 445 CYS A C 1
ATOM 3704 O O . CYS A 1 445 ? -4.586 -1.115 -31.407 1.00 93.50 445 CYS A O 1
ATOM 3706 N N . GLU A 1 446 ? -3.777 0.926 -31.008 1.00 91.00 446 GLU A N 1
ATOM 3707 C CA . GLU A 1 446 ? -3.960 1.394 -32.377 1.00 91.00 446 GLU A CA 1
ATOM 3708 C C . GLU A 1 446 ? -2.894 0.811 -33.294 1.00 91.00 446 GLU A C 1
ATOM 3710 O O . GLU A 1 446 ? -1.710 0.871 -32.970 1.00 91.00 446 GLU A O 1
ATOM 3715 N N . LYS A 1 447 ? -3.314 0.290 -34.457 1.00 82.44 447 LYS A N 1
ATOM 3716 C CA . LYS A 1 447 ? -2.400 -0.085 -35.544 1.00 82.44 447 LYS A CA 1
ATOM 3717 C C . LYS A 1 447 ? -1.649 1.158 -35.999 1.00 82.44 447 LYS A C 1
ATOM 3719 O O . LYS A 1 447 ? -2.222 2.009 -36.675 1.00 82.44 447 LYS A O 1
ATOM 3724 N N . ILE A 1 448 ? -0.369 1.237 -35.661 1.00 73.44 448 ILE A N 1
ATOM 3725 C CA . ILE A 1 448 ? 0.480 2.322 -36.129 1.00 73.44 448 ILE A CA 1
ATOM 3726 C C . ILE A 1 448 ? 0.866 1.981 -37.567 1.00 73.44 448 ILE A C 1
ATOM 3728 O O . ILE A 1 448 ? 1.648 1.066 -37.815 1.00 73.44 448 ILE A O 1
ATOM 3732 N N . ALA A 1 449 ? 0.257 2.673 -38.528 1.00 57.94 449 ALA A N 1
ATOM 3733 C CA . ALA A 1 449 ? 0.576 2.518 -39.941 1.00 57.94 449 ALA A CA 1
ATOM 3734 C C . ALA A 1 449 ? 1.974 3.085 -40.205 1.00 57.94 449 ALA A C 1
ATOM 3736 O O . ALA A 1 449 ? 2.085 4.299 -40.304 1.00 57.94 449 ALA A O 1
ATOM 3737 N N . GLU A 1 450 ? 3.002 2.225 -40.249 1.00 57.88 450 GLU A N 1
ATOM 3738 C CA . GLU A 1 450 ? 4.389 2.481 -40.701 1.00 57.88 450 GLU A CA 1
ATOM 3739 C C . GLU A 1 450 ? 4.870 3.936 -40.570 1.00 57.88 450 GLU A C 1
ATOM 3741 O O . GLU A 1 450 ? 5.452 4.514 -41.489 1.00 57.88 450 GLU A O 1
ATOM 3746 N N . GLN A 1 451 ? 4.615 4.573 -39.428 1.00 59.81 451 GLN A N 1
ATOM 3747 C CA . GLN A 1 451 ? 5.063 5.938 -39.250 1.00 59.81 451 GLN A CA 1
ATOM 3748 C C . GLN A 1 451 ? 6.577 5.865 -39.060 1.00 59.81 451 GLN A C 1
ATOM 3750 O O . GLN A 1 451 ? 7.060 5.210 -38.135 1.00 59.81 451 GLN A O 1
ATOM 3755 N N . GLU A 1 452 ? 7.342 6.548 -39.920 1.00 61.31 452 GLU A N 1
ATOM 3756 C CA . GLU A 1 452 ? 8.808 6.688 -39.784 1.00 61.31 452 GLU A CA 1
ATOM 3757 C C . GLU A 1 452 ? 9.219 7.132 -38.373 1.00 61.31 452 GLU A C 1
ATOM 3759 O O . GLU A 1 452 ? 10.293 6.808 -37.874 1.00 61.31 452 GLU A O 1
ATOM 3764 N N . SER A 1 453 ? 8.282 7.821 -37.732 1.00 62.53 453 SER A N 1
ATOM 3765 C CA . SER A 1 453 ? 8.239 8.323 -36.374 1.00 62.53 453 SER A CA 1
ATOM 3766 C C . SER A 1 453 ? 8.514 7.254 -35.282 1.00 62.53 453 SER A C 1
ATOM 3768 O O . SER A 1 453 ? 8.922 7.622 -34.175 1.00 62.53 453 SER A O 1
ATOM 3770 N N . MET A 1 454 ? 8.366 5.957 -35.596 1.00 68.56 454 MET A N 1
ATOM 3771 C CA . MET A 1 454 ? 8.420 4.833 -34.645 1.00 68.56 454 MET A CA 1
ATOM 3772 C C . MET A 1 454 ? 9.539 3.813 -34.892 1.00 68.56 454 MET A C 1
ATOM 3774 O O . MET A 1 454 ? 9.654 2.858 -34.131 1.00 68.56 454 MET A O 1
ATOM 3778 N N . ARG A 1 455 ? 10.406 4.012 -35.898 1.00 77.44 455 ARG A N 1
ATOM 3779 C CA . ARG A 1 455 ? 11.511 3.073 -36.220 1.00 77.44 455 ARG A CA 1
ATOM 3780 C C . ARG A 1 455 ? 12.513 2.855 -35.081 1.00 77.44 455 ARG A C 1
ATOM 3782 O O . ARG A 1 455 ? 13.302 1.923 -35.123 1.00 77.44 455 ARG A O 1
ATOM 3789 N N . ASP A 1 456 ? 12.496 3.748 -34.103 1.00 84.00 456 ASP A N 1
ATOM 3790 C CA . ASP A 1 456 ? 13.386 3.766 -32.951 1.00 84.00 456 ASP A CA 1
ATOM 3791 C C . ASP A 1 456 ? 12.836 3.028 -31.719 1.00 84.00 456 ASP A C 1
ATOM 3793 O O . ASP A 1 456 ? 13.533 2.988 -30.703 1.00 84.00 456 ASP A O 1
ATOM 3797 N N . PHE A 1 457 ? 11.604 2.507 -31.783 1.00 88.19 457 PHE A N 1
ATOM 3798 C CA . PHE A 1 457 ? 10.882 1.912 -30.658 1.00 88.19 457 PHE A CA 1
ATOM 3799 C C . PHE A 1 457 ? 10.568 0.439 -30.908 1.00 88.19 457 PHE A C 1
ATOM 3801 O O . PHE A 1 457 ? 10.015 0.094 -31.951 1.00 88.19 457 PHE A O 1
ATOM 3808 N N . SER A 1 458 ? 10.779 -0.397 -29.892 1.00 90.12 458 SER A N 1
ATOM 3809 C CA . SER A 1 458 ? 10.120 -1.701 -29.828 1.00 90.12 458 SER A CA 1
ATOM 3810 C C . SER A 1 458 ? 8.631 -1.454 -29.529 1.00 90.12 458 SER A C 1
ATOM 3812 O O . SER A 1 458 ? 8.302 -0.711 -28.599 1.00 90.12 458 SER A O 1
ATOM 3814 N N . VAL A 1 459 ? 7.706 -2.027 -30.305 1.00 91.25 459 VAL A N 1
ATOM 3815 C CA . VAL A 1 459 ? 6.259 -1.754 -30.164 1.00 91.25 459 VAL A CA 1
ATOM 3816 C C . VAL A 1 459 ? 5.505 -3.000 -29.713 1.00 91.25 459 VAL A C 1
ATOM 3818 O O . VAL A 1 459 ? 5.563 -4.040 -30.369 1.00 91.25 459 VAL A O 1
ATOM 3821 N N . LEU A 1 460 ? 4.737 -2.873 -28.629 1.00 91.81 460 LEU A N 1
ATOM 3822 C CA . LEU A 1 460 ? 3.898 -3.928 -28.071 1.00 91.81 460 LEU A CA 1
ATOM 3823 C C . LEU A 1 460 ? 2.413 -3.571 -28.237 1.00 91.81 460 LEU A C 1
ATOM 3825 O O . LEU A 1 460 ? 1.929 -2.552 -27.732 1.00 91.81 460 LEU A O 1
ATOM 3829 N N . TYR A 1 461 ? 1.696 -4.425 -28.967 1.00 92.38 461 TYR A N 1
ATOM 3830 C CA . TYR A 1 461 ? 0.289 -4.253 -29.316 1.00 92.38 461 TYR A CA 1
ATOM 3831 C C . TYR A 1 461 ? -0.637 -5.004 -28.368 1.00 92.38 461 TYR A C 1
ATOM 3833 O O . TYR A 1 461 ? -0.449 -6.196 -28.137 1.00 92.38 461 TYR A O 1
ATOM 3841 N N . PHE A 1 462 ? -1.700 -4.332 -27.926 1.00 91.94 462 PHE A N 1
ATOM 3842 C CA . PHE A 1 462 ? -2.720 -4.870 -27.016 1.00 91.94 462 PHE A CA 1
ATOM 3843 C C . PHE A 1 462 ? -4.135 -4.822 -27.596 1.00 91.94 462 PHE A C 1
ATOM 3845 O O . PHE A 1 462 ? -5.113 -4.779 -26.856 1.00 91.94 462 PHE A O 1
ATOM 3852 N N . ASN A 1 463 ? -4.282 -4.824 -28.922 1.00 90.81 463 ASN A N 1
ATOM 3853 C CA . ASN A 1 463 ? -5.605 -4.818 -29.556 1.00 90.81 463 ASN A CA 1
ATOM 3854 C C . ASN A 1 463 ? -6.369 -6.144 -29.390 1.00 90.81 463 ASN A C 1
ATOM 3856 O O . ASN A 1 463 ? -7.597 -6.153 -29.443 1.00 90.81 463 ASN A O 1
ATOM 3860 N N . GLN A 1 464 ? -5.671 -7.245 -29.113 1.00 91.56 464 GLN A N 1
ATOM 3861 C CA . GLN A 1 464 ? -6.233 -8.577 -28.868 1.00 91.56 464 GLN A CA 1
ATOM 3862 C C . GLN A 1 464 ? -5.984 -9.035 -27.417 1.00 91.56 464 GLN A C 1
ATOM 3864 O O . GLN A 1 464 ? -5.256 -8.353 -26.690 1.00 91.56 464 GLN A O 1
ATOM 3869 N N . PRO A 1 465 ? -6.602 -10.144 -26.959 1.00 90.12 465 PRO A N 1
ATOM 3870 C CA . PRO A 1 465 ? -6.319 -10.720 -25.640 1.00 90.12 465 PRO A CA 1
ATOM 3871 C C . PRO A 1 465 ? -4.841 -11.075 -25.442 1.00 90.12 465 PRO A C 1
ATOM 3873 O O . PRO A 1 465 ? -4.320 -10.968 -24.334 1.00 90.12 465 PRO A O 1
ATOM 3876 N N . LEU A 1 466 ? -4.164 -11.467 -26.524 1.00 90.62 466 LEU A N 1
ATOM 3877 C CA . LEU A 1 466 ? -2.746 -11.805 -26.530 1.00 90.62 466 LEU A CA 1
ATOM 3878 C C . LEU A 1 466 ? -1.921 -10.622 -27.055 1.00 90.62 466 LEU A C 1
ATOM 3880 O O . LEU A 1 466 ? -2.228 -10.128 -28.150 1.00 90.62 466 LEU A O 1
ATOM 3884 N N . PRO A 1 467 ? -0.896 -10.164 -26.312 1.00 91.38 467 PRO A N 1
ATOM 3885 C CA . PRO A 1 467 ? -0.029 -9.096 -26.769 1.00 91.38 467 PRO A CA 1
ATOM 3886 C C . PRO A 1 467 ? 0.801 -9.568 -27.962 1.00 91.38 467 PRO A C 1
ATOM 3888 O O . PRO A 1 467 ? 1.091 -10.755 -28.104 1.00 91.38 467 PRO A O 1
ATOM 3891 N N . ARG A 1 468 ? 1.187 -8.640 -28.838 1.00 90.31 468 ARG A N 1
ATOM 3892 C CA . ARG A 1 468 ? 2.050 -8.938 -29.991 1.00 90.31 468 ARG A CA 1
ATOM 3893 C C . ARG A 1 468 ? 3.175 -7.920 -30.093 1.00 90.31 468 ARG A C 1
ATOM 3895 O O . ARG A 1 468 ? 2.903 -6.721 -30.118 1.00 90.31 468 ARG A O 1
ATOM 3902 N N . LEU A 1 469 ? 4.415 -8.395 -30.175 1.00 87.81 469 LEU A N 1
ATOM 3903 C CA . LEU A 1 469 ? 5.582 -7.566 -30.474 1.00 87.81 469 LEU A CA 1
ATOM 3904 C C . LEU A 1 469 ? 5.660 -7.343 -31.990 1.00 87.81 469 LEU A C 1
ATOM 3906 O O . LEU A 1 469 ? 5.533 -8.296 -32.760 1.00 87.81 469 LEU A O 1
ATOM 3910 N N . LEU A 1 470 ? 5.824 -6.095 -32.427 1.00 81.56 470 LEU A N 1
ATOM 3911 C CA . LEU A 1 470 ? 5.899 -5.746 -33.847 1.00 81.56 470 LEU A CA 1
ATOM 3912 C C . LEU A 1 470 ? 7.360 -5.658 -34.294 1.00 81.56 470 LEU A C 1
ATOM 3914 O O . LEU A 1 470 ? 7.878 -4.577 -34.537 1.00 81.56 470 LEU A O 1
ATOM 3918 N N . GLU A 1 471 ? 8.005 -6.818 -34.387 1.00 69.94 471 GLU A N 1
ATOM 3919 C CA . GLU A 1 471 ? 9.329 -7.020 -34.988 1.00 69.94 471 GLU A CA 1
ATOM 3920 C C . GLU A 1 471 ? 9.365 -8.367 -35.738 1.00 69.94 471 GLU A C 1
ATOM 3922 O O . GLU A 1 471 ? 8.533 -9.238 -35.458 1.00 69.94 471 GLU A O 1
ATOM 3927 N N . PRO A 1 472 ? 10.271 -8.560 -36.723 1.00 48.22 472 PRO A N 1
ATOM 3928 C CA . PRO A 1 472 ? 10.268 -9.718 -37.610 1.00 48.22 472 PRO A CA 1
ATOM 3929 C C . PRO A 1 472 ? 10.916 -10.920 -36.918 1.00 48.22 472 PRO A C 1
ATOM 3931 O O . PRO A 1 472 ? 11.959 -11.414 -37.340 1.00 48.22 472 PRO A O 1
ATOM 3934 N N . LEU A 1 473 ? 10.307 -11.411 -35.843 1.00 47.09 473 LEU A N 1
ATOM 3935 C CA . LEU A 1 473 ? 10.617 -12.758 -35.390 1.00 47.09 473 LEU A CA 1
ATOM 3936 C C . LEU A 1 473 ? 10.101 -13.725 -36.466 1.00 47.09 473 LEU A C 1
ATOM 3938 O O . LEU A 1 473 ? 8.956 -13.575 -36.913 1.00 47.09 473 LEU A O 1
ATOM 3942 N N . PRO A 1 474 ? 10.928 -14.681 -36.933 1.00 45.34 474 PRO A N 1
ATOM 3943 C CA . PRO A 1 474 ? 10.453 -15.715 -37.834 1.00 45.34 474 PRO A CA 1
ATOM 3944 C C . PRO A 1 474 ? 9.258 -16.366 -37.156 1.00 45.34 474 PRO A C 1
ATOM 3946 O O . PRO A 1 474 ? 9.328 -16.708 -35.978 1.00 45.34 474 PRO A O 1
ATOM 3949 N N . SER A 1 475 ? 8.158 -16.461 -37.895 1.00 47.38 475 SER A N 1
ATOM 3950 C CA . SER A 1 475 ? 6.944 -17.148 -37.488 1.00 47.38 475 SER A CA 1
ATOM 3951 C C . SER A 1 475 ? 7.318 -18.530 -36.963 1.00 47.38 475 SER A C 1
ATOM 3953 O O . SER A 1 475 ? 7.515 -19.459 -37.746 1.00 47.38 475 SER A O 1
ATOM 3955 N N . SER A 1 476 ? 7.463 -18.661 -35.646 1.00 51.81 476 SER A N 1
ATOM 3956 C CA . SER A 1 476 ? 7.455 -19.951 -34.989 1.00 51.81 476 SER A CA 1
ATOM 3957 C C . SER A 1 476 ? 6.035 -20.468 -35.164 1.00 51.81 476 SER A C 1
ATOM 3959 O O . SER A 1 476 ? 5.101 -20.079 -34.464 1.00 51.81 476 SER A O 1
ATOM 3961 N N . GLU A 1 477 ? 5.850 -21.247 -36.225 1.00 47.91 477 GLU A N 1
ATOM 3962 C CA . GLU A 1 477 ? 4.604 -21.933 -36.499 1.00 47.91 477 GLU A CA 1
ATOM 3963 C C . GLU A 1 477 ? 4.276 -22.839 -35.307 1.00 47.91 477 GLU A C 1
ATOM 3965 O O . GLU A 1 477 ? 4.958 -23.825 -35.051 1.00 47.91 477 GLU A O 1
ATOM 3970 N N . GLY A 1 478 ? 3.206 -22.490 -34.593 1.00 50.22 478 GLY A N 1
ATOM 3971 C CA . GLY A 1 478 ? 2.314 -23.474 -33.991 1.00 50.22 478 GLY A CA 1
ATOM 3972 C C . GLY A 1 478 ? 2.811 -24.216 -32.754 1.00 50.22 478 GLY A C 1
ATOM 3973 O O . GLY A 1 478 ? 2.606 -25.423 -32.673 1.00 50.22 478 GLY A O 1
ATOM 3974 N N . GLU A 1 479 ? 3.340 -23.523 -31.747 1.00 56.28 479 GLU A N 1
ATOM 3975 C CA . GLU A 1 479 ? 3.111 -24.016 -30.386 1.00 56.28 479 GLU A CA 1
ATOM 3976 C C . GLU A 1 479 ? 1.728 -23.541 -29.929 1.00 56.28 479 GLU A C 1
ATOM 3978 O O . GLU A 1 479 ? 1.472 -22.345 -29.777 1.00 56.28 479 GLU A O 1
ATOM 3983 N N . GLU A 1 480 ? 0.799 -24.490 -29.775 1.00 60.88 480 GLU A N 1
ATOM 3984 C CA . GLU A 1 480 ? -0.488 -24.272 -29.113 1.00 60.88 480 GLU A CA 1
ATOM 3985 C C . GLU A 1 480 ? -0.222 -23.866 -27.657 1.00 60.88 480 GLU A C 1
ATOM 3987 O O . GLU A 1 480 ? -0.115 -24.711 -26.765 1.00 60.88 480 GLU A O 1
ATOM 3992 N N . LEU A 1 481 ? -0.066 -22.562 -27.420 1.00 60.75 481 LEU A N 1
ATOM 3993 C CA . LEU A 1 481 ? 0.060 -21.995 -26.080 1.00 60.75 481 LEU A CA 1
ATOM 3994 C C . LEU A 1 481 ? -1.178 -22.397 -25.273 1.00 60.75 481 LEU A C 1
ATOM 3996 O O . LEU A 1 481 ? -2.315 -22.120 -25.668 1.00 60.75 481 LEU A O 1
ATOM 4000 N N . ARG A 1 482 ? -0.954 -23.105 -24.163 1.00 64.94 482 ARG A N 1
ATOM 4001 C CA . ARG A 1 482 ? -2.011 -23.826 -23.441 1.00 64.94 482 ARG A CA 1
ATOM 4002 C C . ARG A 1 482 ? -2.843 -22.895 -22.566 1.00 64.94 482 ARG A C 1
ATOM 4004 O O . ARG A 1 482 ? -3.982 -23.234 -22.241 1.00 64.94 482 ARG A O 1
ATOM 4011 N N . THR A 1 483 ? -2.320 -21.717 -22.217 1.00 77.25 483 THR A N 1
ATOM 4012 C CA . THR A 1 483 ? -3.044 -20.691 -21.457 1.00 77.25 483 THR A CA 1
ATOM 4013 C C . THR A 1 483 ? -2.745 -19.268 -21.942 1.00 77.25 483 THR A C 1
ATOM 4015 O O . THR A 1 483 ? -1.659 -18.960 -22.430 1.00 77.25 483 THR A O 1
ATOM 4018 N N . GLY A 1 484 ? -3.710 -18.353 -21.773 1.00 84.06 484 GLY A N 1
ATOM 4019 C CA . GLY A 1 484 ? -3.524 -16.940 -22.123 1.00 84.06 484 GLY A CA 1
ATOM 4020 C C . GLY A 1 484 ? -2.387 -16.264 -21.345 1.00 84.06 484 GLY A C 1
ATOM 4021 O O . GLY A 1 484 ? -1.731 -15.384 -21.883 1.00 84.06 484 GLY A O 1
ATOM 4022 N N . LEU A 1 485 ? -2.101 -16.697 -20.110 1.00 88.44 485 LEU A N 1
ATOM 4023 C CA . LEU A 1 485 ? -0.993 -16.158 -19.311 1.00 88.44 485 LEU A CA 1
ATOM 4024 C C . LEU A 1 485 ? 0.382 -16.581 -19.847 1.00 88.44 485 LEU A C 1
ATOM 4026 O O . LEU A 1 485 ? 1.275 -15.742 -19.903 1.00 88.44 485 LEU A O 1
ATOM 4030 N N . GLU A 1 486 ? 0.546 -17.832 -20.288 1.00 88.12 486 GLU A N 1
ATOM 4031 C CA . GLU A 1 486 ? 1.795 -18.304 -20.914 1.00 88.12 486 GLU A CA 1
ATOM 4032 C C . GLU A 1 486 ? 2.141 -17.479 -22.154 1.00 88.12 486 GLU A C 1
ATOM 4034 O O . GLU A 1 486 ? 3.284 -17.071 -22.335 1.00 88.12 486 GLU A O 1
ATOM 4039 N N . ALA A 1 487 ? 1.140 -17.153 -22.973 1.00 87.00 487 ALA A N 1
ATOM 4040 C CA . ALA A 1 487 ? 1.327 -16.315 -24.152 1.00 87.00 487 ALA A CA 1
ATOM 4041 C C . ALA A 1 487 ? 1.806 -14.891 -23.808 1.00 87.00 487 ALA A C 1
ATOM 4043 O O . ALA A 1 487 ? 2.644 -14.327 -24.517 1.00 87.00 487 ALA A O 1
ATOM 4044 N N . TRP A 1 488 ? 1.300 -14.315 -22.711 1.00 91.62 488 TRP A N 1
ATOM 4045 C CA . TRP A 1 488 ? 1.776 -13.032 -22.186 1.00 91.62 488 TRP A CA 1
ATOM 4046 C C . TRP A 1 488 ? 3.235 -13.124 -21.732 1.00 91.62 488 TRP A C 1
ATOM 4048 O O . TRP A 1 488 ? 4.043 -12.279 -22.122 1.00 91.62 488 TRP A O 1
ATOM 4058 N N . SER A 1 489 ? 3.579 -14.164 -20.968 1.00 90.50 489 SER A N 1
ATOM 4059 C CA . SER A 1 489 ? 4.949 -14.401 -20.514 1.00 90.50 489 SER A CA 1
ATOM 4060 C C . SER A 1 489 ? 5.919 -14.592 -21.679 1.00 90.50 489 SER A C 1
ATOM 4062 O O . SER A 1 489 ? 6.940 -13.914 -21.720 1.00 90.50 489 SER A O 1
ATOM 4064 N N . GLN A 1 490 ? 5.577 -15.428 -22.664 1.00 88.44 490 GLN A N 1
ATOM 4065 C CA . GLN A 1 490 ? 6.441 -15.738 -23.808 1.00 88.44 490 GLN A CA 1
ATOM 4066 C C . GLN A 1 490 ? 6.699 -14.515 -24.691 1.00 88.44 490 GLN A C 1
ATOM 4068 O O . GLN A 1 490 ? 7.829 -14.254 -25.103 1.00 88.44 490 GLN A O 1
ATOM 4073 N N . THR A 1 491 ? 5.648 -13.741 -24.983 1.00 87.38 491 THR A N 1
ATOM 4074 C CA . THR A 1 491 ? 5.780 -12.513 -25.784 1.00 87.38 491 THR A CA 1
ATOM 4075 C C . THR A 1 491 ? 6.751 -11.547 -25.116 1.00 87.38 491 THR A C 1
ATOM 4077 O O . THR A 1 491 ? 7.560 -10.901 -25.780 1.00 87.38 491 THR A O 1
ATOM 4080 N N . PHE A 1 492 ? 6.682 -11.466 -23.790 1.00 84.94 492 PHE A N 1
ATOM 4081 C CA . PHE A 1 492 ? 7.511 -10.561 -23.022 1.00 84.94 492 PHE A CA 1
ATOM 4082 C C . PHE A 1 492 ? 8.921 -11.090 -22.769 1.00 84.94 492 PHE A C 1
ATOM 4084 O O . PHE A 1 492 ? 9.863 -10.308 -22.756 1.00 84.94 492 PHE A O 1
ATOM 4091 N N . GLU A 1 493 ? 9.096 -12.401 -22.629 1.00 88.56 493 GLU A N 1
ATOM 4092 C CA . GLU A 1 493 ? 10.412 -13.035 -22.618 1.00 88.56 493 GLU A CA 1
ATOM 4093 C C . GLU A 1 493 ? 11.180 -12.694 -23.895 1.00 88.56 493 GLU A C 1
ATOM 4095 O O . GLU A 1 493 ? 12.321 -12.242 -23.818 1.00 88.56 493 GLU A O 1
ATOM 4100 N N . ASN A 1 494 ? 10.554 -12.875 -25.061 1.00 86.31 494 ASN A N 1
ATOM 4101 C CA . ASN A 1 494 ? 11.185 -12.582 -26.349 1.00 86.31 494 ASN A CA 1
ATOM 4102 C C . ASN A 1 494 ? 11.652 -11.122 -26.415 1.00 86.31 494 ASN A C 1
ATOM 4104 O O . ASN A 1 494 ? 12.753 -10.829 -26.872 1.00 86.31 494 ASN A O 1
ATOM 4108 N N . PHE A 1 495 ? 10.829 -10.223 -25.884 1.00 84.75 495 PHE A N 1
ATOM 4109 C CA . PHE A 1 495 ? 11.141 -8.810 -25.766 1.00 84.75 495 PHE A CA 1
ATOM 4110 C C . PHE A 1 495 ? 12.284 -8.521 -24.770 1.00 84.75 495 PHE A C 1
ATOM 4112 O O . PHE A 1 495 ? 13.206 -7.769 -25.076 1.00 84.75 495 PHE A O 1
ATOM 4119 N N . LEU A 1 496 ? 12.280 -9.138 -23.586 1.00 84.88 496 LEU A N 1
ATOM 4120 C CA . LEU A 1 496 ? 13.357 -8.968 -22.605 1.00 84.88 496 LEU A CA 1
ATOM 4121 C C . LEU A 1 496 ? 14.691 -9.518 -23.110 1.00 84.88 496 LEU A C 1
ATOM 4123 O O . LEU A 1 496 ? 15.729 -8.919 -22.829 1.00 84.88 496 LEU A O 1
ATOM 4127 N N . ARG A 1 497 ? 14.677 -10.618 -23.870 1.00 85.19 497 ARG A N 1
ATOM 4128 C CA . ARG A 1 497 ? 15.870 -11.150 -24.542 1.00 85.19 497 ARG A CA 1
ATOM 4129 C C . ARG A 1 497 ? 16.448 -10.135 -25.520 1.00 85.19 497 ARG A C 1
ATOM 4131 O O . ARG A 1 497 ? 17.648 -9.920 -25.502 1.00 85.19 497 ARG A O 1
ATOM 4138 N N . GLU A 1 498 ? 15.619 -9.449 -26.302 1.00 82.94 498 GLU A N 1
ATOM 4139 C CA . GLU A 1 498 ? 16.079 -8.391 -27.215 1.00 82.94 498 GLU A CA 1
ATOM 4140 C C . GLU A 1 498 ? 16.793 -7.241 -26.476 1.00 82.94 498 GLU A C 1
ATOM 4142 O O . GLU A 1 498 ? 17.754 -6.655 -26.983 1.00 82.94 498 GLU A O 1
ATOM 4147 N N . TRP A 1 499 ? 16.333 -6.922 -25.265 1.00 81.38 499 TRP A N 1
ATOM 4148 C CA . TRP A 1 499 ? 16.860 -5.821 -24.458 1.00 81.38 499 TRP A CA 1
ATOM 4149 C C . TRP A 1 499 ? 18.084 -6.190 -23.607 1.00 81.38 499 TRP A C 1
ATOM 4151 O O . TRP A 1 499 ? 18.966 -5.346 -23.407 1.00 81.38 499 TRP A O 1
ATOM 4161 N N . ILE A 1 500 ? 18.134 -7.415 -23.079 1.00 77.75 500 ILE A N 1
ATOM 4162 C CA . ILE A 1 500 ? 19.185 -7.887 -22.163 1.00 77.75 500 ILE A CA 1
ATOM 4163 C C . ILE A 1 500 ? 20.289 -8.653 -22.911 1.00 77.75 500 ILE A C 1
ATOM 4165 O O . ILE A 1 500 ? 21.480 -8.394 -22.670 1.00 77.75 500 ILE A O 1
ATOM 4169 N N . GLU A 1 501 ? 19.899 -9.596 -23.777 1.00 74.12 501 GLU A N 1
ATOM 4170 C CA . GLU A 1 501 ? 20.792 -10.437 -24.593 1.00 74.12 501 GLU A CA 1
ATOM 4171 C C . GLU A 1 501 ? 21.133 -9.800 -25.923 1.00 74.12 501 GLU A C 1
ATOM 4173 O O . GLU A 1 501 ? 21.877 -10.475 -26.674 1.00 74.12 501 GLU A O 1
#

Radius of gyration: 34.07 Å; chains: 1; bounding box: 117×54×84 Å

Secondary structure (DSSP, 8-state):
--S-STT----HHHHHHHHHHHHHHHHHT--SS---HHHHHHHHHHHHHHHHTT--B--HHHHHHHHHHHHHTSTTS-TTS---TTTSSTTT-TTS-HHHHHHHHHHIIIIIHHHHH-HHHHHHHHHHTT--THHHHHHHHHHHHHHHHHHT---B---HHHHHHHHTS-HHHHHHHHHHHTT--TTHHHHHHHHHHHHHHHHT-S-SS-HHHHHHHHTTGGGS-HHHHHHHHHHHHHHHHHHHHHHT--PPPPTTS-----------SS----EEEEEES--GGGS-HHHHTT--SSSSS-HHHHHHHHHHSEEEEE---------EEEEEEE-GGGGGG-SB-TTSSSBHHHHHHHHHHHHHHHHHHHH-STTEEEEEEEEPPTT--SSS-TTHHHHHHHHHHTHHHHHHTSEEEEEE-HHHHHHHHHHHTTTSEEEEEEEESS-----GGGTTSEEEE-SSSS-EE-S----------SSHHHHHHHHHHHHHHHHH-

Foldseek 3Di:
DPQDDQPPDPDPVVSLLVVLLQLLVLLVLAQFDDDDLVLLLLLLLLQLLLLVLVHFGARSSVSSNLSNVLQCLQPPPDPVPPRCSDPPCPPPVPLDDPLLVVLSVLCCVQVVVQCVPFPQNSLLSVLLNPADDSLSSLSSSLLVVLLCVQLVAGHHNDDSVVSVVVSPDDPVVSVVSSVVSSVDCVCVVVNSVNSVSCSVSRNPDDHSDDPLSSVCSNLSLSNPDPVLSVLLVLLQVLLVVLLVVCVPDDQAFDPDDDLDQDQDPDPDPDDPWDFPDKDFQDDPVPDDPVVVVQDDDPDPPDPVVVVVVVRRDIDTDTPRPRPSDAQEEEEEEEELQCLVQCDDDPQDPHGNLSSVSSLVSSLVVSCCVNVPLPRAAYEYEYEDDPDPPDPDRSCVSVLVSNCSNCVVVVVVRSYHYYYDHLVVVVVVCVVVVVRHHYAYEYEHQDDDDPDVSPPRYFYWHDVDLAIATPDPDPPPPDDPPPGSSSSNSVRVVVVSSVVRD

Sequence (501 aa):
MCPFILNHLEDPTQFQTELKSFVCQSFSFSRIAPFQESLYQQTLRVAWEMASEGYEVLPLGIIADVCSLASLLSPDATYDTPLLFSSFFSEKSTKLDNELQLVLRQYEDYVMGKLYLDASVSEAFRLLIHYRDRDSDRAIAFLFQQWMSRANLGGIEWNPAWLKQLQSLPWDEVHHSMEWVKEDSTFQESLKSHYKEVIEKTRDLGSLFGKEDLFELQHRTAIAGFSQRLALRQILHYSQIFTEHFNELSLKPRPRAAFISTKFHQSESYPTGGYASLSTRGSIESLLYSQLAYMEKEERPDLFDVYYLRNELLYYSRDENLFFRRRIRFYWVFHPSLTETRRKDRELPTQRIILLCALLRAAWLLIQRELGKEALALDFIFLEPNNSIHHTHPLSLEYQLIQQLFQSDLERGDVKLQMLSEESLRRNLTATRKSEVCHPLWLTCEKIAEQESMRDFSVLYFNQPLPRLLEPLPSSEGEELRTGLEAWSQTFENFLREWIE